Protein 1QP8 (pdb70)

Foldseek 3Di:
DAEEADDADPVLVVLVVVQDDYDHDDQCCVHLHAYYQEDDLVRQVSPNNQEHEHEDQADLRYPLVSHPPRRWYFYDALLLQVLLQVVLVCLCCCVQQPVVVVVVCCVVNPDPPDDGDALAAFQEEQEADDRNSQSNLVVSVVSHHAYAYEDCDDDHDSHNYDPQLLVSLQNGQEYAYADHDFPCQFQQAALVSNVNNLQHEYEYEYEPRSHDVVSVVVSVVVRVNYAYEYAYDPCGQPCVVVVVQVPRPRYHYHPNQSAQVPDPVSVNSNLSSVLVVCVSVPHHRPRTDDSVRHD/DAEEADDQDDCLVVLCVVDDDYDDDDQDPPHLHAHAAEDDLVVVVSDDHQAYEHADAADLRYPLVSDDPHSWYFYDALLLQVLLQVVLVCLACCPQQPVVVVVVCCVVNPDPPDDGDALAAFQEEQEADDSNSQSNLVVSVVSRHAYAYEDCDDDHDSHNYDPQLLVSLQNGQEYAYAHHDAPCQAQQQALVSNVNNLQHEYEYEYEPRSHDVVSVVVSVVVRVNYAYGYAYDPCGQPCVVVVVQVPRPRYHYHPNQSAQVPDPVSVSSNCSSVQSVCVVVVDDRPPTDDSVSRD

CATH classification: 3.40.50.720 (+1 more: 3.40.50.720)

Radius of gyration: 27.58 Å; Cα contacts (8 Å, |Δi|>4): 1250; chains: 2; bounding box: 59×51×94 Å

B-factor: mean 63.75, std 23.01, range [5.15, 100.15]

Organism: Pyrobaculum aerophilum (strain ATCC 51768 / DSM 7523 / JCM 9630 / CIP 104966 / NBRC 100827 / IM2) (NCBI:txid178306)

Solvent-accessible surface area: 25383 Å² total

Nearest PDB structures (foldseek):
  1qp8-assembly1_B  TM=9.979E-01  e=1.654E-53  Pyrobaculum aerophilum
  3gvx-assembly1_A  TM=6.747E-01  e=5.023E-20  Thermoplasma acidophilum
  8i5z-assembly1_A  TM=6.671E-01  e=3.939E-17  Thermodesulfatator indicus DSM 15286
  8i5z-assembly1_D  TM=6.650E-01  e=1.307E-15  Thermodesulfatator indicus DSM 15286
  8i5z-assembly1_C  TM=6.552E-01  e=4.097E-14  Thermodesulfatator indicus DSM 15286

InterPro domains:
  IPR006139 D-isomer specific 2-hydroxyacid dehydrogenase, catalytic domain [PF00389] (38-294)
  IPR006140 D-isomer specific 2-hydroxyacid dehydrogenase, NAD-binding domain [PF02826] (91-262)
  IPR036291 NAD(P)-binding domain superfamily [SSF51735] (84-263)
  IPR050223 D-isomer specific 2-hydroxyacid dehydrogenase [PTHR10996] (31-289)

Sequence (590 aa):
ELYVNFELPPEAEEELRKYFKIVRGGDLGNVEAALVSRITAEELAKPRLKFIQVVTAGLDHLPWESIPPHVTVAGNAGSNADAVAEFALALLLAPYKRIIQYGEKKRGDYGRDVEIPLIQGEKVAVLGLGEIGTRVGKILAALGAQVRGFSRTPKEGPWRFTNSLEEALREARAAVCALPLNKHTRGLVKYQHLALAEDAVFVNVGRAEVLDRDGVLRILKERPQFIFASDVWWGRNDFAKDAEFFSLPNVVATPWVAGGYGNERVWRQVEAVRNLITYATGGRPRNIAKREDYIELYVNFELPPEAEEELRKYFKIVRGGDLGNVEAALVSRITAEELAKPRLKFIQVVTAGLDHLPWESIPPHVTVAGNAGSNADAVAEFALALLLAPYKRIIQYGEKKRGDYGRDVEIPLIQGEKVAVLGLGEIGTRVGKILAALGAQVRGFSRTPKEGPWRFTNSLEEALREARAAVCALPLNKHTRGLVKYQHLALAEDAVFVNVGRAEVLDRDGVLRILKERPQFIFASDVWWGRNDFAKDAEFFSLPNVVATPWVAGGYGNERVWRQVEAVRNLITYATGGRPRNIAKREDYI

Structure (mmCIF, N/CA/C/O backbone):
data_1QP8
#
_entry.id   1QP8
#
_cell.length_a   101.760
_cell.length_b   101.760
_cell.length_c   212.950
_cell.angle_alpha   90.00
_cell.angle_beta   90.00
_cell.angle_gamma   90.00
#
_symmetry.space_group_name_H-M   'P 41 21 2'
#
loop_
_entity.id
_entity.type
_entity.pdbx_description
1 polymer 'FORMATE DEHYDROGENASE'
2 non-polymer 'NADPH DIHYDRO-NICOTINAMIDE-ADENINE-DINUCLEOTIDE PHOSPHATE'
3 water water
#
loop_
_atom_site.group_PDB
_atom_site.id
_atom_site.type_symbol
_atom_site.label_atom_id
_atom_site.label_alt_id
_atom_site.label_comp_id
_atom_site.label_asym_id
_atom_site.label_entity_id
_atom_site.label_seq_id
_atom_site.pdbx_PDB_ins_code
_atom_site.Cartn_x
_atom_site.Cartn_y
_atom_site.Cartn_z
_atom_site.occupancy
_atom_site.B_iso_or_equiv
_atom_site.auth_seq_id
_atom_site.auth_comp_id
_atom_site.auth_asym_id
_atom_site.auth_atom_id
_atom_site.pdbx_PDB_model_num
ATOM 9 N N . GLU A 1 2 ? 39.907 13.993 126.795 1.00 38.78 2 GLU A N 1
ATOM 10 C CA . GLU A 1 2 ? 40.846 14.765 125.988 1.00 38.78 2 GLU A CA 1
ATOM 11 C C . GLU A 1 2 ? 40.927 14.167 124.601 1.00 38.78 2 GLU A C 1
ATOM 12 O O . GLU A 1 2 ? 40.976 12.958 124.458 1.00 38.78 2 GLU A O 1
ATOM 18 N N . LEU A 1 3 ? 40.923 15.025 123.588 1.00 41.76 3 LEU A N 1
ATOM 19 C CA . LEU A 1 3 ? 41.026 14.606 122.205 1.00 41.76 3 LEU A CA 1
ATOM 20 C C . LEU A 1 3 ? 42.288 15.241 121.623 1.00 41.76 3 LEU A C 1
ATOM 21 O O . LEU A 1 3 ? 42.499 16.447 121.741 1.00 41.76 3 LEU A O 1
ATOM 26 N N . TYR A 1 4 ? 43.139 14.419 121.019 1.00 44.26 4 TYR A N 1
ATOM 27 C CA . TYR A 1 4 ? 44.374 14.884 120.408 1.00 44.26 4 TYR A CA 1
ATOM 28 C C . TYR A 1 4 ? 44.010 15.192 118.972 1.00 44.26 4 TYR A C 1
ATOM 29 O O . TYR A 1 4 ? 43.192 14.501 118.378 1.00 44.26 4 TYR A O 1
ATOM 38 N N . VAL A 1 5 ? 44.591 16.246 118.420 1.00 53.47 5 VAL A N 1
ATOM 39 C CA . VAL A 1 5 ? 44.304 16.622 117.041 1.00 53.47 5 VAL A CA 1
ATOM 40 C C . VAL A 1 5 ? 45.615 17.097 116.457 1.00 53.47 5 VAL A C 1
ATOM 41 O O . VAL A 1 5 ? 46.253 17.998 117.001 1.00 53.47 5 VAL A O 1
ATOM 45 N N . ASN A 1 6 ? 46.032 16.498 115.352 1.00 41.64 6 ASN A N 1
ATOM 46 C CA . ASN A 1 6 ? 47.292 16.902 114.777 1.00 41.64 6 ASN A CA 1
ATOM 47 C C . ASN A 1 6 ? 47.218 17.559 113.421 1.00 41.64 6 ASN A C 1
ATOM 48 O O . ASN A 1 6 ? 48.180 17.509 112.661 1.00 41.64 6 ASN A O 1
ATOM 53 N N . PHE A 1 7 ? 46.097 18.196 113.109 1.00 38.36 7 PHE A N 1
ATOM 54 C CA . PHE A 1 7 ? 45.983 18.855 111.816 1.00 38.36 7 PHE A CA 1
ATOM 55 C C . PHE A 1 7 ? 45.025 20.033 111.899 1.00 38.36 7 PHE A C 1
ATOM 56 O O . PHE A 1 7 ? 44.186 20.074 112.811 1.00 38.36 7 PHE A O 1
ATOM 64 N N . GLU A 1 8 ? 45.155 20.984 110.965 1.00 42.04 8 GLU A N 1
ATOM 65 C CA . GLU A 1 8 ? 44.304 22.185 110.926 1.00 42.04 8 GLU A CA 1
ATOM 66 C C . GLU A 1 8 ? 42.821 21.831 110.889 1.00 42.04 8 GLU A C 1
ATOM 67 O O . GLU A 1 8 ? 42.375 21.116 109.999 1.00 42.04 8 GLU A O 1
ATOM 73 N N . LEU A 1 9 ? 42.052 22.336 111.844 1.00 45.42 9 LEU A N 1
ATOM 74 C CA . LEU A 1 9 ? 40.630 22.028 111.880 1.00 45.42 9 LEU A CA 1
ATOM 75 C C . LEU A 1 9 ? 39.701 23.130 111.409 1.00 45.42 9 LEU A C 1
ATOM 76 O O . LEU A 1 9 ? 39.823 24.273 111.830 1.00 45.42 9 LEU A O 1
ATOM 81 N N . PRO A 1 10 ? 38.749 22.800 110.529 1.00 64.20 10 PRO A N 1
ATOM 82 C CA . PRO A 1 10 ? 37.819 23.834 110.071 1.00 64.20 10 PRO A CA 1
ATOM 83 C C . PRO A 1 10 ? 37.059 24.367 111.293 1.00 64.20 10 PRO A C 1
ATOM 84 O O . PRO A 1 10 ? 36.666 23.596 112.170 1.00 64.20 10 PRO A O 1
ATOM 88 N N . PRO A 1 11 ? 36.864 25.692 111.375 1.00 61.99 11 PRO A N 1
ATOM 89 C CA . PRO A 1 11 ? 36.152 26.347 112.483 1.00 61.99 11 PRO A CA 1
ATOM 90 C C . PRO A 1 11 ? 34.837 25.662 112.813 1.00 61.99 11 PRO A C 1
ATOM 91 O O . PRO A 1 11 ? 34.418 25.603 113.969 1.00 61.99 11 PRO A O 1
ATOM 95 N N . GLU A 1 12 ? 34.185 25.158 111.777 1.00 49.41 12 GLU A N 1
ATOM 96 C CA . GLU A 1 12 ? 32.920 24.457 111.935 1.00 49.41 12 GLU A CA 1
ATOM 97 C C . GLU A 1 12 ? 33.121 23.232 112.848 1.00 49.41 12 GLU A C 1
ATOM 98 O O . GLU A 1 12 ? 32.318 22.971 113.751 1.00 49.41 12 GLU A O 1
ATOM 104 N N . ALA A 1 13 ? 34.208 22.500 112.604 1.00 49.03 13 ALA A N 1
ATOM 105 C CA . ALA A 1 13 ? 34.552 21.307 113.368 1.00 49.03 13 ALA A CA 1
ATOM 106 C C . ALA A 1 13 ? 34.899 21.633 114.821 1.00 49.03 13 ALA A C 1
ATOM 107 O O . ALA A 1 13 ? 34.291 21.072 115.749 1.00 49.03 13 ALA A O 1
ATOM 109 N N . GLU A 1 14 ? 35.878 22.529 115.010 1.00 46.28 14 GLU A N 1
ATOM 110 C CA . GLU A 1 14 ? 36.317 22.943 116.344 1.00 46.28 14 GLU A CA 1
ATOM 111 C C . GLU A 1 14 ? 35.132 23.344 117.201 1.00 46.28 14 GLU A C 1
ATOM 112 O O . GLU A 1 14 ? 35.035 22.955 118.360 1.00 46.28 14 GLU A O 1
ATOM 118 N N . GLU A 1 15 ? 34.217 24.116 116.633 1.00 45.10 15 GLU A N 1
ATOM 119 C CA . GLU A 1 15 ? 33.072 24.526 117.404 1.00 45.10 15 GLU A CA 1
ATOM 120 C C . GLU A 1 15 ? 32.417 23.281 117.986 1.00 45.10 15 GLU A C 1
ATOM 121 O O . GLU A 1 15 ? 32.279 23.155 119.207 1.00 45.10 15 GLU A O 1
ATOM 127 N N . GLU A 1 16 ? 32.028 22.354 117.118 1.00 50.20 16 GLU A N 1
ATOM 128 C CA . GLU A 1 16 ? 31.381 21.128 117.571 1.00 50.20 16 GLU A CA 1
ATOM 129 C C . GLU A 1 16 ? 32.213 20.268 118.543 1.00 50.20 16 GLU A C 1
ATOM 130 O O . GLU A 1 16 ? 31.697 19.797 119.562 1.00 50.20 16 GLU A O 1
ATOM 136 N N . LEU A 1 17 ? 33.494 20.070 118.246 1.00 42.71 17 LEU A N 1
ATOM 137 C CA . LEU A 1 17 ? 34.318 19.251 119.117 1.00 42.71 17 LEU A CA 1
ATOM 138 C C . LEU A 1 17 ? 34.410 19.812 120.519 1.00 42.71 17 LEU A C 1
ATOM 139 O O . LEU A 1 17 ? 34.392 19.061 121.493 1.00 42.71 17 LEU A O 1
ATOM 144 N N . ARG A 1 18 ? 34.499 21.135 120.626 1.00 46.92 18 ARG A N 1
ATOM 145 C CA . ARG A 1 18 ? 34.618 21.779 121.931 1.00 46.92 18 ARG A CA 1
ATOM 146 C C . ARG A 1 18 ? 33.429 21.543 122.851 1.00 46.92 18 ARG A C 1
ATOM 147 O O . ARG A 1 18 ? 33.544 21.701 124.065 1.00 46.92 18 ARG A O 1
ATOM 155 N N . LYS A 1 19 ? 32.293 21.156 122.282 1.00 48.80 19 LYS A N 1
ATOM 156 C CA . LYS A 1 19 ? 31.107 20.890 123.084 1.00 48.80 19 LYS A CA 1
ATOM 157 C C . LYS A 1 19 ? 31.200 19.488 123.682 1.00 48.80 19 LYS A C 1
ATOM 158 O O . LYS A 1 19 ? 30.455 19.138 124.606 1.00 48.80 19 LYS A O 1
ATOM 164 N N . TYR A 1 20 ? 32.135 18.690 123.160 1.00 57.80 20 TYR A N 1
ATOM 165 C CA . TYR A 1 20 ? 32.310 17.318 123.629 1.00 57.80 20 TYR A CA 1
ATOM 166 C C . TYR A 1 20 ? 33.656 16.952 124.215 1.00 57.80 20 TYR A C 1
ATOM 167 O O . TYR A 1 20 ? 33.728 16.085 125.073 1.00 57.80 20 TYR A O 1
ATOM 176 N N . PHE A 1 21 ? 34.718 17.603 123.765 1.00 49.81 21 PHE A N 1
ATOM 177 C CA . PHE A 1 21 ? 36.047 17.253 124.245 1.00 49.81 21 PHE A CA 1
ATOM 178 C C . PHE A 1 21 ? 36.906 18.425 124.666 1.00 49.81 21 PHE A C 1
ATOM 179 O O . PHE A 1 21 ? 36.541 19.578 124.508 1.00 49.81 21 PHE A O 1
ATOM 187 N N . LYS A 1 22 ? 38.064 18.089 125.213 1.00 43.79 22 LYS A N 1
ATOM 188 C CA . LYS A 1 22 ? 39.056 19.070 125.568 1.00 43.79 22 LYS A CA 1
ATOM 189 C C . LYS A 1 22 ? 40.107 18.795 124.482 1.00 43.79 22 LYS A C 1
ATOM 190 O O . LYS A 1 22 ? 40.871 17.828 124.554 1.00 43.79 22 LYS A O 1
ATOM 196 N N . ILE A 1 23 ? 40.106 19.617 123.445 1.00 38.60 23 ILE A N 1
ATOM 197 C CA . ILE A 1 23 ? 41.050 19.448 122.358 1.00 38.60 23 ILE A CA 1
ATOM 198 C C . ILE A 1 23 ? 42.428 19.675 122.921 1.00 38.60 23 ILE A C 1
ATOM 199 O O . ILE A 1 23 ? 42.614 20.565 123.737 1.00 38.60 23 ILE A O 1
ATOM 204 N N . VAL A 1 24 ? 43.387 18.865 122.488 1.00 46.63 24 VAL A N 1
ATOM 205 C CA . VAL A 1 24 ? 44.763 18.952 122.957 1.00 46.63 24 VAL A CA 1
ATOM 206 C C . VAL A 1 24 ? 45.701 18.763 121.765 1.00 46.63 24 VAL A C 1
ATOM 207 O O . VAL A 1 24 ? 45.674 17.718 121.111 1.00 46.63 24 VAL A O 1
ATOM 211 N N . ARG A 1 25 ? 46.537 19.757 121.474 1.00 45.22 25 ARG A N 1
ATOM 212 C CA . ARG A 1 25 ? 47.422 19.630 120.332 1.00 45.22 25 ARG A CA 1
ATOM 213 C C . ARG A 1 25 ? 48.887 19.495 120.701 1.00 45.22 25 ARG A C 1
ATOM 214 O O . ARG A 1 25 ? 49.752 19.507 119.831 1.00 45.22 25 ARG A O 1
ATOM 222 N N . GLY A 1 26 ? 49.181 19.351 121.986 1.00 57.92 26 GLY A N 1
ATOM 223 C CA . GLY A 1 26 ? 50.569 19.222 122.385 1.00 57.92 26 GLY A CA 1
ATOM 224 C C . GLY A 1 26 ? 50.701 19.104 123.883 1.00 57.92 26 GLY A C 1
ATOM 225 O O . GLY A 1 26 ? 49.698 19.030 124.602 1.00 57.92 26 GLY A O 1
ATOM 226 N N . GLY A 1 27 ? 51.939 19.101 124.363 1.00 58.68 27 GLY A N 1
ATOM 227 C CA . GLY A 1 27 ? 52.162 18.971 125.787 1.00 58.68 27 GLY A CA 1
ATOM 228 C C . GLY A 1 27 ? 51.962 17.524 126.201 1.00 58.68 27 GLY A C 1
ATOM 229 O O . GLY A 1 27 ? 52.100 16.605 125.388 1.00 58.68 27 GLY A O 1
ATOM 230 N N . ASP A 1 28 ? 51.629 17.317 127.468 1.00 50.91 28 ASP A N 1
ATOM 231 C CA . ASP A 1 28 ? 51.414 15.974 127.984 1.00 50.91 28 ASP A CA 1
ATOM 232 C C . ASP A 1 28 ? 50.175 15.373 127.317 1.00 50.91 28 ASP A C 1
ATOM 233 O O . ASP A 1 28 ? 49.108 15.983 127.298 1.00 50.91 28 ASP A O 1
ATOM 238 N N . LEU A 1 29 ? 50.313 14.175 126.769 1.00 65.51 29 LEU A N 1
ATOM 239 C CA . LEU A 1 29 ? 49.181 13.536 126.120 1.00 65.51 29 LEU A CA 1
ATOM 240 C C . LEU A 1 29 ? 48.713 12.325 126.931 1.00 65.51 29 LEU A C 1
ATOM 241 O O . LEU A 1 29 ? 47.854 11.550 126.497 1.00 65.51 29 LEU A O 1
ATOM 246 N N . GLY A 1 30 ? 49.279 12.185 128.123 1.00 41.69 30 GLY A N 1
ATOM 247 C CA . GLY A 1 30 ? 48.945 11.074 128.993 1.00 41.69 30 GLY A CA 1
ATOM 248 C C . GLY A 1 30 ? 47.478 10.786 129.246 1.00 41.69 30 GLY A C 1
ATOM 249 O O . GLY A 1 30 ? 47.099 9.623 129.349 1.00 41.69 30 GLY A O 1
ATOM 250 N N . ASN A 1 31 ? 46.640 11.813 129.341 1.00 42.19 31 ASN A N 1
ATOM 251 C CA . ASN A 1 31 ? 45.228 11.566 129.618 1.00 42.19 31 ASN A CA 1
ATOM 252 C C . ASN A 1 31 ? 44.347 11.567 128.385 1.00 42.19 31 ASN A C 1
ATOM 253 O O . ASN A 1 31 ? 43.123 11.422 128.469 1.00 42.19 31 ASN A O 1
ATOM 258 N N . VAL A 1 32 ? 44.988 11.725 127.234 1.00 32.70 32 VAL A N 1
ATOM 259 C CA . VAL A 1 32 ? 44.293 11.712 125.968 1.00 32.70 32 VAL A CA 1
ATOM 260 C C . VAL A 1 32 ? 43.660 10.322 125.791 1.00 32.70 32 VAL A C 1
ATOM 261 O O . VAL A 1 32 ? 44.347 9.315 125.897 1.00 32.70 32 VAL A O 1
ATOM 265 N N . GLU A 1 33 ? 42.355 10.264 125.561 1.00 34.64 33 GLU A N 1
ATOM 266 C CA . GLU A 1 33 ? 41.669 8.994 125.306 1.00 34.64 33 GLU A CA 1
ATOM 267 C C . GLU A 1 33 ? 41.225 9.177 123.858 1.00 34.64 33 GLU A C 1
ATOM 268 O O . GLU A 1 33 ? 40.677 8.284 123.221 1.00 34.64 33 GLU A O 1
ATOM 274 N N . ALA A 1 34 ? 41.551 10.386 123.392 1.00 51.33 34 ALA A N 1
ATOM 275 C CA . ALA A 1 34 ? 41.302 11.010 122.088 1.00 51.33 34 ALA A CA 1
ATOM 276 C C . ALA A 1 34 ? 41.160 10.238 120.826 1.00 51.33 34 ALA A C 1
ATOM 277 O O . ALA A 1 34 ? 40.474 9.227 120.796 1.00 51.33 34 ALA A O 1
ATOM 279 N N . ALA A 1 35 ? 41.804 10.784 119.780 1.00 42.57 35 ALA A N 1
ATOM 280 C CA . ALA A 1 35 ? 41.818 10.249 118.411 1.00 42.57 35 ALA A CA 1
ATOM 281 C C . ALA A 1 35 ? 41.994 11.378 117.399 1.00 42.57 35 ALA A C 1
ATOM 282 O O . ALA A 1 35 ? 42.919 12.151 117.511 1.00 42.57 35 ALA A O 1
ATOM 284 N N . LEU A 1 36 ? 41.093 11.465 116.424 1.00 37.82 36 LEU A N 1
ATOM 285 C CA . LEU A 1 36 ? 41.095 12.476 115.337 1.00 37.82 36 LEU A CA 1
ATOM 286 C C . LEU A 1 36 ? 42.394 12.894 114.662 1.00 37.82 36 LEU A C 1
ATOM 287 O O . LEU A 1 36 ? 43.026 13.868 115.049 1.00 37.82 36 LEU A O 1
ATOM 292 N N . VAL A 1 37 ? 42.736 12.176 113.602 1.00 28.63 37 VAL A N 1
ATOM 293 C CA . VAL A 1 37 ? 43.947 12.434 112.842 1.00 28.63 37 VAL A CA 1
ATOM 294 C C . VAL A 1 37 ? 43.771 12.015 111.379 1.00 28.63 37 VAL A C 1
ATOM 295 O O . VAL A 1 37 ? 42.732 11.454 110.983 1.00 28.63 37 VAL A O 1
ATOM 299 N N . SER A 1 38 ? 44.821 12.266 110.600 1.00 57.34 38 SER A N 1
ATOM 300 C CA . SER A 1 38 ? 44.858 11.895 109.198 1.00 57.34 38 SER A CA 1
ATOM 301 C C . SER A 1 38 ? 46.007 10.890 109.076 1.00 57.34 38 SER A C 1
ATOM 302 O O . SER A 1 38 ? 45.954 9.917 108.325 1.00 57.34 38 SER A O 1
ATOM 305 N N . ARG A 1 39 ? 47.055 11.148 109.833 1.00 52.09 39 ARG A N 1
ATOM 306 C CA . ARG A 1 39 ? 48.209 10.279 109.866 1.00 52.09 39 ARG A CA 1
ATOM 307 C C . ARG A 1 39 ? 48.659 10.316 111.323 1.00 52.09 39 ARG A C 1
ATOM 308 O O . ARG A 1 39 ? 48.305 11.238 112.071 1.00 52.09 39 ARG A O 1
ATOM 316 N N . ILE A 1 40 ? 49.407 9.307 111.748 1.00 52.14 40 ILE A N 1
ATOM 317 C CA . ILE A 1 40 ? 49.862 9.288 113.122 1.00 52.14 40 ILE A CA 1
ATOM 318 C C . ILE A 1 40 ? 51.126 8.462 113.174 1.00 52.14 40 ILE A C 1
ATOM 319 O O . ILE A 1 40 ? 51.206 7.403 112.561 1.00 52.14 40 ILE A O 1
ATOM 324 N N . THR A 1 41 ? 52.126 8.961 113.885 1.00 45.29 41 THR A N 1
ATOM 325 C CA . THR A 1 41 ? 53.395 8.256 113.980 1.00 45.29 41 THR A CA 1
ATOM 326 C C . THR A 1 41 ? 53.491 7.448 115.258 1.00 45.29 41 THR A C 1
ATOM 327 O O . THR A 1 41 ? 52.706 7.634 116.190 1.00 45.29 41 THR A O 1
ATOM 331 N N . ALA A 1 42 ? 54.466 6.550 115.305 1.00 46.45 42 ALA A N 1
ATOM 332 C CA . ALA A 1 42 ? 54.652 5.750 116.494 1.00 46.45 42 ALA A CA 1
ATOM 333 C C . ALA A 1 42 ? 55.123 6.657 117.622 1.00 46.45 42 ALA A C 1
ATOM 334 O O . ALA A 1 42 ? 54.913 6.347 118.796 1.00 46.45 42 ALA A O 1
ATOM 336 N N . GLU A 1 43 ? 55.748 7.779 117.268 1.00 57.70 43 GLU A N 1
ATOM 337 C CA . GLU A 1 43 ? 56.229 8.715 118.274 1.00 57.70 43 GLU A CA 1
ATOM 338 C C . GLU A 1 43 ? 55.024 9.278 119.014 1.00 57.70 43 GLU A C 1
ATOM 339 O O . GLU A 1 43 ? 55.057 9.424 120.234 1.00 57.70 43 GLU A O 1
ATOM 345 N N . GLU A 1 44 ? 53.954 9.590 118.288 1.00 52.80 44 GLU A N 1
ATOM 346 C CA . GLU A 1 44 ? 52.755 10.117 118.936 1.00 52.80 44 GLU A CA 1
ATOM 347 C C . GLU A 1 44 ? 52.046 9.008 119.714 1.00 52.80 44 GLU A C 1
ATOM 348 O O . GLU A 1 44 ? 51.572 9.223 120.828 1.00 52.80 44 GLU A O 1
ATOM 354 N N . LEU A 1 45 ? 51.973 7.821 119.124 1.00 56.71 45 LEU A N 1
ATOM 355 C CA . LEU A 1 45 ? 51.308 6.714 119.786 1.00 56.71 45 LEU A CA 1
ATOM 356 C C . LEU A 1 45 ? 51.913 6.357 121.138 1.00 56.71 45 LEU A C 1
ATOM 357 O O . LEU A 1 45 ? 51.202 5.937 122.058 1.00 56.71 45 LEU A O 1
ATOM 362 N N . ALA A 1 46 ? 53.219 6.536 121.278 1.00 63.72 46 ALA A N 1
ATOM 363 C CA . ALA A 1 46 ? 53.859 6.192 122.536 1.00 63.72 46 ALA A CA 1
ATOM 364 C C . ALA A 1 46 ? 53.476 7.138 123.657 1.00 63.72 46 ALA A C 1
ATOM 365 O O . ALA A 1 46 ? 53.482 6.756 124.829 1.00 63.72 46 ALA A O 1
ATOM 367 N N . LYS A 1 47 ? 53.139 8.368 123.300 1.00 48.94 47 LYS A N 1
ATOM 368 C CA . LYS A 1 47 ? 52.766 9.360 124.298 1.00 48.94 47 LYS A CA 1
ATOM 369 C C . LYS A 1 47 ? 51.329 9.234 124.776 1.00 48.94 47 LYS A C 1
ATOM 370 O O . LYS A 1 47 ? 50.947 9.890 125.746 1.00 48.94 47 LYS A O 1
ATOM 384 N N . PRO A 1 49 ? 49.195 6.591 126.289 1.00 45.50 49 PRO A N 1
ATOM 385 C CA . PRO A 1 49 ? 48.963 5.344 127.022 1.00 45.50 49 PRO A CA 1
ATOM 386 C C . PRO A 1 49 ? 47.489 4.999 127.135 1.00 45.50 49 PRO A C 1
ATOM 387 O O . PRO A 1 49 ? 47.097 3.832 126.978 1.00 45.50 49 PRO A O 1
ATOM 391 N N . ARG A 1 50 ? 46.675 6.020 127.408 1.00 38.39 50 ARG A N 1
ATOM 392 C CA . ARG A 1 50 ? 45.235 5.813 127.581 1.00 38.39 50 ARG A CA 1
ATOM 393 C C . ARG A 1 50 ? 44.396 5.991 126.330 1.00 38.39 50 ARG A C 1
ATOM 394 O O . ARG A 1 50 ? 43.171 6.001 126.408 1.00 38.39 50 ARG A O 1
ATOM 402 N N . LEU A 1 51 ? 45.044 6.138 125.181 1.00 47.61 51 LEU A N 1
ATOM 403 C CA . LEU A 1 51 ? 44.293 6.290 123.949 1.00 47.61 51 LEU A CA 1
ATOM 404 C C . LEU A 1 51 ? 43.433 5.043 123.812 1.00 47.61 51 LEU A C 1
ATOM 405 O O . LEU A 1 51 ? 43.927 3.915 123.961 1.00 47.61 51 LEU A O 1
ATOM 410 N N . LYS A 1 52 ? 42.146 5.241 123.545 1.00 48.39 52 LYS A N 1
ATOM 411 C CA . LYS A 1 52 ? 41.239 4.111 123.409 1.00 48.39 52 LYS A CA 1
ATOM 412 C C . LYS A 1 52 ? 40.455 4.129 122.098 1.00 48.39 52 LYS A C 1
ATOM 413 O O . LYS A 1 52 ? 39.816 3.136 121.743 1.00 48.39 52 LYS A O 1
ATOM 419 N N . PHE A 1 53 ? 40.504 5.255 121.386 1.00 42.69 53 PHE A N 1
ATOM 420 C CA . PHE A 1 53 ? 39.800 5.383 120.114 1.00 42.69 53 PHE A CA 1
ATOM 421 C C . PHE A 1 53 ? 40.575 6.285 119.167 1.00 42.69 53 PHE A C 1
ATOM 422 O O . PHE A 1 53 ? 41.179 7.248 119.600 1.00 42.69 53 PHE A O 1
ATOM 430 N N . ILE A 1 54 ? 40.571 5.963 117.880 1.00 35.44 54 ILE A N 1
ATOM 431 C CA . ILE A 1 54 ? 41.267 6.776 116.891 1.00 35.44 54 ILE A CA 1
ATOM 432 C C . ILE A 1 54 ? 40.400 6.951 115.655 1.00 35.44 54 ILE A C 1
ATOM 433 O O . ILE A 1 54 ? 40.199 5.998 114.892 1.00 35.44 54 ILE A O 1
ATOM 438 N N . GLN A 1 55 ? 39.878 8.163 115.468 1.00 39.70 55 GLN A N 1
ATOM 439 C CA . GLN A 1 55 ? 39.046 8.471 114.315 1.00 39.70 55 GLN A CA 1
ATOM 440 C C . GLN A 1 55 ? 39.934 9.047 113.239 1.00 39.70 55 GLN A C 1
ATOM 441 O O . GLN A 1 55 ? 40.579 10.082 113.448 1.00 39.70 55 GLN A O 1
ATOM 447 N N . VAL A 1 56 ? 39.963 8.377 112.092 1.00 37.28 56 VAL A N 1
ATOM 448 C CA . VAL A 1 56 ? 40.763 8.832 110.970 1.00 37.28 56 VAL A CA 1
ATOM 449 C C . VAL A 1 56 ? 39.868 9.586 109.993 1.00 37.28 56 VAL A C 1
ATOM 450 O O . VAL A 1 56 ? 38.734 9.194 109.742 1.00 37.28 56 VAL A O 1
ATOM 454 N N . VAL A 1 57 ? 40.389 10.673 109.442 1.00 36.71 57 VAL A N 1
ATOM 455 C CA . VAL A 1 57 ? 39.647 11.493 108.490 1.00 36.71 57 VAL A CA 1
ATOM 456 C C . VAL A 1 57 ? 39.555 10.871 107.094 1.00 36.71 57 VAL A C 1
ATOM 457 O O . VAL A 1 57 ? 38.536 10.988 106.420 1.00 36.71 57 VAL A O 1
ATOM 461 N N . THR A 1 58 ? 40.622 10.216 106.659 1.00 47.12 58 THR A N 1
ATOM 462 C CA . THR A 1 58 ? 40.646 9.595 105.333 1.00 47.12 58 THR A CA 1
ATOM 463 C C . THR A 1 58 ? 39.766 8.343 105.245 1.00 47.12 58 THR A C 1
ATOM 464 O O . THR A 1 58 ? 39.359 7.772 106.258 1.00 47.12 58 THR A O 1
ATOM 468 N N . ALA A 1 59 ? 39.485 7.901 104.030 1.00 73.66 59 ALA A N 1
ATOM 469 C CA . ALA A 1 59 ? 38.653 6.723 103.861 1.00 73.66 59 ALA A CA 1
ATOM 470 C C . ALA A 1 59 ? 39.425 5.427 104.082 1.00 73.66 59 ALA A C 1
ATOM 471 O O . ALA A 1 59 ? 38.835 4.416 104.475 1.00 73.66 59 ALA A O 1
ATOM 473 N N . GLY A 1 60 ? 40.736 5.462 103.831 1.00 39.76 60 GLY A N 1
ATOM 474 C CA . GLY A 1 60 ? 41.564 4.277 103.998 1.00 39.76 60 GLY A CA 1
ATOM 475 C C . GLY A 1 60 ? 42.319 4.262 105.306 1.00 39.76 60 GLY A C 1
ATOM 476 O O . GLY A 1 60 ? 42.344 5.275 105.992 1.00 39.76 60 GLY A O 1
ATOM 477 N N . LEU A 1 61 ? 42.939 3.132 105.648 1.00 73.85 61 LEU A N 1
ATOM 478 C CA . LEU A 1 61 ? 43.678 3.015 106.904 1.00 73.85 61 LEU A CA 1
ATOM 479 C C . LEU A 1 61 ? 45.022 2.310 106.771 1.00 73.85 61 LEU A C 1
ATOM 480 O O . LEU A 1 61 ? 45.725 2.110 107.764 1.00 73.85 61 LEU A O 1
ATOM 485 N N . ASP A 1 62 ? 45.373 1.917 105.555 1.00 53.29 62 ASP A N 1
ATOM 486 C CA . ASP A 1 62 ? 46.633 1.222 105.320 1.00 53.29 62 ASP A CA 1
ATOM 487 C C . ASP A 1 62 ? 47.845 2.050 105.746 1.00 53.29 62 ASP A C 1
ATOM 488 O O . ASP A 1 62 ? 48.859 1.498 106.185 1.00 53.29 62 ASP A O 1
ATOM 493 N N . HIS A 1 63 ? 47.739 3.370 105.628 1.00 37.44 63 HIS A N 1
ATOM 494 C CA . HIS A 1 63 ? 48.842 4.245 106.001 1.00 37.44 63 HIS A CA 1
ATOM 495 C C . HIS A 1 63 ? 49.146 4.286 107.505 1.00 37.44 63 HIS A C 1
ATOM 496 O O . HIS A 1 63 ? 50.203 4.768 107.915 1.00 37.44 63 HIS A O 1
ATOM 503 N N . LEU A 1 64 ? 48.233 3.789 108.331 1.00 38.90 64 LEU A N 1
ATOM 504 C CA . LEU A 1 64 ? 48.452 3.797 109.776 1.00 38.90 64 LEU A CA 1
ATOM 505 C C . LEU A 1 64 ? 49.498 2.792 110.237 1.00 38.90 64 LEU A C 1
ATOM 506 O O . LEU A 1 64 ? 49.529 1.651 109.769 1.00 38.90 64 LEU A O 1
ATOM 511 N N . PRO A 1 65 ? 50.345 3.191 111.198 1.00 72.65 65 PRO A N 1
ATOM 512 C CA . PRO A 1 65 ? 51.398 2.328 111.744 1.00 72.65 65 PRO A CA 1
ATOM 513 C C . PRO A 1 65 ? 50.906 0.914 111.987 1.00 72.65 65 PRO A C 1
ATOM 514 O O . PRO A 1 65 ? 51.545 -0.048 111.586 1.00 72.65 65 PRO A O 1
ATOM 518 N N . TRP A 1 66 ? 49.768 0.794 112.655 1.00 67.43 66 TRP A N 1
ATOM 519 C CA . TRP A 1 66 ? 49.183 -0.505 112.965 1.00 67.43 66 TRP A CA 1
ATOM 520 C C . TRP A 1 66 ? 50.072 -1.346 113.867 1.00 67.43 66 TRP A C 1
ATOM 521 O O . TRP A 1 66 ? 49.626 -1.816 114.913 1.00 67.43 66 TRP A O 1
ATOM 532 N N . GLU A 1 67 ? 51.327 -1.531 113.483 1.00 57.68 67 GLU A N 1
ATOM 533 C CA . GLU A 1 67 ? 52.215 -2.333 114.303 1.00 57.68 67 GLU A CA 1
ATOM 534 C C . GLU A 1 67 ? 52.607 -1.566 115.556 1.00 57.68 67 GLU A C 1
ATOM 535 O O . GLU A 1 67 ? 53.278 -2.099 116.437 1.00 57.68 67 GLU A O 1
ATOM 541 N N . SER A 1 68 ? 52.174 -0.312 115.642 1.00 47.15 68 SER A N 1
ATOM 542 C CA . SER A 1 68 ? 52.497 0.497 116.811 1.00 47.15 68 SER A CA 1
ATOM 543 C C . SER A 1 68 ? 51.251 0.933 117.568 1.00 47.15 68 SER A C 1
ATOM 544 O O . SER A 1 68 ? 51.347 1.644 118.564 1.00 47.15 68 SER A O 1
ATOM 547 N N . ILE A 1 69 ? 50.089 0.503 117.084 1.00 46.30 69 ILE A N 1
ATOM 548 C CA . ILE A 1 69 ? 48.819 0.826 117.716 1.00 46.30 69 ILE A CA 1
ATOM 549 C C . ILE A 1 69 ? 48.423 -0.324 118.625 1.00 46.30 69 ILE A C 1
ATOM 550 O O . ILE A 1 69 ? 48.135 -1.419 118.148 1.00 46.30 69 ILE A O 1
ATOM 555 N N . PRO A 1 70 ? 48.399 -0.091 119.942 1.00 40.56 70 PRO A N 1
ATOM 556 C CA . PRO A 1 70 ? 48.010 -1.170 120.866 1.00 40.56 70 PRO A CA 1
ATOM 557 C C . PRO A 1 70 ? 46.743 -1.855 120.336 1.00 40.56 70 PRO A C 1
ATOM 558 O O . PRO A 1 70 ? 45.803 -1.194 119.922 1.00 40.56 70 PRO A O 1
ATOM 562 N N . PRO A 1 71 ? 46.717 -3.189 120.337 1.00 64.20 71 PRO A N 1
ATOM 563 C CA . PRO A 1 71 ? 45.615 -4.039 119.860 1.00 64.20 71 PRO A CA 1
ATOM 564 C C . PRO A 1 71 ? 44.196 -3.754 120.342 1.00 64.20 71 PRO A C 1
ATOM 565 O O . PRO A 1 71 ? 43.242 -4.296 119.791 1.00 64.20 71 PRO A O 1
ATOM 569 N N . HIS A 1 72 ? 44.056 -2.904 121.348 1.00 67.79 72 HIS A N 1
ATOM 570 C CA . HIS A 1 72 ? 42.745 -2.592 121.912 1.00 67.79 72 HIS A CA 1
ATOM 571 C C . HIS A 1 72 ? 42.238 -1.199 121.562 1.00 67.79 72 HIS A C 1
ATOM 572 O O . HIS A 1 72 ? 41.136 -0.827 121.967 1.00 67.79 72 HIS A O 1
ATOM 579 N N . VAL A 1 73 ? 43.031 -0.431 120.823 1.00 60.77 73 VAL A N 1
ATOM 580 C CA . VAL A 1 73 ? 42.668 0.936 120.518 1.00 60.77 73 VAL A CA 1
ATOM 581 C C . VAL A 1 73 ? 41.440 1.281 119.705 1.00 60.77 73 VAL A C 1
ATOM 582 O O . VAL A 1 73 ? 40.966 2.410 119.803 1.00 60.77 73 VAL A O 1
ATOM 586 N N . THR A 1 74 ? 40.889 0.363 118.920 1.00 37.75 74 THR A N 1
ATOM 587 C CA . THR A 1 74 ? 39.675 0.707 118.148 1.00 37.75 74 THR A CA 1
ATOM 588 C C . THR A 1 74 ? 39.918 1.862 117.188 1.00 37.75 74 THR A C 1
ATOM 589 O O . THR A 1 74 ? 39.968 3.015 117.597 1.00 37.75 74 THR A O 1
ATOM 593 N N . VAL A 1 75 ? 40.028 1.547 115.909 1.00 37.08 75 VAL A N 1
ATOM 594 C CA . VAL A 1 75 ? 40.284 2.541 114.890 1.00 37.08 75 VAL A CA 1
ATOM 595 C C . VAL A 1 75 ? 39.114 2.611 113.930 1.00 37.08 75 VAL A C 1
ATOM 596 O O . VAL A 1 75 ? 38.759 1.618 113.306 1.00 37.08 75 VAL A O 1
ATOM 600 N N . ALA A 1 76 ? 38.492 3.773 113.812 1.00 38.27 76 ALA A N 1
ATOM 601 C CA . ALA A 1 76 ? 37.380 3.910 112.873 1.00 38.27 76 ALA A CA 1
ATOM 602 C C . ALA A 1 76 ? 37.839 4.872 111.810 1.00 38.27 76 ALA A C 1
ATOM 603 O O . ALA A 1 76 ? 38.496 5.868 112.106 1.00 38.27 76 ALA A O 1
ATOM 605 N N . GLY A 1 77 ? 37.514 4.583 110.565 1.00 39.70 77 GLY A N 1
ATOM 606 C CA . GLY A 1 77 ? 37.915 5.502 109.525 1.00 39.70 77 GLY A CA 1
ATOM 607 C C . GLY A 1 77 ? 36.694 6.168 108.914 1.00 39.70 77 GLY A C 1
ATOM 608 O O . GLY A 1 77 ? 35.561 6.004 109.381 1.00 39.70 77 GLY A O 1
ATOM 609 N N . ASN A 1 78 ? 36.928 6.981 107.901 1.00 82.98 78 ASN A N 1
ATOM 610 C CA . ASN A 1 78 ? 35.826 7.586 107.196 1.00 82.98 78 ASN A CA 1
ATOM 611 C C . ASN A 1 78 ? 35.585 6.572 106.076 1.00 82.98 78 ASN A C 1
ATOM 612 O O . ASN A 1 78 ? 36.133 5.463 106.118 1.00 82.98 78 ASN A O 1
ATOM 617 N N . ALA A 1 79 ? 34.780 6.949 105.089 1.00 51.40 79 ALA A N 1
ATOM 618 C CA . ALA A 1 79 ? 34.446 6.091 103.938 1.00 51.40 79 ALA A CA 1
ATOM 619 C C . ALA A 1 79 ? 33.061 6.518 103.540 1.00 51.40 79 ALA A C 1
ATOM 620 O O . ALA A 1 79 ? 32.161 6.480 104.361 1.00 51.40 79 ALA A O 1
ATOM 622 N N . GLY A 1 80 ? 32.876 6.908 102.289 1.00 54.83 80 GLY A N 1
ATOM 623 C CA . GLY A 1 80 ? 31.567 7.373 101.878 1.00 54.83 80 GLY A CA 1
ATOM 624 C C . GLY A 1 80 ? 31.508 8.851 102.202 1.00 54.83 80 GLY A C 1
ATOM 625 O O . GLY A 1 80 ? 30.571 9.551 101.835 1.00 54.83 80 GLY A O 1
ATOM 626 N N . SER A 1 81 ? 32.524 9.327 102.907 1.00 47.65 81 SER A N 1
ATOM 627 C CA . SER A 1 81 ? 32.582 10.732 103.260 1.00 47.65 81 SER A CA 1
ATOM 628 C C . SER A 1 81 ? 32.945 11.476 101.996 1.00 47.65 81 SER A C 1
ATOM 629 O O . SER A 1 81 ? 32.664 12.668 101.867 1.00 47.65 81 SER A O 1
ATOM 632 N N . ASN A 1 82 ? 33.562 10.758 101.057 1.00 41.49 82 ASN A N 1
ATOM 633 C CA . ASN A 1 82 ? 33.941 11.339 99.766 1.00 41.49 82 ASN A CA 1
ATOM 634 C C . ASN A 1 82 ? 33.514 10.408 98.622 1.00 41.49 82 ASN A C 1
ATOM 635 O O . ASN A 1 82 ? 33.987 10.523 97.494 1.00 41.49 82 ASN A O 1
ATOM 640 N N . ALA A 1 83 ? 32.594 9.503 98.928 1.00 42.85 83 ALA A N 1
ATOM 641 C CA . ALA A 1 83 ? 32.120 8.533 97.954 1.00 42.85 83 ALA A CA 1
ATOM 642 C C . ALA A 1 83 ? 31.645 9.169 96.660 1.00 42.85 83 ALA A C 1
ATOM 643 O O . ALA A 1 83 ? 32.052 8.755 95.579 1.00 42.85 83 ALA A O 1
ATOM 645 N N . ASP A 1 84 ? 30.794 10.180 96.758 1.00 43.35 84 ASP A N 1
ATOM 646 C CA . ASP A 1 84 ? 30.305 10.819 95.553 1.00 43.35 84 ASP A CA 1
ATOM 647 C C . ASP A 1 84 ? 31.416 11.456 94.746 1.00 43.35 84 ASP A C 1
ATOM 648 O O . ASP A 1 84 ? 31.560 11.165 93.561 1.00 43.35 84 ASP A O 1
ATOM 653 N N . ALA A 1 85 ? 32.217 12.304 95.380 1.00 40.45 85 ALA A N 1
ATOM 654 C CA . ALA A 1 85 ? 33.311 12.981 94.683 1.00 40.45 85 ALA A CA 1
ATOM 655 C C . ALA A 1 85 ? 34.185 11.996 93.911 1.00 40.45 85 ALA A C 1
ATOM 656 O O . ALA A 1 85 ? 34.358 12.115 92.697 1.00 40.45 85 ALA A O 1
ATOM 658 N N . VAL A 1 86 ? 34.738 11.029 94.630 1.00 41.32 86 VAL A N 1
ATOM 659 C CA . VAL A 1 86 ? 35.592 10.019 94.031 1.00 41.32 86 VAL A CA 1
ATOM 660 C C . VAL A 1 86 ? 34.835 9.248 92.947 1.00 41.32 86 VAL A C 1
ATOM 661 O O . VAL A 1 86 ? 35.408 8.846 91.928 1.00 41.32 86 VAL A O 1
ATOM 665 N N . ALA A 1 87 ? 33.544 9.036 93.181 1.00 41.55 87 ALA A N 1
ATOM 666 C CA . ALA A 1 87 ? 32.713 8.326 92.223 1.00 41.55 87 ALA A CA 1
ATOM 667 C C . ALA A 1 87 ? 32.732 9.038 90.869 1.00 41.55 87 ALA A C 1
ATOM 668 O O . ALA A 1 87 ? 33.164 8.454 89.873 1.00 41.55 87 ALA A O 1
ATOM 670 N N . GLU A 1 88 ? 32.281 10.294 90.823 1.00 39.24 88 GLU A N 1
ATOM 671 C CA . GLU A 1 88 ? 32.273 11.027 89.557 1.00 39.24 88 GLU A CA 1
ATOM 672 C C . GLU A 1 88 ? 33.661 11.100 88.938 1.00 39.24 88 GLU A C 1
ATOM 673 O O . GLU A 1 88 ? 33.808 11.094 87.712 1.00 39.24 88 GLU A O 1
ATOM 679 N N . PHE A 1 89 ? 34.683 11.175 89.779 1.00 35.81 89 PHE A N 1
ATOM 680 C CA . PHE A 1 89 ? 36.029 11.261 89.256 1.00 35.81 89 PHE A CA 1
ATOM 681 C C . PHE A 1 89 ? 36.403 9.988 88.492 1.00 35.81 89 PHE A C 1
ATOM 682 O O . PHE A 1 89 ? 37.057 10.050 87.449 1.00 35.81 89 PHE A O 1
ATOM 690 N N . ALA A 1 90 ? 35.991 8.834 89.006 1.00 39.66 90 ALA A N 1
ATOM 691 C CA . ALA A 1 90 ? 36.302 7.571 88.352 1.00 39.66 90 ALA A CA 1
ATOM 692 C C . ALA A 1 90 ? 35.606 7.484 86.999 1.00 39.66 90 ALA A C 1
ATOM 693 O O . ALA A 1 90 ? 36.171 6.974 86.033 1.00 39.66 90 ALA A O 1
ATOM 695 N N . LEU A 1 91 ? 34.379 7.981 86.926 1.00 32.90 91 LEU A N 1
ATOM 696 C CA . LEU A 1 91 ? 33.661 7.934 85.675 1.00 32.90 91 LEU A CA 1
ATOM 697 C C . LEU A 1 91 ? 34.383 8.779 84.653 1.00 32.90 91 LEU A C 1
ATOM 698 O O . LEU A 1 91 ? 34.544 8.370 83.494 1.00 32.90 91 LEU A O 1
ATOM 703 N N . ALA A 1 92 ? 34.823 9.960 85.077 1.00 37.11 92 ALA A N 1
ATOM 704 C CA . ALA A 1 92 ? 35.550 10.865 84.196 1.00 37.11 92 ALA A CA 1
ATOM 705 C C . ALA A 1 92 ? 36.817 10.160 83.763 1.00 37.11 92 ALA A C 1
ATOM 706 O O . ALA A 1 92 ? 37.156 10.124 82.584 1.00 37.11 92 ALA A O 1
ATOM 708 N N . LEU A 1 93 ? 37.514 9.590 84.733 1.00 31.98 93 LEU A N 1
ATOM 709 C CA . LEU A 1 93 ? 38.742 8.870 84.439 1.00 31.98 93 LEU A CA 1
ATOM 710 C C . LEU A 1 93 ? 38.508 7.764 83.437 1.00 31.98 93 LEU A C 1
ATOM 711 O O . LEU A 1 93 ? 39.400 7.409 82.677 1.00 31.98 93 LEU A O 1
ATOM 716 N N . LEU A 1 94 ? 37.306 7.215 83.434 1.00 38.91 94 LEU A N 1
ATOM 717 C CA . LEU A 1 94 ? 36.980 6.142 82.520 1.00 38.91 94 LEU A CA 1
ATOM 718 C C . LEU A 1 94 ? 36.574 6.652 81.140 1.00 38.91 94 LEU A C 1
ATOM 719 O O . LEU A 1 94 ? 37.169 6.284 80.124 1.00 38.91 94 LEU A O 1
ATOM 724 N N . LEU A 1 95 ? 35.563 7.506 81.108 1.00 39.70 95 LEU A N 1
ATOM 725 C CA . LEU A 1 95 ? 35.058 8.022 79.851 1.00 39.70 95 LEU A CA 1
ATOM 726 C C . LEU A 1 95 ? 36.043 8.847 79.015 1.00 39.70 95 LEU A C 1
ATOM 727 O O . LEU A 1 95 ? 35.977 8.816 77.792 1.00 39.70 95 LEU A O 1
ATOM 732 N N . ALA A 1 96 ? 36.944 9.589 79.656 1.00 33.29 96 ALA A N 1
ATOM 733 C CA . ALA A 1 96 ? 37.889 10.419 78.910 1.00 33.29 96 ALA A CA 1
ATOM 734 C C . ALA A 1 96 ? 38.675 9.593 77.913 1.00 33.29 96 ALA A C 1
ATOM 735 O O . ALA A 1 96 ? 38.739 9.933 76.732 1.00 33.29 96 ALA A O 1
ATOM 737 N N . PRO A 1 97 ? 39.309 8.506 78.378 1.00 35.49 97 PRO A N 1
ATOM 738 C CA . PRO A 1 97 ? 40.081 7.649 77.475 1.00 35.49 97 PRO A CA 1
ATOM 739 C C . PRO A 1 97 ? 39.161 6.682 76.725 1.00 35.49 97 PRO A C 1
ATOM 740 O O . PRO A 1 97 ? 39.376 6.389 75.543 1.00 35.49 97 PRO A O 1
ATOM 744 N N . TYR A 1 98 ? 38.141 6.179 77.423 1.00 42.57 98 TYR A N 1
ATOM 745 C CA . TYR A 1 98 ? 37.213 5.220 76.832 1.00 42.57 98 TYR A CA 1
ATOM 746 C C . TYR A 1 98 ? 36.524 5.746 75.589 1.00 42.57 98 TYR A C 1
ATOM 747 O O . TYR A 1 98 ? 36.626 5.148 74.533 1.00 42.57 98 TYR A O 1
ATOM 756 N N . LYS A 1 99 ? 35.810 6.854 75.710 1.00 42.79 99 LYS A N 1
ATOM 757 C CA . LYS A 1 99 ? 35.133 7.402 74.544 1.00 42.79 99 LYS A CA 1
ATOM 758 C C . LYS A 1 99 ? 36.129 8.106 73.617 1.00 42.79 99 LYS A C 1
ATOM 759 O O . LYS A 1 99 ? 35.735 8.835 72.691 1.00 42.79 99 LYS A O 1
ATOM 765 N N . ARG A 1 100 ? 37.417 7.886 73.887 1.00 43.64 100 ARG A N 1
ATOM 766 C CA . ARG A 1 100 ? 38.496 8.448 73.078 1.00 43.64 100 ARG A CA 1
ATOM 767 C C . ARG A 1 100 ? 38.491 9.985 72.998 1.00 43.64 100 ARG A C 1
ATOM 768 O O . ARG A 1 100 ? 38.946 10.568 72.005 1.00 43.64 100 ARG A O 1
ATOM 776 N N . ILE A 1 101 ? 37.976 10.648 74.028 1.00 51.10 101 ILE A N 1
ATOM 777 C CA . ILE A 1 101 ? 37.944 12.106 74.020 1.00 51.10 101 ILE A CA 1
ATOM 778 C C . ILE A 1 101 ? 39.366 12.689 74.017 1.00 51.10 101 ILE A C 1
ATOM 779 O O . ILE A 1 101 ? 39.708 13.537 73.179 1.00 51.10 101 ILE A O 1
ATOM 784 N N . ILE A 1 102 ? 40.191 12.233 74.960 1.00 43.38 102 ILE A N 1
ATOM 785 C CA . ILE A 1 102 ? 41.556 12.727 75.053 1.00 43.38 102 ILE A CA 1
ATOM 786 C C . ILE A 1 102 ? 42.319 12.519 73.762 1.00 43.38 102 ILE A C 1
ATOM 787 O O . ILE A 1 102 ? 42.969 13.438 73.263 1.00 43.38 102 ILE A O 1
ATOM 792 N N . GLN A 1 103 ? 42.252 11.304 73.231 1.00 30.33 103 GLN A N 1
ATOM 793 C CA . GLN A 1 103 ? 42.969 10.990 71.998 1.00 30.33 103 GLN A CA 1
ATOM 794 C C . GLN A 1 103 ? 42.514 11.825 70.801 1.00 30.33 103 GLN A C 1
ATOM 795 O O . GLN A 1 103 ? 43.342 12.432 70.123 1.00 30.33 103 GLN A O 1
ATOM 801 N N . TYR A 1 104 ? 41.213 11.894 70.543 1.00 47.60 104 TYR A N 1
ATOM 802 C CA . TYR A 1 104 ? 40.763 12.699 69.411 1.00 47.60 104 TYR A CA 1
ATOM 803 C C . TYR A 1 104 ? 41.055 14.187 69.610 1.00 47.60 104 TYR A C 1
ATOM 804 O O . TYR A 1 104 ? 41.332 14.908 68.655 1.00 47.60 104 TYR A O 1
ATOM 813 N N . GLY A 1 105 ? 41.007 14.647 70.854 1.00 36.69 105 GLY A N 1
ATOM 814 C CA . GLY A 1 105 ? 41.288 16.047 71.108 1.00 36.69 105 GLY A CA 1
ATOM 815 C C . GLY A 1 105 ? 42.708 16.360 70.675 1.00 36.69 105 GLY A C 1
ATOM 816 O O . GLY A 1 105 ? 42.991 17.447 70.165 1.00 36.69 105 GLY A O 1
ATOM 817 N N . GLU A 1 106 ? 43.607 15.396 70.879 1.00 41.77 106 GLU A N 1
ATOM 818 C CA . GLU A 1 106 ? 45.000 15.564 70.495 1.00 41.77 106 GLU A CA 1
ATOM 819 C C . GLU A 1 106 ? 45.096 15.618 68.986 1.00 41.77 106 GLU A C 1
ATOM 820 O O . GLU A 1 106 ? 45.719 16.522 68.427 1.00 41.77 106 GLU A O 1
ATOM 826 N N . LYS A 1 107 ? 44.462 14.660 68.318 1.00 42.40 107 LYS A N 1
ATOM 827 C CA . LYS A 1 107 ? 44.506 14.624 66.863 1.00 42.40 107 LYS A CA 1
ATOM 828 C C . LYS A 1 107 ? 43.971 15.914 66.262 1.00 42.40 107 LYS A C 1
ATOM 829 O O . LYS A 1 107 ? 44.515 16.406 65.280 1.00 42.40 107 LYS A O 1
ATOM 843 N N . LYS A 1 109 ? 44.028 18.915 67.648 1.00 44.68 109 LYS A N 1
ATOM 844 C CA . LYS A 1 109 ? 45.040 19.932 67.897 1.00 44.68 109 LYS A CA 1
ATOM 845 C C . LYS A 1 109 ? 46.185 19.881 66.902 1.00 44.68 109 LYS A C 1
ATOM 846 O O . LYS A 1 109 ? 46.664 20.923 66.469 1.00 44.68 109 LYS A O 1
ATOM 852 N N . ARG A 1 110 ? 46.620 18.676 66.534 1.00 52.79 110 ARG A N 1
ATOM 853 C CA . ARG A 1 110 ? 47.744 18.555 65.613 1.00 52.79 110 ARG A CA 1
ATOM 854 C C . ARG A 1 110 ? 47.361 18.676 64.144 1.00 52.79 110 ARG A C 1
ATOM 855 O O . ARG A 1 110 ? 48.217 18.578 63.266 1.00 52.79 110 ARG A O 1
ATOM 863 N N . GLY A 1 111 ? 46.079 18.904 63.876 1.00 55.41 111 GLY A N 1
ATOM 864 C CA . GLY A 1 111 ? 45.631 19.065 62.504 1.00 55.41 111 GLY A CA 1
ATOM 865 C C . GLY A 1 111 ? 45.048 17.818 61.884 1.00 55.41 111 GLY A C 1
ATOM 866 O O . GLY A 1 111 ? 44.469 17.870 60.801 1.00 55.41 111 GLY A O 1
ATOM 867 N N . ASP A 1 112 ? 45.207 16.690 62.563 1.00 43.28 112 ASP A N 1
ATOM 868 C CA . ASP A 1 112 ? 44.680 15.427 62.066 1.00 43.28 112 ASP A CA 1
ATOM 869 C C . ASP A 1 112 ? 43.153 15.416 62.270 1.00 43.28 112 ASP A C 1
ATOM 870 O O . ASP A 1 112 ? 42.663 15.446 63.401 1.00 43.28 112 ASP A O 1
ATOM 875 N N . TYR A 1 113 ? 42.399 15.384 61.177 1.00 44.97 113 TYR A N 1
ATOM 876 C CA . TYR A 1 113 ? 40.938 15.389 61.272 1.00 44.97 113 TYR A CA 1
ATOM 877 C C . TYR A 1 113 ? 40.322 14.074 60.806 1.00 44.97 113 TYR A C 1
ATOM 878 O O . TYR A 1 113 ? 39.148 14.018 60.459 1.00 44.97 113 TYR A O 1
ATOM 887 N N . GLY A 1 114 ? 41.116 13.015 60.800 1.00 69.38 114 GLY A N 1
ATOM 888 C CA . GLY A 1 114 ? 40.596 11.735 60.374 1.00 69.38 114 GLY A CA 1
ATOM 889 C C . GLY A 1 114 ? 39.749 11.112 61.459 1.00 69.38 114 GLY A C 1
ATOM 890 O O . GLY A 1 114 ? 39.878 11.461 62.635 1.00 69.38 114 GLY A O 1
ATOM 891 N N . ARG A 1 115 ? 38.875 10.197 61.055 1.00 53.98 115 ARG A N 1
ATOM 892 C CA . ARG A 1 115 ? 38.000 9.492 61.977 1.00 53.98 115 ARG A CA 1
ATOM 893 C C . ARG A 1 115 ? 38.403 8.032 61.902 1.00 53.98 115 ARG A C 1
ATOM 894 O O . ARG A 1 115 ? 37.564 7.149 61.742 1.00 53.98 115 ARG A O 1
ATOM 902 N N . ASP A 1 116 ? 39.701 7.787 62.019 1.00 41.05 116 ASP A N 1
ATOM 903 C CA . ASP A 1 116 ? 40.235 6.432 61.946 1.00 41.05 116 ASP A CA 1
ATOM 904 C C . ASP A 1 116 ? 40.095 5.608 63.208 1.00 41.05 116 ASP A C 1
ATOM 905 O O . ASP A 1 116 ? 40.298 4.402 63.170 1.00 41.05 116 ASP A O 1
ATOM 910 N N . VAL A 1 117 ? 39.783 6.247 64.328 1.00 40.52 117 VAL A N 1
ATOM 911 C CA . VAL A 1 117 ? 39.646 5.524 65.597 1.00 40.52 117 VAL A CA 1
ATOM 912 C C . VAL A 1 117 ? 38.176 5.279 65.904 1.00 40.52 117 VAL A C 1
ATOM 913 O O . VAL A 1 117 ? 37.385 6.225 65.936 1.00 40.52 117 VAL A O 1
ATOM 917 N N . GLU A 1 118 ? 37.795 4.028 66.135 1.00 59.96 118 GLU A N 1
ATOM 918 C CA . GLU A 1 118 ? 36.396 3.769 66.448 1.00 59.96 118 GLU A CA 1
ATOM 919 C C . GLU A 1 118 ? 36.117 4.056 67.921 1.00 59.96 118 GLU A C 1
ATOM 920 O O . GLU A 1 118 ? 36.937 3.769 68.802 1.00 59.96 118 GLU A O 1
ATOM 926 N N . ILE A 1 119 ? 34.953 4.642 68.173 1.00 44.31 119 ILE A N 1
ATOM 927 C CA . ILE A 1 119 ? 34.538 4.997 69.517 1.00 44.31 119 ILE A CA 1
ATOM 928 C C . ILE A 1 119 ? 33.766 3.870 70.183 1.00 44.31 119 ILE A C 1
ATOM 929 O O . ILE A 1 119 ? 32.690 3.494 69.738 1.00 44.31 119 ILE A O 1
ATOM 934 N N . PRO A 1 120 ? 34.327 3.290 71.249 1.00 48.93 120 PRO A N 1
ATOM 935 C CA . PRO A 1 120 ? 33.682 2.193 71.968 1.00 48.93 120 PRO A CA 1
ATOM 936 C C . PRO A 1 120 ? 32.377 2.634 72.562 1.00 48.93 120 PRO A C 1
ATOM 937 O O . PRO A 1 120 ? 32.177 3.818 72.831 1.00 48.93 120 PRO A O 1
ATOM 941 N N . LEU A 1 121 ? 31.480 1.683 72.766 1.00 63.18 121 LEU A N 1
ATOM 942 C CA . LEU A 1 121 ? 30.215 2.001 73.389 1.00 63.18 121 LEU A CA 1
ATOM 943 C C . LEU A 1 121 ? 30.263 1.388 74.776 1.00 63.18 121 LEU A C 1
ATOM 944 O O . LEU A 1 121 ? 30.990 0.433 75.019 1.00 63.18 121 LEU A O 1
ATOM 949 N N . ILE A 1 122 ? 29.524 1.971 75.701 1.00 54.17 122 ILE A N 1
ATOM 950 C CA . ILE A 1 122 ? 29.485 1.449 77.049 1.00 54.17 122 ILE A CA 1
ATOM 951 C C . ILE A 1 122 ? 28.330 0.453 77.088 1.00 54.17 122 ILE A C 1
ATOM 952 O O . ILE A 1 122 ? 28.442 -0.649 77.652 1.00 54.17 122 ILE A O 1
ATOM 957 N N . GLN A 1 123 ? 27.236 0.846 76.444 1.00 66.04 123 GLN A N 1
ATOM 958 C CA . GLN A 1 123 ? 26.041 0.022 76.350 1.00 66.04 123 GLN A CA 1
ATOM 959 C C . GLN A 1 123 ? 26.406 -1.408 75.939 1.00 66.04 123 GLN A C 1
ATOM 960 O O . GLN A 1 123 ? 27.174 -1.621 74.997 1.00 66.04 123 GLN A O 1
ATOM 966 N N . GLY A 1 124 ? 25.857 -2.382 76.652 1.00 63.42 124 GLY A N 1
ATOM 967 C CA . GLY A 1 124 ? 26.126 -3.774 76.347 1.00 63.42 124 GLY A CA 1
ATOM 968 C C . GLY A 1 124 ? 27.571 -4.204 76.520 1.00 63.42 124 GLY A C 1
ATOM 969 O O . GLY A 1 124 ? 27.983 -5.239 75.993 1.00 63.42 124 GLY A O 1
ATOM 970 N N . GLU A 1 125 ? 28.357 -3.437 77.262 1.00 60.81 125 GLU A N 1
ATOM 971 C CA . GLU A 1 125 ? 29.750 -3.812 77.435 1.00 60.81 125 GLU A CA 1
ATOM 972 C C . GLU A 1 125 ? 30.062 -4.441 78.785 1.00 60.81 125 GLU A C 1
ATOM 973 O O . GLU A 1 125 ? 29.447 -4.111 79.798 1.00 60.81 125 GLU A O 1
ATOM 979 N N . LYS A 1 126 ? 31.028 -5.352 78.783 1.00 63.76 126 LYS A N 1
ATOM 980 C CA . LYS A 1 126 ? 31.454 -6.059 79.985 1.00 63.76 126 LYS A CA 1
ATOM 981 C C . LYS A 1 126 ? 32.379 -5.157 80.790 1.00 63.76 126 LYS A C 1
ATOM 982 O O . LYS A 1 126 ? 33.526 -4.937 80.405 1.00 63.76 126 LYS A O 1
ATOM 988 N N . VAL A 1 127 ? 31.886 -4.649 81.912 1.00 64.50 127 VAL A N 1
ATOM 989 C CA . VAL A 1 127 ? 32.669 -3.758 82.752 1.00 64.50 127 VAL A CA 1
ATOM 990 C C . VAL A 1 127 ? 32.817 -4.288 84.177 1.00 64.50 127 VAL A C 1
ATOM 991 O O . VAL A 1 127 ? 31.829 -4.569 84.844 1.00 64.50 127 VAL A O 1
ATOM 995 N N . ALA A 1 128 ? 34.054 -4.417 84.641 1.00 56.92 128 ALA A N 1
ATOM 996 C CA . ALA A 1 128 ? 34.307 -4.896 85.991 1.00 56.92 128 ALA A CA 1
ATOM 997 C C . ALA A 1 128 ? 34.302 -3.719 86.959 1.00 56.92 128 ALA A C 1
ATOM 998 O O . ALA A 1 128 ? 34.451 -2.567 86.549 1.00 56.92 128 ALA A O 1
ATOM 1000 N N . VAL A 1 129 ? 34.120 -4.012 88.242 1.00 60.80 129 VAL A N 1
ATOM 1001 C CA . VAL A 1 129 ? 34.115 -2.988 89.280 1.00 60.80 129 VAL A CA 1
ATOM 1002 C C . VAL A 1 129 ? 34.647 -3.639 90.544 1.00 60.80 129 VAL A C 1
ATOM 1003 O O . VAL A 1 129 ? 33.877 -4.072 91.384 1.00 60.80 129 VAL A O 1
ATOM 1007 N N . LEU A 1 130 ? 35.968 -3.716 90.668 1.00 59.32 130 LEU A N 1
ATOM 1008 C CA . LEU A 1 130 ? 36.590 -4.331 91.832 1.00 59.32 130 LEU A CA 1
ATOM 1009 C C . LEU A 1 130 ? 36.375 -3.480 93.076 1.00 59.32 130 LEU A C 1
ATOM 1010 O O . LEU A 1 130 ? 36.800 -2.328 93.133 1.00 59.32 130 LEU A O 1
ATOM 1015 N N . GLY A 1 131 ? 35.736 -4.064 94.082 1.00 51.35 131 GLY A N 1
ATOM 1016 C CA . GLY A 1 131 ? 35.457 -3.341 95.306 1.00 51.35 131 GLY A CA 1
ATOM 1017 C C . GLY A 1 131 ? 34.052 -2.795 95.216 1.00 51.35 131 GLY A C 1
ATOM 1018 O O . GLY A 1 131 ? 33.761 -1.988 94.331 1.00 51.35 131 GLY A O 1
ATOM 1019 N N . LEU A 1 132 ? 33.171 -3.232 96.106 1.00 66.95 132 LEU A N 1
ATOM 1020 C CA . LEU A 1 132 ? 31.798 -2.751 96.063 1.00 66.95 132 LEU A CA 1
ATOM 1021 C C . LEU A 1 132 ? 31.430 -1.864 97.249 1.00 66.95 132 LEU A C 1
ATOM 1022 O O . LEU A 1 132 ? 32.169 -1.761 98.217 1.00 66.95 132 LEU A O 1
ATOM 1027 N N . GLY A 1 133 ? 30.305 -1.176 97.152 1.00 73.50 133 GLY A N 1
ATOM 1028 C CA . GLY A 1 133 ? 29.910 -0.315 98.247 1.00 73.50 133 GLY A CA 1
ATOM 1029 C C . GLY A 1 133 ? 30.658 1.002 98.355 1.00 73.50 133 GLY A C 1
ATOM 1030 O O . GLY A 1 133 ? 31.883 1.053 98.295 1.00 73.50 133 GLY A O 1
ATOM 1031 N N . GLU A 1 134 ? 29.871 2.060 98.541 1.00 63.58 134 GLU A N 1
ATOM 1032 C CA . GLU A 1 134 ? 30.322 3.441 98.684 1.00 63.58 134 GLU A CA 1
ATOM 1033 C C . GLU A 1 134 ? 30.748 4.031 97.361 1.00 63.58 134 GLU A C 1
ATOM 1034 O O . GLU A 1 134 ? 29.972 4.727 96.712 1.00 63.58 134 GLU A O 1
ATOM 1040 N N . ILE A 1 135 ? 31.981 3.760 96.964 1.00 44.03 135 ILE A N 1
ATOM 1041 C CA . ILE A 1 135 ? 32.474 4.242 95.687 1.00 44.03 135 ILE A CA 1
ATOM 1042 C C . ILE A 1 135 ? 32.118 3.186 94.648 1.00 44.03 135 ILE A C 1
ATOM 1043 O O . ILE A 1 135 ? 31.375 3.458 93.694 1.00 44.03 135 ILE A O 1
ATOM 1048 N N . GLY A 1 136 ? 32.632 1.976 94.855 1.00 47.53 136 GLY A N 1
ATOM 1049 C CA . GLY A 1 136 ? 32.375 0.891 93.927 1.00 47.53 136 GLY A CA 1
ATOM 1050 C C . GLY A 1 136 ? 30.937 0.861 93.475 1.00 47.53 136 GLY A C 1
ATOM 1051 O O . GLY A 1 136 ? 30.643 0.853 92.281 1.00 47.53 136 GLY A O 1
ATOM 1052 N N . THR A 1 137 ? 30.038 0.875 94.450 1.00 48.65 137 THR A N 1
ATOM 1053 C CA . THR A 1 137 ? 28.609 0.836 94.195 1.00 48.65 137 THR A CA 1
ATOM 1054 C C . THR A 1 137 ? 28.057 1.986 93.367 1.00 48.65 137 THR A C 1
ATOM 1055 O O . THR A 1 137 ? 27.240 1.770 92.473 1.00 48.65 137 THR A O 1
ATOM 1059 N N . ARG A 1 138 ? 28.476 3.208 93.669 1.00 44.87 138 ARG A N 1
ATOM 1060 C CA . ARG A 1 138 ? 27.976 4.359 92.929 1.00 44.87 138 ARG A CA 1
ATOM 1061 C C . ARG A 1 138 ? 28.408 4.243 91.493 1.00 44.87 138 ARG A C 1
ATOM 1062 O O . ARG A 1 138 ? 27.634 4.520 90.571 1.00 44.87 138 ARG A O 1
ATOM 1070 N N . VAL A 1 139 ? 29.648 3.811 91.307 1.00 43.71 139 VAL A N 1
ATOM 1071 C CA . VAL A 1 139 ? 30.186 3.647 89.966 1.00 43.71 139 VAL A CA 1
ATOM 1072 C C . VAL A 1 139 ? 29.358 2.577 89.271 1.00 43.71 139 VAL A C 1
ATOM 1073 O O . VAL A 1 139 ? 28.780 2.815 88.205 1.00 43.71 139 VAL A O 1
ATOM 1077 N N . GLY A 1 140 ? 29.287 1.410 89.899 1.00 45.80 140 GLY A N 1
ATOM 1078 C CA . GLY A 1 140 ? 28.522 0.299 89.354 1.00 45.80 140 GLY A CA 1
ATOM 1079 C C . GLY A 1 140 ? 27.115 0.686 88.945 1.00 45.80 140 GLY A C 1
ATOM 1080 O O . GLY A 1 140 ? 26.670 0.348 87.847 1.00 45.80 140 GLY A O 1
ATOM 1081 N N . LYS A 1 141 ? 26.412 1.407 89.810 1.00 55.80 141 LYS A N 1
ATOM 1082 C CA . LYS A 1 141 ? 25.063 1.820 89.475 1.00 55.80 141 LYS A CA 1
ATOM 1083 C C . LYS A 1 141 ? 24.997 2.694 88.216 1.00 55.80 141 LYS A C 1
ATOM 1084 O O . LYS A 1 141 ? 24.119 2.507 87.369 1.00 55.80 141 LYS A O 1
ATOM 1090 N N . ILE A 1 142 ? 25.938 3.621 88.068 1.00 49.81 142 ILE A N 1
ATOM 1091 C CA . ILE A 1 142 ? 25.963 4.497 86.898 1.00 49.81 142 ILE A CA 1
ATOM 1092 C C . ILE A 1 142 ? 26.300 3.741 85.616 1.00 49.81 142 ILE A C 1
ATOM 1093 O O . ILE A 1 142 ? 25.664 3.934 84.575 1.00 49.81 142 ILE A O 1
ATOM 1098 N N . LEU A 1 143 ? 27.313 2.889 85.686 1.00 62.21 143 LEU A N 1
ATOM 1099 C CA . LEU A 1 143 ? 27.691 2.118 84.514 1.00 62.21 143 LEU A CA 1
ATOM 1100 C C . LEU A 1 143 ? 26.463 1.356 84.046 1.00 62.21 143 LEU A C 1
ATOM 1101 O O . LEU A 1 143 ? 26.052 1.465 82.890 1.00 62.21 143 LEU A O 1
ATOM 1106 N N . ALA A 1 144 ? 25.879 0.592 84.966 1.00 66.82 144 ALA A N 1
ATOM 1107 C CA . ALA A 1 144 ? 24.687 -0.193 84.683 1.00 66.82 144 ALA A CA 1
ATOM 1108 C C . ALA A 1 144 ? 23.626 0.690 84.051 1.00 66.82 144 ALA A C 1
ATOM 1109 O O . ALA A 1 144 ? 23.061 0.350 83.020 1.00 66.82 144 ALA A O 1
ATOM 1111 N N . ALA A 1 145 ? 23.357 1.827 84.675 1.00 47.96 145 ALA A N 1
ATOM 1112 C CA . ALA A 1 145 ? 22.364 2.745 84.140 1.00 47.96 145 ALA A CA 1
ATOM 1113 C C . ALA A 1 145 ? 22.739 3.241 82.735 1.00 47.96 145 ALA A C 1
ATOM 1114 O O . ALA A 1 145 ? 21.921 3.836 82.043 1.00 47.96 145 ALA A O 1
ATOM 1116 N N . LEU A 1 146 ? 23.977 3.008 82.317 1.00 68.54 146 LEU A N 1
ATOM 1117 C CA . LEU A 1 146 ? 24.406 3.439 80.992 1.00 68.54 146 LEU A CA 1
ATOM 1118 C C . LEU A 1 146 ? 24.307 2.264 80.028 1.00 68.54 146 LEU A C 1
ATOM 1119 O O . LEU A 1 146 ? 24.647 2.371 78.842 1.00 68.54 146 LEU A O 1
ATOM 1124 N N . GLY A 1 147 ? 23.849 1.135 80.556 1.00 60.51 147 GLY A N 1
ATOM 1125 C CA . GLY A 1 147 ? 23.684 -0.052 79.739 1.00 60.51 147 GLY A CA 1
ATOM 1126 C C . GLY A 1 147 ? 24.849 -1.012 79.762 1.00 60.51 147 GLY A C 1
ATOM 1127 O O . GLY A 1 147 ? 24.970 -1.856 78.883 1.00 60.51 147 GLY A O 1
ATOM 1128 N N . ALA A 1 148 ? 25.704 -0.912 80.764 1.00 60.91 148 ALA A N 1
ATOM 1129 C CA . ALA A 1 148 ? 26.851 -1.800 80.818 1.00 60.91 148 ALA A CA 1
ATOM 1130 C C . ALA A 1 148 ? 26.546 -3.103 81.532 1.00 60.91 148 ALA A C 1
ATOM 1131 O O . ALA A 1 148 ? 25.717 -3.152 82.436 1.00 60.91 148 ALA A O 1
ATOM 1133 N N . GLN A 1 149 ? 27.220 -4.165 81.113 1.00 57.80 149 GLN A N 1
ATOM 1134 C CA . GLN A 1 149 ? 27.061 -5.462 81.744 1.00 57.80 149 GLN A CA 1
ATOM 1135 C C . GLN A 1 149 ? 28.048 -5.446 82.892 1.00 57.80 149 GLN A C 1
ATOM 1136 O O . GLN A 1 149 ? 29.086 -6.101 82.832 1.00 57.80 149 GLN A O 1
ATOM 1142 N N . VAL A 1 150 ? 27.723 -4.689 83.932 1.00 60.43 150 VAL A N 1
ATOM 1143 C CA . VAL A 1 150 ? 28.601 -4.563 85.084 1.00 60.43 150 VAL A CA 1
ATOM 1144 C C . VAL A 1 150 ? 28.796 -5.873 85.819 1.00 60.43 150 VAL A C 1
ATOM 1145 O O . VAL A 1 150 ? 27.831 -6.573 86.105 1.00 60.43 150 VAL A O 1
ATOM 1149 N N . ARG A 1 151 ? 30.045 -6.197 86.129 1.00 56.37 151 ARG A N 1
ATOM 1150 C CA . ARG A 1 151 ? 30.360 -7.402 86.882 1.00 56.37 151 ARG A CA 1
ATOM 1151 C C . ARG A 1 151 ? 31.025 -6.942 88.171 1.00 56.37 151 ARG A C 1
ATOM 1152 O O . ARG A 1 151 ? 32.234 -6.762 88.202 1.00 56.37 151 ARG A O 1
ATOM 1160 N N . GLY A 1 152 ? 30.241 -6.758 89.228 1.00 67.70 152 GLY A N 1
ATOM 1161 C CA . GLY A 1 152 ? 30.793 -6.304 90.493 1.00 67.70 152 GLY A CA 1
ATOM 1162 C C . GLY A 1 152 ? 31.511 -7.357 91.315 1.00 67.70 152 GLY A C 1
ATOM 1163 O O . GLY A 1 152 ? 30.986 -8.438 91.562 1.00 67.70 152 GLY A O 1
ATOM 1164 N N . PHE A 1 153 ? 32.725 -7.029 91.741 1.00 59.56 153 PHE A N 1
ATOM 1165 C CA . PHE A 1 153 ? 33.546 -7.918 92.550 1.00 59.56 153 PHE A CA 1
ATOM 1166 C C . PHE A 1 153 ? 33.587 -7.394 93.982 1.00 59.56 153 PHE A C 1
ATOM 1167 O O . PHE A 1 153 ? 33.411 -6.196 94.215 1.00 59.56 153 PHE A O 1
ATOM 1175 N N . SER A 1 154 ? 33.818 -8.285 94.942 1.00 63.82 154 SER A N 1
ATOM 1176 C CA . SER A 1 154 ? 33.875 -7.890 96.346 1.00 63.82 154 SER A CA 1
ATOM 1177 C C . SER A 1 154 ? 34.074 -9.096 97.252 1.00 63.82 154 SER A C 1
ATOM 1178 O O . SER A 1 154 ? 33.861 -10.229 96.833 1.00 63.82 154 SER A O 1
ATOM 1181 N N . ARG A 1 155 ? 34.483 -8.835 98.493 1.00 100.03 155 ARG A N 1
ATOM 1182 C CA . ARG A 1 155 ? 34.723 -9.880 99.490 1.00 100.03 155 ARG A CA 1
ATOM 1183 C C . ARG A 1 155 ? 33.379 -10.465 99.922 1.00 100.03 155 ARG A C 1
ATOM 1184 O O . ARG A 1 155 ? 33.045 -11.606 99.594 1.00 100.03 155 ARG A O 1
ATOM 1192 N N . THR A 1 156 ? 32.612 -9.683 100.669 1.00 99.98 156 THR A N 1
ATOM 1193 C CA . THR A 1 156 ? 31.299 -10.139 101.106 1.00 99.98 156 THR A CA 1
ATOM 1194 C C . THR A 1 156 ? 30.314 -9.838 99.982 1.00 99.98 156 THR A C 1
ATOM 1195 O O . THR A 1 156 ? 30.230 -8.705 99.515 1.00 99.98 156 THR A O 1
ATOM 1199 N N . PRO A 1 157 ? 29.578 -10.859 99.518 1.00 75.31 157 PRO A N 1
ATOM 1200 C CA . PRO A 1 157 ? 28.590 -10.720 98.445 1.00 75.31 157 PRO A CA 1
ATOM 1201 C C . PRO A 1 157 ? 27.600 -9.605 98.692 1.00 75.31 157 PRO A C 1
ATOM 1202 O O . PRO A 1 157 ? 27.960 -8.539 99.171 1.00 75.31 157 PRO A O 1
ATOM 1206 N N . LYS A 1 158 ? 26.343 -9.864 98.358 1.00 100.15 158 LYS A N 1
ATOM 1207 C CA . LYS A 1 158 ? 25.270 -8.890 98.551 1.00 100.15 158 LYS A CA 1
ATOM 1208 C C . LYS A 1 158 ? 25.520 -7.633 97.712 1.00 100.15 158 LYS A C 1
ATOM 1209 O O . LYS A 1 158 ? 26.474 -6.892 97.955 1.00 100.15 158 LYS A O 1
ATOM 1215 N N . GLU A 1 159 ? 24.658 -7.401 96.725 1.00 64.67 159 GLU A N 1
ATOM 1216 C CA . GLU A 1 159 ? 24.802 -6.234 95.873 1.00 64.67 159 GLU A CA 1
ATOM 1217 C C . GLU A 1 159 ? 23.523 -5.735 95.184 1.00 64.67 159 GLU A C 1
ATOM 1218 O O . GLU A 1 159 ? 22.440 -5.775 95.764 1.00 64.67 159 GLU A O 1
ATOM 1224 N N . GLY A 1 160 ? 23.675 -5.250 93.949 1.00 78.55 160 GLY A N 1
ATOM 1225 C CA . GLY A 1 160 ? 22.554 -4.737 93.182 1.00 78.55 160 GLY A CA 1
ATOM 1226 C C . GLY A 1 160 ? 22.675 -4.933 91.675 1.00 78.55 160 GLY A C 1
ATOM 1227 O O . GLY A 1 160 ? 22.849 -6.070 91.214 1.00 78.55 160 GLY A O 1
ATOM 1228 N N . PRO A 1 161 ? 22.609 -3.840 90.877 1.00 66.17 161 PRO A N 1
ATOM 1229 C CA . PRO A 1 161 ? 22.696 -3.808 89.403 1.00 66.17 161 PRO A CA 1
ATOM 1230 C C . PRO A 1 161 ? 23.902 -4.482 88.760 1.00 66.17 161 PRO A C 1
ATOM 1231 O O . PRO A 1 161 ? 24.563 -3.858 87.934 1.00 66.17 161 PRO A O 1
ATOM 1235 N N . TRP A 1 162 ? 24.184 -5.733 89.100 1.00 62.36 162 TRP A N 1
ATOM 1236 C CA . TRP A 1 162 ? 25.341 -6.412 88.508 1.00 62.36 162 TRP A CA 1
ATOM 1237 C C . TRP A 1 162 ? 25.503 -7.882 88.902 1.00 62.36 162 TRP A C 1
ATOM 1238 O O . TRP A 1 162 ? 24.937 -8.356 89.884 1.00 62.36 162 TRP A O 1
ATOM 1249 N N . ARG A 1 163 ? 26.325 -8.591 88.146 1.00 58.00 163 ARG A N 1
ATOM 1250 C CA . ARG A 1 163 ? 26.543 -10.003 88.394 1.00 58.00 163 ARG A CA 1
ATOM 1251 C C . ARG A 1 163 ? 27.652 -10.313 89.412 1.00 58.00 163 ARG A C 1
ATOM 1252 O O . ARG A 1 163 ? 28.649 -10.936 89.061 1.00 58.00 163 ARG A O 1
ATOM 1260 N N . PHE A 1 164 ? 27.468 -9.907 90.669 1.00 58.53 164 PHE A N 1
ATOM 1261 C CA . PHE A 1 164 ? 28.474 -10.137 91.730 1.00 58.53 164 PHE A CA 1
ATOM 1262 C C . PHE A 1 164 ? 29.375 -11.388 91.590 1.00 58.53 164 PHE A C 1
ATOM 1263 O O . PHE A 1 164 ? 28.907 -12.443 91.192 1.00 58.53 164 PHE A O 1
ATOM 1271 N N . THR A 1 165 ? 30.655 -11.259 91.956 1.00 62.86 165 THR A N 1
ATOM 1272 C CA . THR A 1 165 ? 31.639 -12.356 91.893 1.00 62.86 165 THR A CA 1
ATOM 1273 C C . THR A 1 165 ? 32.521 -12.328 93.129 1.00 62.86 165 THR A C 1
ATOM 1274 O O . THR A 1 165 ? 32.528 -11.344 93.856 1.00 62.86 165 THR A O 1
ATOM 1278 N N . ASN A 1 166 ? 33.281 -13.397 93.351 1.00 66.35 166 ASN A N 1
ATOM 1279 C CA . ASN A 1 166 ? 34.192 -13.463 94.485 1.00 66.35 166 ASN A CA 1
ATOM 1280 C C . ASN A 1 166 ? 35.572 -13.771 93.926 1.00 66.35 166 ASN A C 1
ATOM 1281 O O . ASN A 1 166 ? 36.474 -14.188 94.653 1.00 66.35 166 ASN A O 1
ATOM 1286 N N . SER A 1 167 ? 35.717 -13.576 92.619 1.00 92.67 167 SER A N 1
ATOM 1287 C CA . SER A 1 167 ? 36.989 -13.788 91.936 1.00 92.67 167 SER A CA 1
ATOM 1288 C C . SER A 1 167 ? 37.284 -12.579 91.054 1.00 92.67 167 SER A C 1
ATOM 1289 O O . SER A 1 167 ? 36.581 -12.327 90.070 1.00 92.67 167 SER A O 1
ATOM 1292 N N . LEU A 1 168 ? 38.311 -11.817 91.422 1.00 59.68 168 LEU A N 1
ATOM 1293 C CA . LEU A 1 168 ? 38.687 -10.637 90.647 1.00 59.68 168 LEU A CA 1
ATOM 1294 C C . LEU A 1 168 ? 38.812 -11.055 89.187 1.00 59.68 168 LEU A C 1
ATOM 1295 O O . LEU A 1 168 ? 38.347 -10.345 88.289 1.00 59.68 168 LEU A O 1
ATOM 1300 N N . GLU A 1 169 ? 39.427 -12.220 88.969 1.00 78.34 169 GLU A N 1
ATOM 1301 C CA . GLU A 1 169 ? 39.626 -12.774 87.632 1.00 78.34 169 GLU A CA 1
ATOM 1302 C C . GLU A 1 169 ? 38.331 -12.785 86.842 1.00 78.34 169 GLU A C 1
ATOM 1303 O O . GLU A 1 169 ? 38.217 -12.140 85.806 1.00 78.34 169 GLU A O 1
ATOM 1309 N N . GLU A 1 170 ? 37.352 -13.526 87.329 1.00 75.27 170 GLU A N 1
ATOM 1310 C CA . GLU A 1 170 ? 36.068 -13.584 86.654 1.00 75.27 170 GLU A CA 1
ATOM 1311 C C . GLU A 1 170 ? 35.351 -12.275 86.929 1.00 75.27 170 GLU A C 1
ATOM 1312 O O . GLU A 1 170 ? 34.546 -12.178 87.853 1.00 75.27 170 GLU A O 1
ATOM 1318 N N . ALA A 1 171 ? 35.667 -11.267 86.128 1.00 66.81 171 ALA A N 1
ATOM 1319 C CA . ALA A 1 171 ? 35.088 -9.929 86.249 1.00 66.81 171 ALA A CA 1
ATOM 1320 C C . ALA A 1 171 ? 35.896 -9.146 85.243 1.00 66.81 171 ALA A C 1
ATOM 1321 O O . ALA A 1 171 ? 35.403 -8.234 84.579 1.00 66.81 171 ALA A O 1
ATOM 1323 N N . LEU A 1 172 ? 37.158 -9.543 85.142 1.00 83.75 172 LEU A N 1
ATOM 1324 C CA . LEU A 1 172 ? 38.100 -8.943 84.218 1.00 83.75 172 LEU A CA 1
ATOM 1325 C C . LEU A 1 172 ? 38.068 -9.712 82.892 1.00 83.75 172 LEU A C 1
ATOM 1326 O O . LEU A 1 172 ? 38.417 -9.166 81.849 1.00 83.75 172 LEU A O 1
ATOM 1331 N N . ARG A 1 173 ? 37.643 -10.976 82.940 1.00 58.51 173 ARG A N 1
ATOM 1332 C CA . ARG A 1 173 ? 37.575 -11.812 81.740 1.00 58.51 173 ARG A CA 1
ATOM 1333 C C . ARG A 1 173 ? 36.903 -11.099 80.589 1.00 58.51 173 ARG A C 1
ATOM 1334 O O . ARG A 1 173 ? 35.728 -10.742 80.668 1.00 58.51 173 ARG A O 1
ATOM 1342 N N . GLU A 1 174 ? 37.667 -10.894 79.520 1.00 64.04 174 GLU A N 1
ATOM 1343 C CA . GLU A 1 174 ? 37.166 -10.219 78.328 1.00 64.04 174 GLU A CA 1
ATOM 1344 C C . GLU A 1 174 ? 36.417 -8.935 78.662 1.00 64.04 174 GLU A C 1
ATOM 1345 O O . GLU A 1 174 ? 35.555 -8.492 77.899 1.00 64.04 174 GLU A O 1
ATOM 1351 N N . ALA A 1 175 ? 36.734 -8.341 79.806 1.00 49.27 175 ALA A N 1
ATOM 1352 C CA . ALA A 1 175 ? 36.075 -7.102 80.177 1.00 49.27 175 ALA A CA 1
ATOM 1353 C C . ALA A 1 175 ? 36.716 -5.982 79.351 1.00 49.27 175 ALA A C 1
ATOM 1354 O O . ALA A 1 175 ? 37.924 -6.017 79.064 1.00 49.27 175 ALA A O 1
ATOM 1356 N N . ARG A 1 176 ? 35.906 -5.006 78.944 1.00 52.37 176 ARG A N 1
ATOM 1357 C CA . ARG A 1 176 ? 36.425 -3.896 78.157 1.00 52.37 176 ARG A CA 1
ATOM 1358 C C . ARG A 1 176 ? 36.828 -2.734 79.045 1.00 52.37 176 ARG A C 1
ATOM 1359 O O . ARG A 1 176 ? 37.391 -1.747 78.568 1.00 52.37 176 ARG A O 1
ATOM 1367 N N . ALA A 1 177 ? 36.571 -2.872 80.344 1.00 64.28 177 ALA A N 1
ATOM 1368 C CA . ALA A 1 177 ? 36.897 -1.829 81.298 1.00 64.28 177 ALA A CA 1
ATOM 1369 C C . ALA A 1 177 ? 36.761 -2.305 82.723 1.00 64.28 177 ALA A C 1
ATOM 1370 O O . ALA A 1 177 ? 36.055 -3.262 83.007 1.00 64.28 177 ALA A O 1
ATOM 1372 N N . ALA A 1 178 ? 37.423 -1.598 83.623 1.00 60.04 178 ALA A N 1
ATOM 1373 C CA . ALA A 1 178 ? 37.381 -1.922 85.027 1.00 60.04 178 ALA A CA 1
ATOM 1374 C C . ALA A 1 178 ? 37.600 -0.643 85.805 1.00 60.04 178 ALA A C 1
ATOM 1375 O O . ALA A 1 178 ? 38.427 0.186 85.430 1.00 60.04 178 ALA A O 1
ATOM 1377 N N . VAL A 1 179 ? 36.834 -0.476 86.874 1.00 48.68 179 VAL A N 1
ATOM 1378 C CA . VAL A 1 179 ? 36.960 0.676 87.749 1.00 48.68 179 VAL A CA 1
ATOM 1379 C C . VAL A 1 179 ? 37.348 0.063 89.086 1.00 48.68 179 VAL A C 1
ATOM 1380 O O . VAL A 1 179 ? 36.511 -0.540 89.756 1.00 48.68 179 VAL A O 1
ATOM 1384 N N . CYS A 1 180 ? 38.615 0.179 89.466 1.00 40.18 180 CYS A N 1
ATOM 1385 C CA . CYS A 1 180 ? 39.051 -0.391 90.732 1.00 40.18 180 CYS A CA 1
ATOM 1386 C C . CYS A 1 180 ? 38.969 0.627 91.863 1.00 40.18 180 CYS A C 1
ATOM 1387 O O . CYS A 1 180 ? 39.385 1.776 91.711 1.00 40.18 180 CYS A O 1
ATOM 1390 N N . ALA A 1 181 ? 38.427 0.180 92.993 1.00 33.58 181 ALA A N 1
ATOM 1391 C CA . ALA A 1 181 ? 38.240 1.011 94.179 1.00 33.58 181 ALA A CA 1
ATOM 1392 C C . ALA A 1 181 ? 38.370 0.169 95.434 1.00 33.58 181 ALA A C 1
ATOM 1393 O O . ALA A 1 181 ? 37.682 0.410 96.419 1.00 33.58 181 ALA A O 1
ATOM 1395 N N . LEU A 1 182 ? 39.244 -0.827 95.400 1.00 39.70 182 LEU A N 1
ATOM 1396 C CA . LEU A 1 182 ? 39.443 -1.689 96.550 1.00 39.70 182 LEU A CA 1
ATOM 1397 C C . LEU A 1 182 ? 40.240 -0.979 97.611 1.00 39.70 182 LEU A C 1
ATOM 1398 O O . LEU A 1 182 ? 41.050 -0.108 97.306 1.00 39.70 182 LEU A O 1
ATOM 1403 N N . PRO A 1 183 ? 40.004 -1.327 98.878 1.00 51.47 183 PRO A N 1
ATOM 1404 C CA . PRO A 1 183 ? 40.726 -0.729 100.004 1.00 51.47 183 PRO A CA 1
ATOM 1405 C C . PRO A 1 183 ? 42.026 -1.520 100.057 1.00 51.47 183 PRO A C 1
ATOM 1406 O O . PRO A 1 183 ? 42.053 -2.665 99.597 1.00 51.47 183 PRO A O 1
ATOM 1410 N N . LEU A 1 184 ? 43.096 -0.958 100.606 1.00 45.62 184 LEU A N 1
ATOM 1411 C CA . LEU A 1 184 ? 44.338 -1.718 100.653 1.00 45.62 184 LEU A CA 1
ATOM 1412 C C . LEU A 1 184 ? 44.632 -2.393 102.000 1.00 45.62 184 LEU A C 1
ATOM 1413 O O . LEU A 1 184 ? 44.997 -1.728 102.974 1.00 45.62 184 LEU A O 1
ATOM 1418 N N . ASN A 1 185 ? 44.473 -3.711 102.060 1.00 56.49 185 ASN A N 1
ATOM 1419 C CA . ASN A 1 185 ? 44.770 -4.454 103.279 1.00 56.49 185 ASN A CA 1
ATOM 1420 C C . ASN A 1 185 ? 45.689 -5.609 102.879 1.00 56.49 185 ASN A C 1
ATOM 1421 O O . ASN A 1 185 ? 46.192 -5.623 101.760 1.00 56.49 185 ASN A O 1
ATOM 1426 N N . LYS A 1 186 ? 45.915 -6.571 103.770 1.00 61.99 186 LYS A N 1
ATOM 1427 C CA . LYS A 1 186 ? 46.817 -7.678 103.451 1.00 61.99 186 LYS A CA 1
ATOM 1428 C C . LYS A 1 186 ? 46.239 -8.630 102.413 1.00 61.99 186 LYS A C 1
ATOM 1429 O O . LYS A 1 186 ? 46.972 -9.404 101.801 1.00 61.99 186 LYS A O 1
ATOM 1435 N N . HIS A 1 187 ? 44.930 -8.553 102.200 1.00 54.80 187 HIS A N 1
ATOM 1436 C CA . HIS A 1 187 ? 44.270 -9.411 101.226 1.00 54.80 187 HIS A CA 1
ATOM 1437 C C . HIS A 1 187 ? 44.192 -8.757 99.852 1.00 54.80 187 HIS A C 1
ATOM 1438 O O . HIS A 1 187 ? 43.983 -9.444 98.850 1.00 54.80 187 HIS A O 1
ATOM 1445 N N . THR A 1 188 ? 44.338 -7.432 99.800 1.00 43.68 188 THR A N 1
ATOM 1446 C CA . THR A 1 188 ? 44.281 -6.736 98.516 1.00 43.68 188 THR A CA 1
ATOM 1447 C C . THR A 1 188 ? 45.652 -6.400 97.931 1.00 43.68 188 THR A C 1
ATOM 1448 O O . THR A 1 188 ? 45.743 -6.115 96.735 1.00 43.68 188 THR A O 1
ATOM 1452 N N . ARG A 1 189 ? 46.709 -6.429 98.743 1.00 58.91 189 ARG A N 1
ATOM 1453 C CA . ARG A 1 189 ? 48.052 -6.137 98.233 1.00 58.91 189 ARG A CA 1
ATOM 1454 C C . ARG A 1 189 ? 48.218 -6.934 96.938 1.00 58.91 189 ARG A C 1
ATOM 1455 O O . ARG A 1 189 ? 47.530 -7.913 96.754 1.00 58.91 189 ARG A O 1
ATOM 1463 N N . GLY A 1 190 ? 49.102 -6.515 96.038 1.00 50.05 190 GLY A N 1
ATOM 1464 C CA . GLY A 1 190 ? 49.294 -7.218 94.762 1.00 50.05 190 GLY A CA 1
ATOM 1465 C C . GLY A 1 190 ? 48.244 -8.211 94.288 1.00 50.05 190 GLY A C 1
ATOM 1466 O O . GLY A 1 190 ? 48.576 -9.225 93.670 1.00 50.05 190 GLY A O 1
ATOM 1467 N N . LEU A 1 191 ? 46.977 -7.918 94.548 1.00 61.09 191 LEU A N 1
ATOM 1468 C CA . LEU A 1 191 ? 45.881 -8.799 94.181 1.00 61.09 191 LEU A CA 1
ATOM 1469 C C . LEU A 1 191 ? 45.758 -8.950 92.674 1.00 61.09 191 LEU A C 1
ATOM 1470 O O . LEU A 1 191 ? 45.816 -10.061 92.148 1.00 61.09 191 LEU A O 1
ATOM 1475 N N . VAL A 1 192 ? 45.555 -7.828 91.991 1.00 70.38 192 VAL A N 1
ATOM 1476 C CA . VAL A 1 192 ? 45.433 -7.829 90.537 1.00 70.38 192 VAL A CA 1
ATOM 1477 C C . VAL A 1 192 ? 46.829 -7.973 89.977 1.00 70.38 192 VAL A C 1
ATOM 1478 O O . VAL A 1 192 ? 47.708 -7.175 90.302 1.00 70.38 192 VAL A O 1
ATOM 1482 N N . LYS A 1 193 ? 47.032 -8.988 89.141 1.00 48.81 193 LYS A N 1
ATOM 1483 C CA . LYS A 1 193 ? 48.344 -9.223 88.548 1.00 48.81 193 LYS A CA 1
ATOM 1484 C C . LYS A 1 193 ? 48.295 -9.290 87.025 1.00 48.81 193 LYS A C 1
ATOM 1485 O O . LYS A 1 193 ? 47.218 -9.441 86.431 1.00 48.81 193 LYS A O 1
ATOM 1491 N N . TYR A 1 194 ? 49.470 -9.162 86.403 1.00 47.56 194 TYR A N 1
ATOM 1492 C CA . TYR A 1 194 ? 49.588 -9.191 84.950 1.00 47.56 194 TYR A CA 1
ATOM 1493 C C . TYR A 1 194 ? 48.629 -10.199 84.325 1.00 47.56 194 TYR A C 1
ATOM 1494 O O . TYR A 1 194 ? 47.824 -9.870 83.450 1.00 47.56 194 TYR A O 1
ATOM 1503 N N . GLN A 1 195 ? 48.738 -11.436 84.789 1.00 57.52 195 GLN A N 1
ATOM 1504 C CA . GLN A 1 195 ? 47.907 -12.533 84.319 1.00 57.52 195 GLN A CA 1
ATOM 1505 C C . GLN A 1 195 ? 46.428 -12.176 84.337 1.00 57.52 195 GLN A C 1
ATOM 1506 O O . GLN A 1 195 ? 45.706 -12.463 83.384 1.00 57.52 195 GLN A O 1
ATOM 1512 N N . HIS A 1 196 ? 45.982 -11.538 85.416 1.00 58.40 196 HIS A N 1
ATOM 1513 C CA . HIS A 1 196 ? 44.580 -11.150 85.546 1.00 58.40 196 HIS A CA 1
ATOM 1514 C C . HIS A 1 196 ? 44.249 -10.034 84.568 1.00 58.40 196 HIS A C 1
ATOM 1515 O O . HIS A 1 196 ? 43.279 -10.130 83.809 1.00 58.40 196 HIS A O 1
ATOM 1522 N N . LEU A 1 197 ? 45.065 -8.985 84.578 1.00 64.77 197 LEU A N 1
ATOM 1523 C CA . LEU A 1 197 ? 44.877 -7.855 83.680 1.00 64.77 197 LEU A CA 1
ATOM 1524 C C . LEU A 1 197 ? 44.778 -8.358 82.243 1.00 64.77 197 LEU A C 1
ATOM 1525 O O . LEU A 1 197 ? 43.904 -7.933 81.479 1.00 64.77 197 LEU A O 1
ATOM 1530 N N . ALA A 1 198 ? 45.682 -9.273 81.896 1.00 49.24 198 ALA A N 1
ATOM 1531 C CA . ALA A 1 198 ? 45.746 -9.859 80.561 1.00 49.24 198 ALA A CA 1
ATOM 1532 C C . ALA A 1 198 ? 44.485 -10.607 80.133 1.00 49.24 198 ALA A C 1
ATOM 1533 O O . ALA A 1 198 ? 44.362 -11.000 78.979 1.00 49.24 198 ALA A O 1
ATOM 1535 N N . LEU A 1 199 ? 43.555 -10.807 81.062 1.00 50.13 199 LEU A N 1
ATOM 1536 C CA . LEU A 1 199 ? 42.312 -11.497 80.752 1.00 50.13 199 LEU A CA 1
ATOM 1537 C C . LEU A 1 199 ? 41.335 -10.503 80.136 1.00 50.13 199 LEU A C 1
ATOM 1538 O O . LEU A 1 199 ? 40.298 -10.882 79.579 1.00 50.13 199 LEU A O 1
ATOM 1551 N N . ALA A 1 201 ? 40.200 -7.290 77.541 1.00 67.91 201 ALA A N 1
ATOM 1552 C CA . ALA A 1 201 ? 40.331 -7.08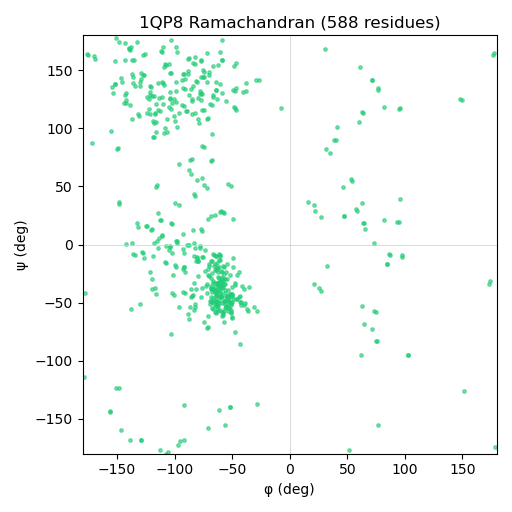6 76.109 1.00 67.91 201 ALA A CA 1
ATOM 1553 C C . ALA A 1 201 ? 41.651 -6.353 75.863 1.00 67.91 201 ALA A C 1
ATOM 1554 O O . ALA A 1 201 ? 42.071 -5.542 76.689 1.00 67.91 201 ALA A O 1
ATOM 1556 N N . GLU A 1 202 ? 42.314 -6.623 74.741 1.00 69.49 202 GLU A N 1
ATOM 1557 C CA . GLU A 1 202 ? 43.581 -5.951 74.475 1.00 69.49 202 GLU A CA 1
ATOM 1558 C C . GLU A 1 202 ? 43.341 -4.473 74.252 1.00 69.49 202 GLU A C 1
ATOM 1559 O O . GLU A 1 202 ? 44.271 -3.676 74.195 1.00 69.49 202 GLU A O 1
ATOM 1565 N N . ASP A 1 203 ? 42.066 -4.126 74.169 1.00 63.79 203 ASP A N 1
ATOM 1566 C CA . ASP A 1 203 ? 41.622 -2.769 73.933 1.00 63.79 203 ASP A CA 1
ATOM 1567 C C . ASP A 1 203 ? 41.088 -2.090 75.208 1.00 63.79 203 ASP A C 1
ATOM 1568 O O . ASP A 1 203 ? 40.725 -0.911 75.197 1.00 63.79 203 ASP A O 1
ATOM 1573 N N . ALA A 1 204 ? 41.076 -2.835 76.311 1.00 58.02 204 ALA A N 1
ATOM 1574 C CA . ALA A 1 204 ? 40.545 -2.357 77.588 1.00 58.02 204 ALA A CA 1
ATOM 1575 C C . ALA A 1 204 ? 41.150 -1.118 78.234 1.00 58.02 204 ALA A C 1
ATOM 1576 O O . ALA A 1 204 ? 42.289 -0.732 77.976 1.00 58.02 204 ALA A O 1
ATOM 1578 N N . VAL A 1 205 ? 40.338 -0.534 79.109 1.00 52.96 205 VAL A N 1
ATOM 1579 C CA . VAL A 1 205 ? 40.641 0.660 79.877 1.00 52.96 205 VAL A CA 1
ATOM 1580 C C . VAL A 1 205 ? 40.528 0.286 81.350 1.00 52.96 205 VAL A C 1
ATOM 1581 O O . VAL A 1 205 ? 39.432 0.026 81.827 1.00 52.96 205 VAL A O 1
ATOM 1585 N N . PHE A 1 206 ? 41.635 0.272 82.076 1.00 38.35 206 PHE A N 1
ATOM 1586 C CA . PHE A 1 206 ? 41.593 -0.076 83.492 1.00 38.35 206 PHE A CA 1
ATOM 1587 C C . PHE A 1 206 ? 41.703 1.189 84.326 1.00 38.35 206 PHE A C 1
ATOM 1588 O O . PHE A 1 206 ? 42.718 1.870 84.280 1.00 38.35 206 PHE A O 1
ATOM 1596 N N . VAL A 1 207 ? 40.673 1.499 85.099 1.00 44.88 207 VAL A N 1
ATOM 1597 C CA . VAL A 1 207 ? 40.695 2.683 85.948 1.00 44.88 207 VAL A CA 1
ATOM 1598 C C . VAL A 1 207 ? 40.965 2.357 87.430 1.00 44.88 207 VAL A C 1
ATOM 1599 O O . VAL A 1 207 ? 40.229 1.583 88.039 1.00 44.88 207 VAL A O 1
ATOM 1603 N N . ASN A 1 208 ? 42.019 2.927 88.012 1.00 45.88 208 ASN A N 1
ATOM 1604 C CA . ASN A 1 208 ? 42.277 2.685 89.431 1.00 45.88 208 ASN A CA 1
ATOM 1605 C C . ASN A 1 208 ? 42.040 3.965 90.196 1.00 45.88 208 ASN A C 1
ATOM 1606 O O . ASN A 1 208 ? 42.611 4.997 89.872 1.00 45.88 208 ASN A O 1
ATOM 1611 N N . VAL A 1 209 ? 41.208 3.903 91.225 1.00 47.74 209 VAL A N 1
ATOM 1612 C CA . VAL A 1 209 ? 40.910 5.103 91.981 1.00 47.74 209 VAL A CA 1
ATOM 1613 C C . VAL A 1 209 ? 41.140 4.866 93.481 1.00 47.74 209 VAL A C 1
ATOM 1614 O O . VAL A 1 209 ? 41.085 5.787 94.283 1.00 47.74 209 VAL A O 1
ATOM 1618 N N . GLY A 1 210 ? 41.408 3.620 93.846 1.00 77.63 210 GLY A N 1
ATOM 1619 C CA . GLY A 1 210 ? 41.707 3.310 95.224 1.00 77.63 210 GLY A CA 1
ATOM 1620 C C . GLY A 1 210 ? 43.198 3.070 95.263 1.00 77.63 210 GLY A C 1
ATOM 1621 O O . GLY A 1 210 ? 43.891 3.157 94.243 1.00 77.63 210 GLY A O 1
ATOM 1622 N N . ARG A 1 211 ? 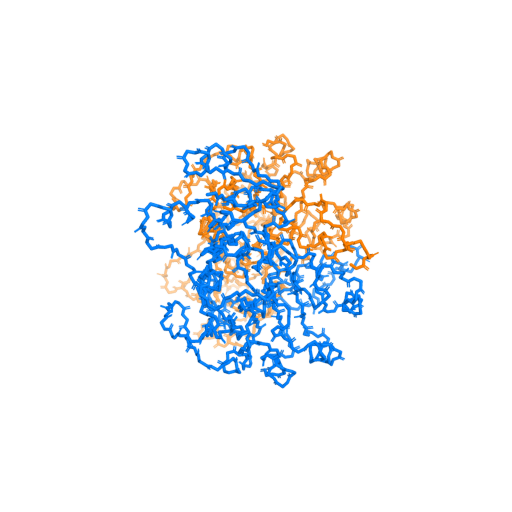43.710 2.739 96.439 1.00 43.42 211 ARG A N 1
ATOM 1623 C CA . ARG A 1 211 ? 45.146 2.483 96.583 1.00 43.42 211 ARG A CA 1
ATOM 1624 C C . ARG A 1 211 ? 45.820 1.677 95.439 1.00 43.42 211 ARG A C 1
ATOM 1625 O O . ARG A 1 211 ? 45.331 0.642 94.997 1.00 43.42 211 ARG A O 1
ATOM 1633 N N . ALA A 1 212 ? 46.949 2.192 94.960 1.00 54.59 212 ALA A N 1
ATOM 1634 C CA . ALA A 1 212 ? 47.711 1.592 93.865 1.00 54.59 212 ALA A CA 1
ATOM 1635 C C . ALA A 1 212 ? 48.318 0.218 94.172 1.00 54.59 212 ALA A C 1
ATOM 1636 O O . ALA A 1 212 ? 48.332 -0.666 93.319 1.00 54.59 212 ALA A O 1
ATOM 1638 N N . GLU A 1 213 ? 48.830 0.056 95.388 1.00 47.72 213 GLU A N 1
ATOM 1639 C CA . GLU A 1 213 ? 49.467 -1.182 95.834 1.00 47.72 213 GLU A CA 1
ATOM 1640 C C . GLU A 1 213 ? 48.639 -2.433 95.560 1.00 47.72 213 GLU A C 1
ATOM 1641 O O . GLU A 1 213 ? 49.167 -3.547 95.547 1.00 47.72 213 GLU A O 1
ATOM 1647 N N . VAL A 1 214 ? 47.342 -2.235 95.335 1.00 47.94 214 VAL A N 1
ATOM 1648 C CA . VAL A 1 214 ? 46.408 -3.320 95.049 1.00 47.94 214 VAL A CA 1
ATOM 1649 C C . VAL A 1 214 ? 46.757 -3.985 93.730 1.00 47.94 214 VAL A C 1
ATOM 1650 O O . VAL A 1 214 ? 46.376 -5.125 93.468 1.00 47.94 214 VAL A O 1
ATOM 1654 N N . LEU A 1 215 ? 47.479 -3.255 92.894 1.00 59.94 215 LEU A N 1
ATOM 1655 C CA . LEU A 1 215 ? 47.904 -3.760 91.600 1.00 59.94 215 LEU A CA 1
ATOM 1656 C C . LEU A 1 215 ? 49.406 -3.988 91.650 1.00 59.94 215 LEU A C 1
ATOM 1657 O O . LEU A 1 215 ? 50.145 -3.168 92.192 1.00 59.94 215 LEU A O 1
ATOM 1662 N N . ASP A 1 216 ? 49.862 -5.101 91.096 1.00 54.28 216 ASP A N 1
ATOM 1663 C CA . ASP A 1 216 ? 51.285 -5.377 91.072 1.00 54.28 216 ASP A CA 1
ATOM 1664 C C . ASP A 1 216 ? 51.867 -4.395 90.068 1.00 54.28 216 ASP A C 1
ATOM 1665 O O . ASP A 1 216 ? 51.634 -4.521 88.858 1.00 54.28 216 ASP A O 1
ATOM 1670 N N . ARG A 1 217 ? 52.607 -3.411 90.578 1.00 50.26 217 ARG A N 1
ATOM 1671 C CA . ARG A 1 217 ? 53.203 -2.389 89.731 1.00 50.26 217 ARG A CA 1
ATOM 1672 C C . ARG A 1 217 ? 53.890 -2.948 88.478 1.00 50.26 217 ARG A C 1
ATOM 1673 O O . ARG A 1 217 ? 53.668 -2.457 87.369 1.00 50.26 217 ARG A O 1
ATOM 1681 N N . ASP A 1 218 ? 54.705 -3.983 88.639 1.00 53.02 218 ASP A N 1
ATOM 1682 C CA . ASP A 1 218 ? 55.386 -4.563 87.492 1.00 53.02 218 ASP A CA 1
ATOM 1683 C C . ASP A 1 218 ? 54.435 -5.110 86.438 1.00 53.02 218 ASP A C 1
ATOM 1684 O O . ASP A 1 218 ? 54.715 -5.032 85.241 1.00 53.02 218 ASP A O 1
ATOM 1689 N N . GLY A 1 219 ? 53.310 -5.660 86.882 1.00 40.13 219 GLY A N 1
ATOM 1690 C CA . GLY A 1 219 ? 52.349 -6.226 85.953 1.00 40.13 219 GLY A CA 1
ATOM 1691 C C . GLY A 1 219 ? 51.751 -5.171 85.063 1.00 40.13 219 GLY A C 1
ATOM 1692 O O . GLY A 1 219 ? 51.692 -5.349 83.848 1.00 40.13 219 GLY A O 1
ATOM 1693 N N . VAL A 1 220 ? 51.315 -4.070 85.671 1.00 47.22 220 VAL A N 1
ATOM 1694 C CA . VAL A 1 220 ? 50.713 -2.952 84.941 1.00 47.22 220 VAL A CA 1
ATOM 1695 C C . VAL A 1 220 ? 51.663 -2.478 83.851 1.00 47.22 220 VAL A C 1
ATOM 1696 O O . VAL A 1 220 ? 51.305 -2.366 82.675 1.00 47.22 220 VAL A O 1
ATOM 1700 N N . LEU A 1 221 ? 52.886 -2.194 84.276 1.00 51.20 221 LEU A N 1
ATOM 1701 C CA . LEU A 1 221 ? 53.932 -1.720 83.401 1.00 51.20 221 LEU A CA 1
ATOM 1702 C C . LEU A 1 221 ? 54.086 -2.674 82.224 1.00 51.20 221 LEU A C 1
ATOM 1703 O O . LEU A 1 221 ? 54.142 -2.264 81.062 1.00 51.20 221 LEU A O 1
ATOM 1708 N N . ARG A 1 222 ? 54.134 -3.960 82.527 1.00 45.57 222 ARG A N 1
ATOM 1709 C CA . ARG A 1 222 ? 54.319 -4.944 81.491 1.00 45.57 222 ARG A CA 1
ATOM 1710 C C . ARG A 1 222 ? 53.202 -5.000 80.480 1.00 45.57 222 ARG A C 1
ATOM 1711 O O . ARG A 1 222 ? 53.458 -5.002 79.277 1.00 45.57 222 ARG A O 1
ATOM 1719 N N . ILE A 1 223 ? 51.959 -5.065 80.941 1.00 45.40 223 ILE A N 1
ATOM 1720 C CA . ILE A 1 223 ? 50.872 -5.142 79.979 1.00 45.40 223 ILE A CA 1
ATOM 1721 C C . ILE A 1 223 ? 50.772 -3.848 79.184 1.00 45.40 223 ILE A C 1
ATOM 1722 O O . ILE A 1 223 ? 50.422 -3.867 78.005 1.00 45.40 223 ILE A O 1
ATOM 1727 N N . LEU A 1 224 ? 51.089 -2.724 79.824 1.00 42.41 224 LEU A N 1
ATOM 1728 C CA . LEU A 1 224 ? 51.031 -1.448 79.132 1.00 42.41 224 LEU A CA 1
ATOM 1729 C C . LEU A 1 224 ? 52.017 -1.455 77.993 1.00 42.41 224 LEU A C 1
ATOM 1730 O O . LEU A 1 224 ? 51.712 -0.946 76.921 1.00 42.41 224 LEU A O 1
ATOM 1735 N N . LYS A 1 225 ? 53.193 -2.041 78.218 1.00 50.83 225 LYS A N 1
ATOM 1736 C CA . LYS A 1 225 ? 54.218 -2.107 77.172 1.00 50.83 225 LYS A CA 1
ATOM 1737 C C . LYS A 1 225 ? 53.912 -3.141 76.098 1.00 50.83 225 LYS A C 1
ATOM 1738 O O . LYS A 1 225 ? 54.583 -3.177 75.070 1.00 50.83 225 LYS A O 1
ATOM 1744 N N . GLU A 1 226 ? 52.914 -3.986 76.334 1.00 56.83 226 GLU A N 1
ATOM 1745 C CA . GLU A 1 226 ? 52.551 -5.005 75.358 1.00 56.83 226 GLU A CA 1
ATOM 1746 C C . GLU A 1 226 ? 51.316 -4.621 74.571 1.00 56.83 226 GLU A C 1
ATOM 1747 O O . GLU A 1 226 ? 51.249 -4.838 73.364 1.00 56.83 226 GLU A O 1
ATOM 1753 N N . ARG A 1 227 ? 50.322 -4.071 75.253 1.00 57.45 227 ARG A N 1
ATOM 1754 C CA . ARG A 1 227 ? 49.094 -3.697 74.577 1.00 57.45 227 ARG A CA 1
ATOM 1755 C C . ARG A 1 227 ? 48.943 -2.188 74.467 1.00 57.45 227 ARG A C 1
ATOM 1756 O O . ARG A 1 227 ? 48.494 -1.514 75.394 1.00 57.45 227 ARG A O 1
ATOM 1764 N N . PRO A 1 228 ? 49.342 -1.633 73.317 1.00 48.14 228 PRO A N 1
ATOM 1765 C CA . PRO A 1 228 ? 49.259 -0.193 73.066 1.00 48.14 228 PRO A CA 1
ATOM 1766 C C . PRO A 1 228 ? 47.841 0.366 73.246 1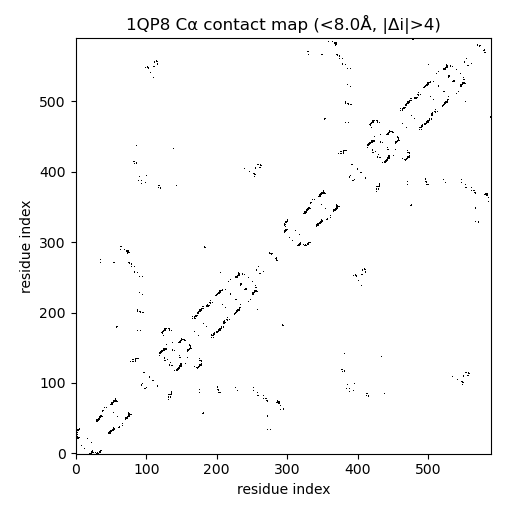.00 48.14 228 PRO A C 1
ATOM 1767 O O . PRO A 1 228 ? 47.668 1.496 73.698 1.00 48.14 228 PRO A O 1
ATOM 1771 N N . GLN A 1 229 ? 46.834 -0.434 72.903 1.00 49.91 229 GLN A N 1
ATOM 1772 C CA . GLN A 1 229 ? 45.445 -0.020 73.031 1.00 49.91 229 GLN A CA 1
ATOM 1773 C C . GLN A 1 229 ? 44.964 -0.145 74.479 1.00 49.91 229 GLN A C 1
ATOM 1774 O O . GLN A 1 229 ? 43.902 0.379 74.839 1.00 49.91 229 GLN A O 1
ATOM 1780 N N . PHE A 1 230 ? 45.728 -0.859 75.302 1.00 40.84 230 PHE A N 1
ATOM 1781 C CA . PHE A 1 230 ? 45.355 -1.020 76.695 1.00 40.84 230 PHE A CA 1
ATOM 1782 C C . PHE A 1 230 ? 45.696 0.278 77.435 1.00 40.84 230 PHE A C 1
ATOM 1783 O O . PHE A 1 230 ? 46.810 0.793 77.339 1.00 40.84 230 PHE A O 1
ATOM 1791 N N . ILE A 1 231 ? 44.740 0.799 78.185 1.00 44.32 231 ILE A N 1
ATOM 1792 C CA . ILE A 1 231 ? 44.975 2.037 78.884 1.00 44.32 231 ILE A CA 1
ATOM 1793 C C . ILE A 1 231 ? 44.820 1.958 80.386 1.00 44.32 231 ILE A C 1
ATOM 1794 O O . ILE A 1 231 ? 43.878 1.381 80.908 1.00 44.32 231 ILE A O 1
ATOM 1799 N N . PHE A 1 232 ? 45.759 2.574 81.078 1.00 51.90 232 PHE A N 1
ATOM 1800 C CA . PHE A 1 232 ? 45.744 2.604 82.521 1.00 51.90 232 PHE A CA 1
ATOM 1801 C C . PHE A 1 232 ? 45.500 4.053 82.916 1.00 51.90 232 PHE A C 1
ATOM 1802 O O . PHE A 1 232 ? 46.322 4.925 82.629 1.00 51.90 232 PHE A O 1
ATOM 1810 N N . ALA A 1 233 ? 44.361 4.313 83.542 1.00 45.45 233 ALA A N 1
ATOM 1811 C CA . ALA A 1 233 ? 44.019 5.660 83.993 1.00 45.45 233 ALA A CA 1
ATOM 1812 C C . ALA A 1 233 ? 43.922 5.596 85.506 1.00 45.45 233 ALA A C 1
ATOM 1813 O O . ALA A 1 233 ? 43.027 4.951 86.042 1.00 45.45 233 ALA A O 1
ATOM 1815 N N . SER A 1 234 ? 44.832 6.264 86.201 1.00 36.92 234 SER A N 1
ATOM 1816 C CA . SER A 1 234 ? 44.804 6.219 87.650 1.00 36.92 234 SER A CA 1
ATOM 1817 C C . SER A 1 234 ? 45.037 7.547 88.346 1.00 36.92 234 SER A C 1
ATOM 1818 O O . SER A 1 234 ? 45.806 8.395 87.885 1.00 36.92 234 SER A O 1
ATOM 1821 N N . ASP A 1 235 ? 44.374 7.704 89.483 1.00 42.84 235 ASP A N 1
ATOM 1822 C CA . ASP A 1 235 ? 44.503 8.898 90.292 1.00 42.84 235 ASP A CA 1
ATOM 1823 C C . ASP A 1 235 ? 45.367 8.554 91.484 1.00 42.84 235 ASP A C 1
ATOM 1824 O O . ASP A 1 235 ? 45.694 9.420 92.286 1.00 42.84 235 ASP A O 1
ATOM 1829 N N . VAL A 1 236 ? 45.739 7.286 91.606 1.00 42.02 236 VAL A N 1
ATOM 1830 C CA . VAL A 1 236 ? 46.556 6.866 92.738 1.00 42.02 236 VAL A CA 1
ATOM 1831 C C . VAL A 1 236 ? 47.807 6.137 92.287 1.00 42.02 236 VAL A C 1
ATOM 1832 O O . VAL A 1 236 ? 47.785 5.413 91.299 1.00 42.02 236 VAL A O 1
ATOM 1836 N N . TRP A 1 237 ? 48.902 6.301 93.016 1.00 33.60 237 TRP A N 1
ATOM 1837 C CA . TRP A 1 237 ? 50.130 5.675 92.574 1.00 33.60 237 TRP A CA 1
ATOM 1838 C C . TRP A 1 237 ? 50.976 5.002 93.625 1.00 33.60 237 TRP A C 1
ATOM 1839 O O . TRP A 1 237 ? 50.868 5.315 94.811 1.00 33.60 237 TRP A O 1
ATOM 1850 N N . TRP A 1 238 ? 51.830 4.081 93.177 1.00 51.40 238 TRP A N 1
ATOM 1851 C CA . TRP A 1 238 ? 52.718 3.364 94.086 1.00 51.40 238 TRP A CA 1
ATOM 1852 C C . TRP A 1 238 ? 53.626 4.356 94.783 1.00 51.40 238 TRP A C 1
ATOM 1853 O O . TRP A 1 238 ? 53.974 4.176 95.943 1.00 51.40 238 TRP A O 1
ATOM 1864 N N . GLY A 1 239 ? 53.996 5.416 94.076 1.00 44.74 239 GLY A N 1
ATOM 1865 C CA . GLY A 1 239 ? 54.850 6.428 94.662 1.00 44.74 239 GLY A CA 1
ATOM 1866 C C . GLY A 1 239 ? 54.171 7.132 95.818 1.00 44.74 239 GLY A C 1
ATOM 1867 O O . GLY A 1 239 ? 54.814 7.901 96.536 1.00 44.74 239 GLY A O 1
ATOM 1868 N N . ARG A 1 240 ? 52.874 6.888 95.986 1.00 73.99 240 ARG A N 1
ATOM 1869 C CA . ARG A 1 240 ? 52.112 7.479 97.078 1.00 73.99 240 ARG A CA 1
ATOM 1870 C C . ARG A 1 240 ? 52.557 8.890 97.426 1.00 73.99 240 ARG A C 1
ATOM 1871 O O . ARG A 1 240 ? 53.289 9.083 98.396 1.00 73.99 240 ARG A O 1
ATOM 1879 N N . ASN A 1 241 ? 52.136 9.874 96.648 1.00 56.83 241 ASN A N 1
ATOM 1880 C CA . ASN A 1 241 ? 52.504 11.258 96.933 1.00 56.83 241 ASN A CA 1
ATOM 1881 C C . ASN A 1 241 ? 53.860 11.730 96.398 1.00 56.83 241 ASN A C 1
ATOM 1882 O O . ASN A 1 241 ? 54.114 12.938 96.314 1.00 56.83 241 ASN A O 1
ATOM 1887 N N . ASP A 1 242 ? 54.735 10.800 96.036 1.00 63.26 242 ASP A N 1
ATOM 1888 C CA . ASP A 1 242 ? 56.014 11.205 95.482 1.00 63.26 242 ASP A CA 1
ATOM 1889 C C . ASP A 1 242 ? 55.790 11.490 93.999 1.00 63.26 242 ASP A C 1
ATOM 1890 O O . ASP A 1 242 ? 56.158 12.552 93.498 1.00 63.26 242 ASP A O 1
ATOM 1895 N N . PHE A 1 243 ? 55.169 10.533 93.314 1.00 61.78 243 PHE A N 1
ATOM 1896 C CA . PHE A 1 243 ? 54.849 10.619 91.880 1.00 61.78 243 PHE A CA 1
ATOM 1897 C C . PHE A 1 243 ? 56.080 10.476 91.013 1.00 61.78 243 PHE A C 1
ATOM 1898 O O . PHE A 1 243 ? 56.142 9.594 90.152 1.00 61.78 243 PHE A O 1
ATOM 1906 N N . ALA A 1 244 ? 57.055 11.349 91.234 1.00 44.47 244 ALA A N 1
ATOM 1907 C CA . ALA A 1 244 ? 58.292 11.293 90.472 1.00 44.47 244 ALA A CA 1
ATOM 1908 C C . ALA A 1 244 ? 58.701 9.835 90.287 1.00 44.47 244 ALA A C 1
ATOM 1909 O O . ALA A 1 244 ? 59.164 9.449 89.222 1.00 44.47 244 ALA A O 1
ATOM 1911 N N . LYS A 1 245 ? 58.492 9.028 91.323 1.00 49.07 245 LYS A N 1
ATOM 1912 C CA . LYS A 1 245 ? 58.852 7.622 91.288 1.00 49.07 245 LYS A CA 1
ATOM 1913 C C . LYS A 1 245 ? 58.125 6.821 90.222 1.00 49.07 245 LYS A C 1
ATOM 1914 O O . LYS A 1 245 ? 58.661 5.825 89.725 1.00 49.07 245 LYS A O 1
ATOM 1920 N N . ASP A 1 246 ? 56.913 7.248 89.871 1.00 60.55 246 ASP A N 1
ATOM 1921 C CA . ASP A 1 246 ? 56.119 6.558 88.856 1.00 60.55 246 ASP A CA 1
ATOM 1922 C C . ASP A 1 246 ? 56.129 7.273 87.503 1.00 60.55 246 ASP A C 1
ATOM 1923 O O . ASP A 1 246 ? 55.291 7.015 86.634 1.00 60.55 246 ASP A O 1
ATOM 1928 N N . ALA A 1 247 ? 57.094 8.164 87.325 1.00 45.78 247 ALA A N 1
ATOM 1929 C CA . ALA A 1 247 ? 57.215 8.920 86.095 1.00 45.78 247 ALA A CA 1
ATOM 1930 C C . ALA A 1 247 ? 57.314 8.037 84.859 1.00 45.78 247 ALA A C 1
ATOM 1931 O O . ALA A 1 247 ? 56.899 8.437 83.770 1.00 45.78 247 ALA A O 1
ATOM 1933 N N . GLU A 1 248 ? 57.871 6.843 85.000 1.00 53.64 248 GLU A N 1
ATOM 1934 C CA . GLU A 1 248 ? 57.974 5.981 83.838 1.00 53.64 248 GLU A CA 1
ATOM 1935 C C . GLU A 1 248 ? 56.606 5.592 83.300 1.00 53.64 248 GLU A C 1
ATOM 1936 O O . GLU A 1 248 ? 56.491 5.117 82.171 1.00 53.64 248 GLU A O 1
ATOM 1942 N N . PHE A 1 249 ? 55.563 5.781 84.104 1.00 43.52 249 PHE A N 1
ATOM 1943 C CA . PHE A 1 249 ? 54.226 5.454 83.645 1.00 43.52 249 PHE A CA 1
ATOM 1944 C C . PHE A 1 249 ? 53.682 6.628 82.857 1.00 43.52 249 PHE A C 1
ATOM 1945 O O . PHE A 1 249 ? 53.104 6.459 81.782 1.00 43.52 249 PHE A O 1
ATOM 1953 N N . PHE A 1 250 ? 53.895 7.824 83.391 1.00 34.99 250 PHE A N 1
ATOM 1954 C CA . PHE A 1 250 ? 53.396 9.040 82.767 1.00 34.99 250 PHE A CA 1
ATOM 1955 C C . PHE A 1 250 ? 53.920 9.288 81.348 1.00 34.99 250 PHE A C 1
ATOM 1956 O O . PHE A 1 250 ? 53.284 9.992 80.554 1.00 34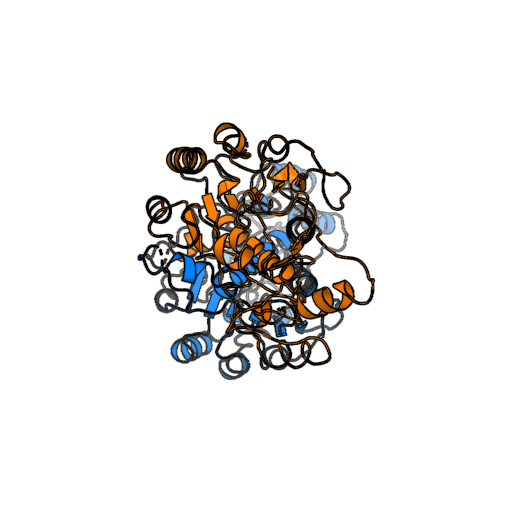.99 250 PHE A O 1
ATOM 1964 N N . SER A 1 251 ? 55.065 8.702 81.017 1.00 28.99 251 SER A N 1
ATOM 1965 C CA . SER A 1 251 ? 55.634 8.895 79.690 1.00 28.99 251 SER A CA 1
ATOM 1966 C C . SER A 1 251 ? 55.119 7.851 78.706 1.00 28.99 251 SER A C 1
ATOM 1967 O O . SER A 1 251 ? 55.514 7.838 77.527 1.00 28.99 251 SER A O 1
ATOM 1970 N N . LEU A 1 252 ? 54.261 6.954 79.186 1.00 37.23 252 LEU A N 1
ATOM 1971 C CA . LEU A 1 252 ? 53.685 5.952 78.299 1.00 37.23 252 LEU A CA 1
ATOM 1972 C C . LEU A 1 252 ? 52.445 6.606 77.716 1.00 37.23 252 LEU A C 1
ATOM 1973 O O . LEU A 1 252 ? 51.626 7.181 78.432 1.00 37.23 252 LEU A O 1
ATOM 1978 N N . PRO A 1 253 ? 52.321 6.581 76.390 1.00 37.54 253 PRO A N 1
ATOM 1979 C CA . PRO A 1 253 ? 51.156 7.199 75.767 1.00 37.54 253 PRO A CA 1
ATOM 1980 C C . PRO A 1 253 ? 49.818 6.583 76.126 1.00 37.54 253 PRO A C 1
ATOM 1981 O O . PRO A 1 253 ? 48.787 7.231 75.986 1.00 37.54 253 PRO A O 1
ATOM 1985 N N . ASN A 1 254 ? 49.818 5.349 76.609 1.00 40.93 254 ASN A N 1
ATOM 1986 C CA . ASN A 1 254 ? 48.556 4.726 76.980 1.00 40.93 254 ASN A CA 1
ATOM 1987 C C . ASN A 1 254 ? 48.285 4.766 78.475 1.00 40.93 254 ASN A C 1
ATOM 1988 O O . ASN A 1 254 ? 47.718 3.828 79.042 1.00 40.93 254 ASN A O 1
ATOM 1993 N N . VAL A 1 255 ? 48.699 5.861 79.112 1.00 41.25 255 VAL A N 1
ATOM 1994 C CA . VAL A 1 255 ? 48.440 6.049 80.530 1.00 41.25 255 VAL A CA 1
ATOM 1995 C C . VAL A 1 255 ? 47.827 7.425 80.753 1.00 41.25 255 VAL A C 1
ATOM 1996 O O . VAL A 1 255 ? 48.219 8.387 80.105 1.00 41.25 255 VAL A O 1
ATOM 2000 N N . VAL A 1 256 ? 46.840 7.504 81.638 1.00 28.29 256 VAL A N 1
ATOM 2001 C CA . VAL A 1 256 ? 46.224 8.775 81.974 1.00 28.29 256 VAL A CA 1
ATOM 2002 C C . VAL A 1 256 ? 46.478 8.843 83.457 1.00 28.29 256 VAL A C 1
ATOM 2003 O O . VAL A 1 256 ? 46.172 7.900 84.186 1.00 28.29 256 VAL A O 1
ATOM 2007 N N . ALA A 1 257 ? 47.032 9.954 83.918 1.00 41.53 257 ALA A N 1
ATOM 2008 C CA . ALA A 1 257 ? 47.345 10.059 85.324 1.00 41.53 257 ALA A CA 1
ATOM 2009 C C . ALA A 1 257 ? 46.968 11.380 85.965 1.00 41.53 257 ALA A C 1
ATOM 2010 O O . ALA A 1 257 ? 47.140 12.446 85.374 1.00 41.53 257 ALA A O 1
ATOM 2012 N N . THR A 1 258 ? 46.440 11.292 87.181 1.00 37.38 258 THR A N 1
ATOM 2013 C CA . THR A 1 258 ? 46.062 12.464 87.953 1.00 37.38 258 THR A CA 1
ATOM 2014 C C . THR A 1 258 ? 46.718 12.294 89.318 1.00 37.38 258 THR A C 1
ATOM 2015 O O . THR A 1 258 ? 46.867 11.174 89.822 1.00 37.38 258 THR A O 1
ATOM 2019 N N . PRO A 1 259 ? 47.102 13.412 89.943 1.00 53.97 259 PRO A N 1
ATOM 2020 C CA . PRO A 1 259 ? 47.769 13.467 91.237 1.00 53.97 259 PRO A CA 1
ATOM 2021 C C . PRO A 1 259 ? 46.975 13.203 92.495 1.00 53.97 259 PRO A C 1
ATOM 2022 O O . PRO A 1 259 ? 47.020 13.993 93.441 1.00 53.97 259 PRO A O 1
ATOM 2026 N N . TRP A 1 260 ? 46.254 12.091 92.523 1.00 42.59 260 TRP A N 1
ATOM 2027 C CA . TRP A 1 260 ? 45.513 11.742 93.720 1.00 42.59 260 TRP A CA 1
ATOM 2028 C C . TRP A 1 260 ? 44.598 12.899 94.133 1.00 42.59 260 TRP A C 1
ATOM 2029 O O . TRP A 1 260 ? 44.655 13.380 95.257 1.00 42.59 260 TRP A O 1
ATOM 2040 N N . VAL A 1 261 ? 43.752 13.340 93.214 1.00 43.67 261 VAL A N 1
ATOM 2041 C CA . VAL A 1 261 ? 42.847 14.445 93.480 1.00 43.67 261 VAL A CA 1
ATOM 2042 C C . VAL A 1 261 ? 41.368 14.117 93.361 1.00 43.67 261 VAL A C 1
ATOM 2043 O O . VAL A 1 261 ? 40.537 15.024 93.310 1.00 43.67 261 VAL A O 1
ATOM 2047 N N . ALA A 1 262 ? 41.034 12.835 93.309 1.00 49.12 262 ALA A N 1
ATOM 2048 C CA . ALA A 1 262 ? 39.645 12.430 93.201 1.00 49.12 262 ALA A CA 1
ATOM 2049 C C . ALA A 1 262 ? 38.939 12.766 94.500 1.00 49.12 262 ALA A C 1
ATOM 2050 O O . ALA A 1 262 ? 38.612 11.878 95.268 1.00 49.12 262 ALA A O 1
ATOM 2052 N N . GLY A 1 263 ? 38.693 14.043 94.757 1.00 67.67 263 GLY A N 1
ATOM 2053 C CA . GLY A 1 263 ? 38.033 14.401 96.001 1.00 67.67 263 GLY A CA 1
ATOM 2054 C C . GLY A 1 263 ? 38.960 14.198 97.186 1.00 67.67 263 GLY A C 1
ATOM 2055 O O . GLY A 1 263 ? 39.716 13.233 97.232 1.00 67.67 263 GLY A O 1
ATOM 2056 N N . GLY A 1 264 ? 38.891 15.104 98.153 1.00 36.90 264 GLY A N 1
ATOM 2057 C CA . GLY A 1 264 ? 39.758 15.018 99.315 1.00 36.90 264 GLY A CA 1
ATOM 2058 C C . GLY A 1 264 ? 40.851 16.049 99.122 1.00 36.90 264 GLY A C 1
ATOM 2059 O O . GLY A 1 264 ? 40.665 17.218 99.428 1.00 36.90 264 GLY A O 1
ATOM 2060 N N . TYR A 1 265 ? 41.988 15.620 98.589 1.00 39.62 265 TYR A N 1
ATOM 2061 C CA . TYR A 1 265 ? 43.090 16.531 98.338 1.00 39.62 265 TYR A CA 1
ATOM 2062 C C . TYR A 1 265 ? 42.822 17.342 97.063 1.00 39.62 265 TYR A C 1
ATOM 2063 O O . TYR A 1 265 ? 43.623 18.200 96.686 1.00 39.62 265 TYR A O 1
ATOM 2072 N N . GLY A 1 266 ? 41.694 17.079 96.402 1.00 33.26 266 GLY A N 1
ATOM 2073 C CA . GLY A 1 266 ? 41.386 17.789 95.172 1.00 33.26 266 GLY A CA 1
ATOM 2074 C C . GLY A 1 266 ? 40.281 18.821 95.271 1.00 33.26 266 GLY A C 1
ATOM 2075 O O . GLY A 1 266 ? 40.135 19.666 94.388 1.00 33.26 266 GLY A O 1
ATOM 2076 N N . ASN A 1 267 ? 39.496 18.757 96.341 1.00 37.92 267 ASN A N 1
ATOM 2077 C CA . ASN A 1 267 ? 38.402 19.697 96.531 1.00 37.92 267 ASN A CA 1
ATOM 2078 C C . ASN A 1 267 ? 38.240 20.054 98.001 1.00 37.92 267 ASN A C 1
ATOM 2079 O O . ASN A 1 267 ? 38.035 19.185 98.850 1.00 37.92 267 ASN A O 1
ATOM 2084 N N . GLU A 1 268 ? 38.337 21.350 98.283 1.00 37.39 268 GLU A N 1
ATOM 2085 C CA . GLU A 1 268 ? 38.212 21.893 99.632 1.00 37.39 268 GLU A CA 1
ATOM 2086 C C . GLU A 1 268 ? 36.886 21.482 100.268 1.00 37.39 268 GLU A C 1
ATOM 2087 O O . GLU A 1 268 ? 36.861 20.973 101.382 1.00 37.39 268 GLU A O 1
ATOM 2093 N N . ARG A 1 269 ? 35.784 21.710 99.566 1.00 42.08 269 ARG A N 1
ATOM 2094 C CA . ARG A 1 269 ? 34.463 21.353 100.083 1.00 42.08 269 ARG A CA 1
ATOM 2095 C C . ARG A 1 269 ? 34.459 19.901 100.545 1.00 42.08 269 ARG A C 1
ATOM 2096 O O . ARG A 1 269 ? 34.069 19.588 101.679 1.00 42.08 269 ARG A O 1
ATOM 2104 N N . VAL A 1 270 ? 34.896 19.007 99.662 1.00 39.49 270 VAL A N 1
ATOM 2105 C CA . VAL A 1 270 ? 34.937 17.589 100.002 1.00 39.49 270 VAL A CA 1
ATOM 2106 C C . VAL A 1 270 ? 35.780 17.338 101.272 1.00 39.49 270 VAL A C 1
ATOM 2107 O O . VAL A 1 270 ? 35.420 16.514 102.100 1.00 39.49 270 VAL A O 1
ATOM 2111 N N . TRP A 1 271 ? 36.891 18.049 101.426 1.00 36.35 271 TRP A N 1
ATOM 2112 C CA . TRP A 1 271 ? 37.725 17.875 102.604 1.00 36.35 271 TRP A CA 1
ATOM 2113 C C . TRP A 1 271 ? 36.958 18.273 103.854 1.00 36.35 271 TRP A C 1
ATOM 2114 O O . TRP A 1 271 ? 36.911 17.522 104.824 1.00 36.35 271 TRP A O 1
ATOM 2125 N N . ARG A 1 272 ? 36.366 19.463 103.837 1.00 51.21 272 ARG A N 1
ATOM 2126 C CA . ARG A 1 272 ? 35.607 19.936 104.987 1.00 51.21 272 ARG A CA 1
ATOM 2127 C C . ARG A 1 272 ? 34.546 18.921 105.358 1.00 51.21 272 ARG A C 1
ATOM 2128 O O . ARG A 1 272 ? 34.366 18.592 106.537 1.00 51.21 272 ARG A O 1
ATOM 2136 N N . GLN A 1 273 ? 33.846 18.420 104.347 1.00 41.09 273 GLN A N 1
ATOM 2137 C CA . GLN A 1 273 ? 32.797 17.447 104.597 1.00 41.09 273 GLN A CA 1
ATOM 2138 C C . GLN A 1 273 ? 33.359 16.186 105.262 1.00 41.09 273 GLN A C 1
ATOM 2139 O O . GLN A 1 273 ? 32.800 15.691 106.245 1.00 41.09 273 GLN A O 1
ATOM 2153 N N . VAL A 1 275 ? 35.835 15.949 107.095 1.00 36.55 275 VAL A N 1
ATOM 2154 C CA . VAL A 1 275 ? 36.112 16.292 108.480 1.00 36.55 275 VAL A CA 1
ATOM 2155 C C . VAL A 1 275 ? 34.844 16.396 109.307 1.00 36.55 275 VAL A C 1
ATOM 2156 O O . VAL A 1 275 ? 34.813 15.918 110.440 1.00 36.55 275 VAL A O 1
ATOM 2168 N N . GLU A 1 277 ? 32.076 14.807 108.845 1.00 44.90 277 GLU A N 1
ATOM 2169 C CA . GLU A 1 277 ? 31.577 13.455 109.041 1.00 44.90 277 GLU A CA 1
ATOM 2170 C C . GLU A 1 277 ? 32.417 12.693 110.054 1.00 44.90 277 GLU A C 1
ATOM 2171 O O . GLU A 1 277 ? 31.898 11.877 110.813 1.00 44.90 277 GLU A O 1
ATOM 2177 N N . ALA A 1 278 ? 33.715 12.966 110.067 1.00 36.08 278 ALA A N 1
ATOM 2178 C CA . ALA A 1 278 ? 34.609 12.314 111.008 1.00 36.08 278 ALA A CA 1
ATOM 2179 C C . ALA A 1 278 ? 34.258 12.805 112.405 1.00 36.08 278 ALA A C 1
ATOM 2180 O O . ALA A 1 278 ? 34.226 12.030 113.368 1.00 36.08 278 ALA A O 1
ATOM 2182 N N . VAL A 1 279 ? 33.987 14.103 112.503 1.00 42.33 279 VAL A N 1
ATOM 2183 C CA . VAL A 1 279 ? 33.650 14.700 113.777 1.00 42.33 279 VAL A CA 1
ATOM 2184 C C . VAL A 1 279 ? 32.316 14.163 114.250 1.00 42.33 279 VAL A C 1
ATOM 2185 O O . VAL A 1 279 ? 32.088 14.032 115.454 1.00 42.33 279 VAL A O 1
ATOM 2189 N N . ARG A 1 280 ? 31.431 13.833 113.316 1.00 40.96 280 ARG A N 1
ATOM 2190 C CA . ARG A 1 280 ? 30.137 13.298 113.736 1.00 40.96 280 ARG A CA 1
ATOM 2191 C C . ARG A 1 280 ? 30.256 11.882 114.270 1.00 40.96 280 ARG A C 1
ATOM 2192 O O . ARG A 1 280 ? 29.581 11.514 115.226 1.00 40.96 280 ARG A O 1
ATOM 2200 N N . ASN A 1 281 ? 31.146 11.098 113.679 1.00 45.60 281 ASN A N 1
ATOM 2201 C CA . ASN A 1 281 ? 31.309 9.720 114.094 1.00 45.60 281 ASN A CA 1
ATOM 2202 C C . ASN A 1 281 ? 31.988 9.637 115.446 1.00 45.60 281 ASN A C 1
ATOM 2203 O O . ASN A 1 281 ? 31.708 8.757 116.269 1.00 45.60 281 ASN A O 1
ATOM 2208 N N . LEU A 1 282 ? 32.887 10.574 115.666 1.00 32.20 282 LEU A N 1
ATOM 2209 C CA . LEU A 1 282 ? 33.645 10.624 116.889 1.00 32.20 282 LEU A CA 1
ATOM 2210 C C . LEU A 1 282 ? 32.717 10.973 118.043 1.00 32.20 282 LEU A C 1
ATOM 2211 O O . LEU A 1 282 ? 32.834 10.430 119.145 1.00 32.20 282 LEU A O 1
ATOM 2216 N N . ILE A 1 283 ? 31.773 11.867 117.776 1.00 43.54 283 ILE A N 1
ATOM 2217 C CA . ILE A 1 283 ? 30.829 12.301 118.789 1.00 43.54 283 ILE A CA 1
ATOM 2218 C C . ILE A 1 283 ? 29.878 11.186 119.192 1.00 43.54 283 ILE A C 1
ATOM 2219 O O . ILE A 1 283 ? 29.528 11.068 120.375 1.00 43.54 283 ILE A O 1
ATOM 2224 N N . THR A 1 284 ? 29.449 10.369 118.225 1.00 39.10 284 THR A N 1
ATOM 2225 C CA . THR A 1 284 ? 28.555 9.274 118.579 1.00 39.10 284 THR A CA 1
ATOM 2226 C C . THR A 1 284 ? 29.349 8.283 119.411 1.00 39.10 284 THR A C 1
ATOM 2227 O O . THR A 1 284 ? 28.799 7.584 120.257 1.00 39.10 284 THR A O 1
ATOM 2231 N N . TYR A 1 285 ? 30.650 8.219 119.175 1.00 43.12 285 TYR A N 1
ATOM 2232 C CA . TYR A 1 285 ? 31.467 7.344 119.985 1.00 43.12 285 TYR A CA 1
ATOM 2233 C C . TYR A 1 285 ? 31.469 7.962 121.380 1.00 43.12 285 TYR A C 1
ATOM 2234 O O . TYR A 1 285 ? 31.233 7.288 122.379 1.00 43.12 285 TYR A O 1
ATOM 2243 N N . ALA A 1 286 ? 31.740 9.260 121.434 1.00 62.19 286 ALA A N 1
ATOM 2244 C CA . ALA A 1 286 ? 31.790 9.988 122.697 1.00 62.19 286 ALA A CA 1
ATOM 2245 C C . ALA A 1 286 ? 30.505 9.868 123.507 1.00 62.19 286 ALA A C 1
ATOM 2246 O O . ALA A 1 286 ? 30.545 9.708 124.719 1.00 62.19 286 ALA A O 1
ATOM 2248 N N . THR A 1 287 ? 29.365 9.952 122.840 1.00 62.86 287 THR A N 1
ATOM 2249 C CA . THR A 1 287 ? 28.096 9.860 123.533 1.00 62.86 287 THR A CA 1
ATOM 2250 C C . THR A 1 287 ? 27.618 8.431 123.780 1.00 62.86 287 THR A C 1
ATOM 2251 O O . THR A 1 287 ? 26.461 8.210 124.137 1.00 62.86 287 THR A O 1
ATOM 2255 N N . GLY A 1 288 ? 28.510 7.465 123.583 1.00 64.39 288 GLY A N 1
ATOM 2256 C CA . GLY A 1 288 ? 28.168 6.075 123.834 1.00 64.39 288 GLY A CA 1
ATOM 2257 C C . GLY A 1 288 ? 27.418 5.296 122.769 1.00 64.39 288 GLY A C 1
ATOM 2258 O O . GLY A 1 288 ? 26.779 4.290 123.078 1.00 64.39 288 GLY A O 1
ATOM 2259 N N . GLY A 1 289 ? 27.482 5.748 121.522 1.00 64.97 289 GLY A N 1
ATOM 2260 C CA . GLY A 1 289 ? 26.802 5.040 120.450 1.00 64.97 289 GLY A CA 1
ATOM 2261 C C . GLY A 1 289 ? 27.813 4.249 119.641 1.00 64.97 289 GLY A C 1
ATOM 2262 O O . GLY A 1 289 ? 29.009 4.333 119.907 1.00 64.97 289 GLY A O 1
ATOM 2263 N N . ARG A 1 290 ? 27.348 3.479 118.662 1.00 47.55 290 ARG A N 1
ATOM 2264 C CA . ARG A 1 290 ? 28.249 2.696 117.828 1.00 47.55 290 ARG A CA 1
ATOM 2265 C C . ARG A 1 290 ? 28.800 3.509 116.663 1.00 47.55 290 ARG A C 1
ATOM 2266 O O . ARG A 1 290 ? 28.066 3.877 115.756 1.00 47.55 290 ARG A O 1
ATOM 2274 N N . PRO A 1 291 ? 30.103 3.793 116.670 1.00 42.98 291 PRO A N 1
ATOM 2275 C CA . PRO A 1 291 ? 30.748 4.563 115.608 1.00 42.98 291 PRO A CA 1
ATOM 2276 C C . PRO A 1 291 ? 30.799 3.732 114.353 1.00 42.98 291 PRO A C 1
ATOM 2277 O O . PRO A 1 291 ? 30.962 2.515 114.436 1.00 42.98 291 PRO A O 1
ATOM 2281 N N . ARG A 1 292 ? 30.669 4.376 113.195 1.00 41.04 292 ARG A N 1
ATOM 2282 C CA . ARG A 1 292 ? 30.729 3.664 111.927 1.00 41.04 292 ARG A CA 1
ATOM 2283 C C . ARG A 1 292 ? 32.173 3.420 111.485 1.00 41.04 292 ARG A C 1
ATOM 2284 O O . ARG A 1 292 ? 33.110 4.054 111.982 1.00 41.04 292 ARG A O 1
ATOM 2292 N N . ASN A 1 293 ? 32.352 2.474 110.571 1.00 35.01 293 ASN A N 1
ATOM 2293 C CA . ASN A 1 293 ? 33.662 2.188 110.028 1.00 35.01 293 ASN A CA 1
ATOM 2294 C C . ASN A 1 293 ? 34.723 1.699 110.981 1.00 35.01 293 ASN A C 1
ATOM 2295 O O . ASN A 1 293 ? 35.902 2.047 110.824 1.00 35.01 293 ASN A O 1
ATOM 2300 N N . ILE A 1 294 ? 34.329 0.902 111.967 1.00 38.39 294 ILE A N 1
ATOM 2301 C CA . ILE A 1 294 ? 35.311 0.373 112.905 1.00 38.39 294 ILE A CA 1
ATOM 2302 C C . ILE A 1 294 ? 36.208 -0.572 112.104 1.00 38.39 294 ILE A C 1
ATOM 2303 O O . ILE A 1 294 ? 35.728 -1.479 111.420 1.00 38.39 294 ILE A O 1
ATOM 2308 N N . ALA A 1 295 ? 37.512 -0.363 112.177 1.00 53.32 295 ALA A N 1
ATOM 2309 C CA . ALA A 1 295 ? 38.439 -1.212 111.447 1.00 53.32 295 ALA A CA 1
ATOM 2310 C C . ALA A 1 295 ? 38.599 -2.576 112.088 1.00 53.32 295 ALA A C 1
ATOM 2311 O O . ALA A 1 295 ? 38.578 -2.717 113.315 1.00 53.32 295 ALA A O 1
ATOM 2313 N N . LYS A 1 296 ? 38.761 -3.581 111.238 1.00 41.10 296 LYS A N 1
ATOM 2314 C CA . LYS A 1 296 ? 38.984 -4.950 111.685 1.00 41.10 296 LYS A CA 1
ATOM 2315 C C . LYS A 1 296 ? 40.508 -5.088 111.595 1.00 41.10 296 LYS A C 1
ATOM 2316 O O . LYS A 1 296 ? 41.064 -5.261 110.518 1.00 41.10 296 LYS A O 1
ATOM 2322 N N . ARG A 1 297 ? 41.181 -4.980 112.734 1.00 51.39 297 ARG A N 1
ATOM 2323 C CA . ARG A 1 297 ? 42.641 -5.040 112.786 1.00 51.39 297 ARG A CA 1
ATOM 2324 C C . ARG A 1 297 ? 43.330 -6.105 111.938 1.00 51.39 297 ARG A C 1
ATOM 2325 O O . ARG A 1 297 ? 44.258 -5.789 111.204 1.00 51.39 297 ARG A O 1
ATOM 2333 N N . GLU A 1 298 ? 42.895 -7.359 112.010 1.00 63.14 298 GLU A N 1
ATOM 2334 C CA . GLU A 1 298 ? 43.578 -8.386 111.225 1.00 63.14 298 GLU A CA 1
ATOM 2335 C C . GLU A 1 298 ? 43.608 -8.143 109.717 1.00 63.14 298 GLU A C 1
ATOM 2336 O O . GLU A 1 298 ? 44.417 -8.744 109.017 1.00 63.14 298 GLU A O 1
ATOM 2342 N N . ASP A 1 299 ? 42.734 -7.275 109.214 1.00 50.73 299 ASP A N 1
ATOM 2343 C CA . ASP A 1 299 ? 42.739 -6.965 107.788 1.00 50.73 299 ASP A CA 1
ATOM 2344 C C . ASP A 1 299 ? 44.062 -6.297 107.454 1.00 50.73 299 ASP A C 1
ATOM 2345 O O . ASP A 1 299 ? 44.487 -6.311 106.311 1.00 50.73 299 ASP A O 1
ATOM 2350 N N . TYR A 1 300 ? 44.712 -5.718 108.458 1.00 56.48 300 TYR A N 1
ATOM 2351 C CA . TYR A 1 300 ? 45.994 -5.065 108.248 1.00 56.48 300 TYR A CA 1
ATOM 2352 C C . TYR A 1 300 ? 47.057 -5.758 109.081 1.00 56.48 300 TYR A C 1
ATOM 2353 O O . TYR A 1 300 ? 48.247 -5.488 108.921 1.00 56.48 300 TYR A O 1
ATOM 2362 N N . ILE A 1 301 ? 46.621 -6.649 109.969 1.00 75.98 301 ILE A N 1
ATOM 2363 C CA . ILE A 1 301 ? 47.522 -7.386 110.850 1.00 75.98 301 ILE A CA 1
ATOM 2364 C C . ILE A 1 301 ? 48.251 -6.475 111.833 1.00 75.98 301 ILE A C 1
ATOM 2365 O O . ILE A 1 301 ? 47.953 -6.582 113.036 1.00 75.98 301 ILE A O 1
ATOM 2370 N N . GLY A 1 302 ? 49.101 -5.667 111.406 1.00 75.98 302 GLY A N 1
ATOM 2379 N N . GLU B 1 2 ? 8.861 1.643 44.349 0.50 100.15 2 GLU B N 1
ATOM 2380 C CA . GLU B 1 2 ? 10.186 1.136 44.027 0.50 100.15 2 GLU B CA 1
ATOM 2381 C C . GLU B 1 2 ? 11.190 1.902 44.890 0.50 100.15 2 GLU B C 1
ATOM 2382 O O . GLU B 1 2 ? 11.019 3.101 45.118 0.50 100.15 2 GLU B O 1
ATOM 2388 N N . LEU B 1 3 ? 12.225 1.222 45.378 1.00 100.15 3 LEU B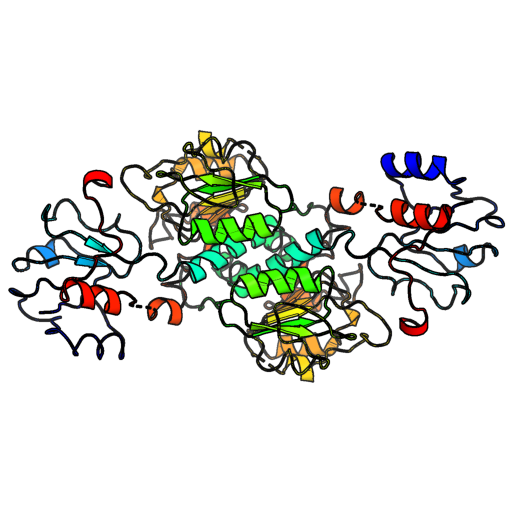 N 1
ATOM 2389 C CA . LEU B 1 3 ? 13.203 1.872 46.263 1.00 100.15 3 LEU B CA 1
ATOM 2390 C C . LEU B 1 3 ? 14.527 2.379 45.679 1.00 100.15 3 LEU B C 1
ATOM 2391 O O . LEU B 1 3 ? 15.231 1.660 44.969 1.00 100.15 3 LEU B O 1
ATOM 2396 N N . TYR B 1 4 ? 14.864 3.623 46.023 1.00 100.15 4 TYR B N 1
ATOM 2397 C CA . TYR B 1 4 ? 16.104 4.269 45.587 1.00 100.15 4 TYR B CA 1
ATOM 2398 C C . TYR B 1 4 ? 17.085 4.443 46.759 1.00 100.15 4 TYR B C 1
ATOM 2399 O O . TYR B 1 4 ? 16.774 5.103 47.755 1.00 100.15 4 TYR B O 1
ATOM 2408 N N . VAL B 1 5 ? 18.272 3.854 46.624 1.00 100.13 5 VAL B N 1
ATOM 2409 C CA . VAL B 1 5 ? 19.303 3.924 47.658 1.00 100.13 5 VAL B CA 1
ATOM 2410 C C . VAL B 1 5 ? 20.454 4.854 47.274 1.00 100.13 5 VAL B C 1
ATOM 2411 O O . VAL B 1 5 ? 21.287 4.537 46.415 1.00 100.13 5 VAL B O 1
ATOM 2415 N N . ASN B 1 6 ? 20.493 5.998 47.946 1.00 100.15 6 ASN B N 1
ATOM 2416 C CA . ASN B 1 6 ? 21.496 7.024 47.716 1.00 100.15 6 ASN B CA 1
ATOM 2417 C C . ASN B 1 6 ? 22.922 6.637 48.127 1.00 100.15 6 ASN B C 1
ATOM 2418 O O . ASN B 1 6 ? 23.884 7.297 47.731 1.00 100.15 6 ASN B O 1
ATOM 2423 N N . PHE B 1 7 ? 23.062 5.565 48.907 1.00 100.15 7 PHE B N 1
ATOM 2424 C CA . PHE B 1 7 ? 24.376 5.120 49.367 1.00 100.15 7 PHE B CA 1
ATOM 2425 C C . PHE B 1 7 ? 24.460 3.605 49.510 1.00 100.15 7 PHE B C 1
ATOM 2426 O O . PHE B 1 7 ? 23.659 2.884 48.921 1.00 100.15 7 PHE B O 1
ATOM 2434 N N . GLU B 1 8 ? 25.422 3.123 50.295 1.00 82.85 8 GLU B N 1
ATOM 2435 C CA . GLU B 1 8 ? 25.588 1.684 50.474 1.00 82.85 8 GLU B CA 1
ATOM 2436 C C . GLU B 1 8 ? 24.823 1.116 51.666 1.00 82.85 8 GLU B C 1
ATOM 2437 O O . GLU B 1 8 ? 25.058 1.499 52.812 1.00 82.85 8 GLU B O 1
ATOM 2443 N N . LEU B 1 9 ? 23.903 0.202 51.389 1.00 93.67 9 LEU B N 1
ATOM 2444 C CA . LEU B 1 9 ? 23.128 -0.432 52.444 1.00 93.67 9 LEU B CA 1
ATOM 2445 C C . LEU B 1 9 ? 23.762 -1.776 52.748 1.00 93.67 9 LEU B C 1
ATOM 2446 O O . LEU B 1 9 ? 23.887 -2.622 51.868 1.00 93.67 9 LEU B O 1
ATOM 2451 N N . PRO B 1 10 ? 24.161 -1.993 54.006 1.00 91.93 10 PRO B N 1
ATOM 2452 C CA . PRO B 1 10 ? 24.786 -3.265 54.380 1.00 91.93 10 PRO B CA 1
ATOM 2453 C C . PRO B 1 10 ? 23.868 -4.445 54.093 1.00 91.93 10 PRO B C 1
ATOM 2454 O O . PRO B 1 10 ? 22.727 -4.269 53.663 1.00 91.93 10 PRO B O 1
ATOM 2458 N N . PRO B 1 11 ? 24.359 -5.676 54.315 1.00 100.15 11 PRO B N 1
ATOM 2459 C CA . PRO B 1 11 ? 23.562 -6.884 54.071 1.00 100.15 11 PRO B CA 1
ATOM 2460 C C . PRO B 1 11 ? 22.116 -6.787 54.566 1.00 100.15 11 PRO B C 1
ATOM 2461 O O . PRO B 1 11 ? 21.219 -6.434 53.800 1.00 100.15 11 PRO B O 1
ATOM 2465 N N . GLU B 1 12 ? 21.898 -7.102 55.839 1.00 96.92 12 GLU B N 1
ATOM 2466 C CA . GLU B 1 12 ? 20.562 -7.047 56.426 1.00 96.92 12 GLU B CA 1
ATOM 2467 C C . GLU B 1 12 ? 19.844 -5.775 55.982 1.00 96.92 12 GLU B C 1
ATOM 2468 O O . GLU B 1 12 ? 18.674 -5.799 55.616 1.00 96.92 12 GLU B O 1
ATOM 2474 N N . ALA B 1 13 ? 20.555 -4.658 56.021 1.00 92.83 13 ALA B N 1
ATOM 2475 C CA . ALA B 1 13 ? 19.978 -3.384 55.624 1.00 92.83 13 ALA B CA 1
ATOM 2476 C C . ALA B 1 13 ? 19.392 -3.492 54.223 1.00 92.83 13 ALA B C 1
ATOM 2477 O O . ALA B 1 13 ? 18.436 -2.799 53.885 1.00 92.83 13 ALA B O 1
ATOM 2479 N N . GLU B 1 14 ? 19.977 -4.369 53.413 1.00 100.15 14 GLU B N 1
ATOM 2480 C CA . GLU B 1 14 ? 19.530 -4.586 52.039 1.00 100.15 14 GLU B CA 1
ATOM 2481 C C . GLU B 1 14 ? 18.585 -5.785 51.954 1.00 100.15 14 GLU B C 1
ATOM 2482 O O . GLU B 1 14 ? 17.468 -5.679 51.444 1.00 100.15 14 GLU B O 1
ATOM 2488 N N . GLU B 1 15 ? 19.053 -6.922 52.461 1.00 100.15 15 GLU B N 1
ATOM 2489 C CA . GLU B 1 15 ? 18.290 -8.166 52.458 1.00 100.15 15 GLU B CA 1
ATOM 2490 C C . GLU B 1 15 ? 17.084 -8.101 53.401 1.00 100.15 15 GLU B C 1
ATOM 2491 O O . GLU B 1 15 ? 16.598 -9.122 53.889 1.00 100.15 15 GLU B O 1
ATOM 2497 N N . GLU B 1 16 ? 16.615 -6.882 53.648 1.00 100.15 16 GLU B N 1
ATOM 2498 C CA . GLU B 1 16 ? 15.462 -6.624 54.507 1.00 100.15 16 GLU B CA 1
ATOM 2499 C C . GLU B 1 16 ? 14.715 -5.482 53.828 1.00 100.15 16 GLU B C 1
ATOM 2500 O O . GLU B 1 16 ? 13.699 -4.989 54.315 1.00 100.15 16 GLU B O 1
ATOM 2506 N N . LEU B 1 17 ? 15.259 -5.056 52.698 0.50 88.02 17 LEU B N 1
ATOM 2507 C CA . LEU B 1 17 ? 14.654 -4.005 51.908 0.50 88.02 17 LEU B CA 1
ATOM 2508 C C . LEU B 1 17 ? 14.252 -4.639 50.590 0.50 88.02 17 LEU B C 1
ATOM 2509 O O . LEU B 1 17 ? 13.771 -3.964 49.680 0.50 88.02 17 LEU B O 1
ATOM 2514 N N . ARG B 1 18 ? 14.471 -5.948 50.494 0.50 99.74 18 ARG B N 1
ATOM 2515 C CA . ARG B 1 18 ? 14.117 -6.692 49.297 0.50 99.74 18 ARG B CA 1
ATOM 2516 C C . ARG B 1 18 ? 12.817 -7.420 49.578 0.50 99.74 18 ARG B C 1
ATOM 2517 O O . ARG B 1 18 ? 12.051 -7.715 48.660 0.50 99.74 18 ARG B O 1
ATOM 2525 N N . LYS B 1 19 ? 12.570 -7.713 50.856 0.50 100.15 19 LYS B N 1
ATOM 2526 C CA . LYS B 1 19 ? 11.327 -8.369 51.247 0.50 100.15 19 LYS B CA 1
ATOM 2527 C C . LYS B 1 19 ? 10.242 -7.386 50.824 0.50 100.15 19 LYS B C 1
ATOM 2528 O O . LYS B 1 19 ? 9.043 -7.674 50.874 0.50 100.15 19 LYS B O 1
ATOM 2534 N N . TYR B 1 20 ? 10.706 -6.216 50.409 1.00 74.46 20 TYR B N 1
ATOM 2535 C CA . TYR B 1 20 ? 9.880 -5.136 49.916 1.00 74.46 20 TYR B CA 1
ATOM 2536 C C . TYR B 1 20 ? 10.713 -4.506 48.785 1.00 74.46 20 TYR B C 1
ATOM 2537 O O . TYR B 1 20 ? 11.865 -4.884 48.561 1.00 74.46 20 TYR B O 1
ATOM 2546 N N . PHE B 1 21 ? 10.103 -3.563 48.073 1.00 92.84 21 PHE B N 1
ATOM 2547 C CA . PHE B 1 21 ? 10.687 -2.756 46.977 1.00 92.84 21 PHE B CA 1
ATOM 2548 C C . PHE B 1 21 ? 11.791 -3.166 45.976 1.00 92.84 21 PHE B C 1
ATOM 2549 O O . PHE B 1 21 ? 12.496 -4.174 46.109 1.00 92.84 21 PHE B O 1
ATOM 2557 N N . LYS B 1 22 ? 11.899 -2.287 44.975 0.50 95.98 22 LYS B N 1
ATOM 2558 C CA . LYS B 1 22 ? 12.768 -2.364 43.799 0.50 95.98 22 LYS B CA 1
ATOM 2559 C C . LYS B 1 22 ? 14.297 -2.262 43.842 0.50 95.98 22 LYS B C 1
ATOM 2560 O O . LYS B 1 22 ? 14.979 -3.093 43.238 0.50 95.98 22 LYS B O 1
ATOM 2566 N N . ILE B 1 23 ? 14.838 -1.246 44.517 1.00 100.15 23 ILE B N 1
ATOM 2567 C CA . ILE B 1 23 ? 16.293 -1.029 44.563 1.00 100.15 23 ILE B CA 1
ATOM 2568 C C . ILE B 1 23 ? 16.647 -0.290 43.265 1.00 100.15 23 ILE B C 1
ATOM 2569 O O . ILE B 1 23 ? 16.414 -0.811 42.172 1.00 100.15 23 ILE B O 1
ATOM 2574 N N . VAL B 1 24 ? 17.184 0.925 43.368 1.00 100.15 24 VAL B N 1
ATOM 2575 C CA . VAL B 1 24 ? 17.542 1.677 42.163 1.00 100.15 24 VAL B CA 1
ATOM 2576 C C . VAL B 1 24 ? 18.641 2.725 42.328 1.00 100.15 24 VAL B C 1
ATOM 2577 O O . VAL B 1 24 ? 18.378 3.848 42.748 1.00 100.15 24 VAL B O 1
ATOM 2581 N N . ARG B 1 25 ? 19.871 2.371 41.971 0.50 79.69 25 ARG B N 1
ATOM 2582 C CA . ARG B 1 25 ? 20.971 3.319 42.081 0.50 79.69 25 ARG B CA 1
ATOM 2583 C C . ARG B 1 25 ? 21.511 3.690 40.709 0.50 79.69 25 ARG B C 1
ATOM 2584 O O . ARG B 1 25 ? 22.515 4.396 40.601 0.50 79.69 25 ARG B O 1
ATOM 2592 N N . GLY B 1 26 ? 20.846 3.210 39.663 0.50 81.23 26 GLY B N 1
ATOM 2593 C CA . GLY B 1 26 ? 21.278 3.512 38.311 0.50 81.23 26 GLY B CA 1
ATOM 2594 C C . GLY B 1 26 ? 20.104 3.835 37.408 0.50 81.23 26 GLY B C 1
ATOM 2595 O O . GLY B 1 26 ? 18.950 3.651 37.796 0.50 81.23 26 GLY B O 1
ATOM 2596 N N . GLY B 1 27 ? 20.399 4.321 36.206 0.50 100.15 27 GLY B N 1
ATOM 2597 C CA . GLY B 1 27 ? 19.352 4.657 35.257 0.50 100.15 27 GLY B CA 1
ATOM 2598 C C . GLY B 1 27 ? 18.269 5.564 35.812 0.50 100.15 27 GLY B C 1
ATOM 2599 O O . GLY B 1 27 ? 18.344 6.003 36.962 0.50 100.15 27 GLY B O 1
ATOM 2600 N N . ASP B 1 28 ? 17.256 5.843 34.994 0.50 86.44 28 ASP B N 1
ATOM 2601 C CA . ASP B 1 28 ? 16.155 6.705 35.407 0.50 86.44 28 ASP B CA 1
ATOM 2602 C C . ASP B 1 28 ? 15.464 6.079 36.608 0.50 86.44 28 ASP B C 1
ATOM 2603 O O . ASP B 1 28 ? 15.665 4.898 36.908 0.50 86.44 28 ASP B O 1
ATOM 2608 N N . LEU B 1 29 ? 14.638 6.865 37.288 0.50 97.90 29 LEU B N 1
ATOM 2609 C CA . LEU B 1 29 ? 13.960 6.377 38.475 0.50 97.90 29 LEU B CA 1
ATOM 2610 C C . LEU B 1 29 ? 12.437 6.391 38.414 0.50 97.90 29 LEU B C 1
ATOM 2611 O O . LEU B 1 29 ? 11.797 5.469 38.919 0.50 97.90 29 LEU B O 1
ATOM 2616 N N . GLY B 1 30 ? 11.870 7.427 37.799 0.50 99.91 30 GLY B N 1
ATOM 2617 C CA . GLY B 1 30 ? 10.423 7.542 37.678 0.50 99.91 30 GLY B CA 1
ATOM 2618 C C . GLY B 1 30 ? 9.656 6.318 38.147 0.50 99.91 30 GLY B C 1
ATOM 2619 O O . GLY B 1 30 ? 9.813 5.234 37.583 0.50 99.91 30 GLY B O 1
ATOM 2620 N N . ASN B 1 31 ? 8.836 6.503 39.182 0.50 99.58 31 ASN B N 1
ATOM 2621 C CA . ASN B 1 31 ? 8.024 5.443 39.790 0.50 99.58 31 ASN B CA 1
ATOM 2622 C C . ASN B 1 31 ? 8.735 4.842 40.997 0.50 99.58 31 ASN B C 1
ATOM 2623 O O . ASN B 1 31 ? 8.694 3.633 41.219 0.50 99.58 31 ASN B O 1
ATOM 2628 N N . VAL B 1 32 ? 9.384 5.696 41.777 0.50 51.77 32 VAL B N 1
ATOM 2629 C CA . VAL B 1 32 ? 10.105 5.258 42.962 0.50 51.77 32 VAL B CA 1
ATOM 2630 C C . VAL B 1 32 ? 9.299 5.594 44.211 0.50 51.77 32 VAL B C 1
ATOM 2631 O O . VAL B 1 32 ? 8.653 4.723 44.794 0.50 51.77 32 VAL B O 1
ATOM 2635 N N . GLU B 1 33 ? 9.332 6.868 44.603 0.50 100.15 33 GLU B N 1
ATOM 2636 C CA . GLU B 1 33 ? 8.623 7.354 45.786 0.50 100.15 33 GLU B CA 1
ATOM 2637 C C . GLU B 1 33 ? 9.320 6.874 47.058 0.50 100.15 33 GLU B C 1
ATOM 2638 O O . GLU B 1 33 ? 8.872 7.161 48.169 0.50 100.15 33 GLU B O 1
ATOM 2644 N N . ALA B 1 34 ? 10.424 6.150 46.877 0.50 100.15 34 ALA B N 1
ATOM 2645 C CA . ALA B 1 34 ? 11.208 5.603 47.983 0.50 100.15 34 ALA B CA 1
ATOM 2646 C C . ALA B 1 34 ? 11.775 6.679 48.898 0.50 100.15 34 ALA B C 1
ATOM 2647 O O . ALA B 1 34 ? 11.127 7.692 49.167 0.50 100.15 34 ALA B O 1
ATOM 2649 N N . ALA B 1 35 ? 12.995 6.447 49.375 0.50 100.15 35 ALA B N 1
ATOM 2650 C CA . ALA B 1 35 ? 13.665 7.387 50.265 0.50 100.15 35 ALA B CA 1
ATOM 2651 C C . ALA B 1 35 ? 15.059 6.882 50.633 0.50 100.15 35 ALA B C 1
ATOM 2652 O O . ALA B 1 35 ? 15.934 6.783 49.773 0.50 100.15 35 ALA B O 1
ATOM 2654 N N . LEU B 1 36 ? 15.250 6.559 51.912 1.00 100.15 36 LEU B N 1
ATOM 2655 C CA . LEU B 1 36 ? 16.529 6.062 52.430 1.00 100.15 36 LEU B CA 1
ATOM 2656 C C . LEU B 1 36 ? 17.715 6.780 51.790 1.00 100.15 36 LEU B C 1
ATOM 2657 O O . LEU B 1 36 ? 18.237 6.359 50.754 1.00 100.15 36 LEU B O 1
ATOM 2662 N N . VAL B 1 37 ? 18.129 7.870 52.427 1.00 100.15 37 VAL B N 1
ATOM 2663 C CA . VAL B 1 37 ? 19.238 8.686 51.951 1.00 100.15 37 VAL B CA 1
ATOM 2664 C C . VAL B 1 37 ? 19.966 9.305 53.153 1.00 100.15 37 VAL B C 1
ATOM 2665 O O . VAL B 1 37 ? 19.532 9.156 54.297 1.00 100.15 37 VAL B O 1
ATOM 2669 N N . SER B 1 38 ? 21.077 9.988 52.890 1.00 99.88 38 SER B N 1
ATOM 2670 C CA . SER B 1 38 ? 21.849 10.643 53.943 1.00 99.88 38 SER B CA 1
ATOM 2671 C C . SER B 1 38 ? 21.784 12.135 53.650 1.00 99.88 38 SER B C 1
ATOM 2672 O O . SER B 1 38 ? 21.605 12.959 54.546 1.00 99.88 38 SER B O 1
ATOM 2675 N N . ARG B 1 39 ? 21.935 12.461 52.373 1.00 100.15 39 ARG B N 1
ATOM 2676 C CA . ARG B 1 39 ? 21.863 13.832 51.888 1.00 100.15 39 ARG B CA 1
ATOM 2677 C C . ARG B 1 39 ? 21.095 13.763 50.573 1.00 100.15 39 ARG B C 1
ATOM 2678 O O . ARG B 1 39 ? 20.855 12.671 50.049 1.00 100.15 39 ARG B O 1
ATOM 2686 N N . ILE B 1 40 ? 20.707 14.918 50.042 1.00 100.15 40 ILE B N 1
ATOM 2687 C CA . ILE B 1 40 ? 19.972 14.949 48.781 1.00 100.15 40 ILE B CA 1
ATOM 2688 C C . ILE B 1 40 ? 20.181 16.262 48.040 1.00 100.15 40 ILE B C 1
ATOM 2689 O O . ILE B 1 40 ? 20.040 17.346 48.614 1.00 100.15 40 ILE B O 1
ATOM 2694 N N . THR B 1 41 ? 20.519 16.147 46.758 1.00 100.15 41 THR B N 1
ATOM 2695 C CA . THR B 1 41 ? 20.749 17.308 45.906 1.00 100.15 41 THR B CA 1
ATOM 2696 C C . THR B 1 41 ? 19.448 17.628 45.192 1.00 100.15 41 THR B C 1
ATOM 2697 O O . THR B 1 41 ? 18.721 16.712 44.803 1.00 100.15 41 THR B O 1
ATOM 2701 N N . ALA B 1 42 ? 19.152 18.918 45.028 1.00 100.15 42 ALA B N 1
ATOM 2702 C CA . ALA B 1 42 ? 17.931 19.344 44.339 1.00 100.15 42 ALA B CA 1
ATOM 2703 C C . ALA B 1 42 ? 17.825 18.540 43.047 1.00 100.15 42 ALA B C 1
ATOM 2704 O O . ALA B 1 42 ? 16.734 18.202 42.578 1.00 100.15 42 ALA B O 1
ATOM 2706 N N . GLU B 1 43 ? 18.993 18.233 42.497 1.00 100.15 43 GLU B N 1
ATOM 2707 C CA . GLU B 1 43 ? 19.118 17.468 41.270 1.00 100.15 43 GLU B CA 1
ATOM 2708 C C . GLU B 1 43 ? 18.424 16.105 41.398 1.00 100.15 43 GLU B C 1
ATOM 2709 O O . GLU B 1 43 ? 17.416 15.846 40.734 1.00 100.15 43 GLU B O 1
ATOM 2715 N N . GLU B 1 44 ? 18.965 15.244 42.257 1.00 100.14 44 GLU B N 1
ATOM 2716 C CA . GLU B 1 44 ? 18.406 13.909 42.474 1.00 100.14 44 GLU B CA 1
ATOM 2717 C C . GLU B 1 44 ? 16.886 13.949 42.644 1.00 100.14 44 GLU B C 1
ATOM 2718 O O . GLU B 1 44 ? 16.184 12.973 42.354 1.00 100.14 44 GLU B O 1
ATOM 2724 N N . LEU B 1 45 ? 16.384 15.087 43.111 0.50 59.75 45 LEU B N 1
ATOM 2725 C CA . LEU B 1 45 ? 14.954 15.253 43.329 0.50 59.75 45 LEU B CA 1
ATOM 2726 C C . LEU B 1 45 ? 14.184 15.345 42.018 0.50 59.75 45 LEU B C 1
ATOM 2727 O O . LEU B 1 45 ? 13.325 14.505 41.731 0.50 59.75 45 LEU B O 1
ATOM 2732 N N . ALA B 1 46 ? 14.498 16.368 41.227 0.50 55.00 46 ALA B N 1
ATOM 2733 C CA . ALA B 1 46 ? 13.835 16.582 39.943 0.50 55.00 46 ALA B CA 1
ATOM 2734 C C . ALA B 1 46 ? 13.978 15.363 39.035 0.50 55.00 46 ALA B C 1
ATOM 2735 O O . ALA B 1 46 ? 13.210 15.191 38.091 0.50 55.00 46 ALA B O 1
ATOM 2737 N N . LYS B 1 47 ? 14.960 14.517 39.333 0.50 100.15 47 LYS B N 1
ATOM 2738 C CA . LYS B 1 47 ? 15.199 13.315 38.544 0.50 100.15 47 LYS B CA 1
ATOM 2739 C C . LYS B 1 47 ? 14.547 12.074 39.148 0.50 100.15 47 LYS B C 1
ATOM 2740 O O . LYS B 1 47 ? 15.014 10.949 38.955 0.50 100.15 47 LYS B O 1
ATOM 2754 N N . PRO B 1 49 ? 10.612 11.490 39.289 0.50 100.15 49 PRO B N 1
ATOM 2755 C CA . PRO B 1 49 ? 9.199 11.807 39.071 0.50 100.15 49 PRO B CA 1
ATOM 2756 C C . PRO B 1 49 ? 8.312 11.336 40.217 0.50 100.15 49 PRO B C 1
ATOM 2757 O O . PRO B 1 49 ? 8.379 10.174 40.622 0.50 100.15 49 PRO B O 1
ATOM 2761 N N . ARG B 1 50 ? 7.493 12.247 40.735 0.50 85.31 50 ARG B N 1
ATOM 2762 C CA . ARG B 1 50 ? 6.571 11.940 41.823 0.50 85.31 50 ARG B CA 1
ATOM 2763 C C . ARG B 1 50 ? 7.188 11.047 42.900 0.50 85.31 50 ARG B C 1
ATOM 2764 O O . ARG B 1 50 ? 7.302 9.829 42.732 0.50 85.31 50 ARG B O 1
ATOM 2772 N N . LEU B 1 51 ? 7.584 11.662 44.008 0.50 100.15 51 LEU B N 1
ATOM 2773 C CA . LEU B 1 51 ? 8.171 10.933 45.124 0.50 100.15 51 LEU B CA 1
ATOM 2774 C C . LEU B 1 51 ? 7.156 10.959 46.264 0.50 100.15 51 LEU B C 1
ATOM 2775 O O . LEU B 1 51 ? 6.516 11.986 46.501 0.50 100.15 51 LEU B O 1
ATOM 2780 N N . LYS B 1 52 ? 6.997 9.835 46.958 0.50 100.15 52 LYS B N 1
ATOM 2781 C CA . LYS B 1 52 ? 6.044 9.769 48.062 0.50 100.15 52 LYS B CA 1
ATOM 2782 C C . LYS B 1 52 ? 6.569 10.581 49.253 0.50 100.15 52 LYS B C 1
ATOM 2783 O O . LYS B 1 52 ? 6.041 11.653 49.564 0.50 100.15 52 LYS B O 1
ATOM 2789 N N . PHE B 1 53 ? 7.602 10.069 49.919 0.50 100.15 53 PHE B N 1
ATOM 2790 C CA . PHE B 1 53 ? 8.208 10.779 51.043 0.50 100.15 53 PHE B CA 1
ATOM 2791 C C . PHE B 1 53 ? 9.722 10.645 50.951 0.50 100.15 53 PHE B C 1
ATOM 2792 O O . PHE B 1 53 ? 10.249 10.196 49.930 0.50 100.15 53 PHE B O 1
ATOM 2800 N N . ILE B 1 54 ? 10.421 11.019 52.017 1.00 100.14 54 ILE B N 1
ATOM 2801 C CA . ILE B 1 54 ? 11.879 10.918 52.044 1.00 100.14 54 ILE B CA 1
ATOM 2802 C C . ILE B 1 54 ? 12.372 10.500 53.429 1.00 100.14 54 ILE B C 1
ATOM 2803 O O . ILE B 1 54 ? 11.977 11.089 54.437 1.00 100.14 54 ILE B O 1
ATOM 2808 N N . GLN B 1 55 ? 13.236 9.491 53.479 1.00 100.15 55 GLN B N 1
ATOM 2809 C CA . GLN B 1 55 ? 13.775 9.023 54.755 1.00 100.15 55 GLN B CA 1
ATOM 2810 C C . GLN B 1 55 ? 15.278 9.213 54.889 1.00 100.15 55 GLN B C 1
ATOM 2811 O O . GLN B 1 55 ? 16.060 8.460 54.298 1.00 100.15 55 GLN B O 1
ATOM 2817 N N . VAL B 1 56 ? 15.676 10.200 55.687 1.00 100.15 56 VAL B N 1
ATOM 2818 C CA . VAL B 1 56 ? 17.086 10.473 55.919 1.00 100.15 56 VAL B CA 1
ATOM 2819 C C . VAL B 1 56 ? 17.578 9.549 57.031 1.00 100.15 56 VAL B C 1
ATOM 2820 O O . VAL B 1 56 ? 16.891 9.369 58.036 1.00 100.15 56 VAL B O 1
ATOM 2824 N N . VAL B 1 57 ? 18.755 8.954 56.851 1.00 66.00 57 VAL B N 1
ATOM 2825 C CA . VAL B 1 57 ? 19.291 8.048 57.863 1.00 66.00 57 VAL B CA 1
ATOM 2826 C C . VAL B 1 57 ? 19.932 8.832 58.990 1.00 66.00 57 VAL B C 1
ATOM 2827 O O . VAL B 1 57 ? 20.252 8.268 60.030 1.00 66.00 57 VAL B O 1
ATOM 2831 N N . THR B 1 58 ? 20.123 10.130 58.771 1.00 73.07 58 THR B N 1
ATOM 2832 C CA . THR B 1 58 ? 20.714 10.996 59.782 1.00 73.07 58 THR B CA 1
ATOM 2833 C C . THR B 1 58 ? 19.673 11.162 60.874 1.00 73.07 58 THR B C 1
ATOM 2834 O O . THR B 1 58 ? 18.769 10.339 61.016 1.00 73.07 58 THR B O 1
ATOM 2838 N N . ALA B 1 59 ? 19.796 12.236 61.637 1.00 80.71 59 ALA B N 1
ATOM 2839 C CA . ALA B 1 59 ? 18.858 12.509 62.706 1.00 80.71 59 ALA B CA 1
ATOM 2840 C C . ALA B 1 59 ? 18.482 13.981 62.624 1.00 80.71 59 ALA B C 1
ATOM 2841 O O . ALA B 1 59 ? 17.569 14.447 63.307 1.00 80.71 59 ALA B O 1
ATOM 2843 N N . GLY B 1 60 ? 19.201 14.705 61.771 1.00 100.15 60 GLY B N 1
ATOM 2844 C CA . GLY B 1 60 ? 18.940 16.121 61.577 1.00 100.15 60 GLY B CA 1
ATOM 2845 C C . GLY B 1 60 ? 18.343 16.339 60.199 1.00 100.15 60 GLY B C 1
ATOM 2846 O O . GLY B 1 60 ? 18.339 15.423 59.370 1.00 100.15 60 GLY B O 1
ATOM 2847 N N . LEU B 1 61 ? 17.847 17.543 59.935 1.00 97.22 61 LEU B N 1
ATOM 2848 C CA . LEU B 1 61 ? 17.237 17.826 58.643 1.00 97.22 61 LEU B CA 1
ATOM 2849 C C . LEU B 1 61 ? 17.652 19.175 58.065 1.00 97.22 61 LEU B C 1
ATOM 2850 O O . LEU B 1 61 ? 17.331 19.482 56.922 1.00 97.22 61 LEU B O 1
ATOM 2855 N N . ASP B 1 62 ? 18.363 19.975 58.854 1.00 96.77 62 ASP B N 1
ATOM 2856 C CA . ASP B 1 62 ? 18.805 21.303 58.425 1.00 96.77 62 ASP B CA 1
ATOM 2857 C C . ASP B 1 62 ? 19.616 21.343 57.133 1.00 96.77 62 ASP B C 1
ATOM 2858 O O . ASP B 1 62 ? 19.665 22.380 56.468 1.00 96.77 62 ASP B O 1
ATOM 2863 N N . HIS B 1 63 ? 20.254 20.232 56.774 1.00 94.49 63 HIS B N 1
ATOM 2864 C CA . HIS B 1 63 ? 21.053 20.217 55.555 1.00 94.49 63 HIS B CA 1
ATOM 2865 C C . HIS B 1 63 ? 20.211 20.109 54.288 1.00 94.49 63 HIS B C 1
ATOM 2866 O O . HIS B 1 63 ? 20.447 20.846 53.328 1.00 94.49 63 HIS B O 1
ATOM 2873 N N . LEU B 1 64 ? 19.230 19.206 54.294 1.00 99.73 64 LEU B N 1
ATOM 2874 C CA . LEU B 1 64 ? 18.348 18.999 53.142 1.00 99.73 64 LEU B CA 1
ATOM 2875 C C . LEU B 1 64 ? 17.999 20.318 52.449 1.00 99.73 64 LEU B C 1
ATOM 2876 O O . LEU B 1 64 ? 17.748 21.333 53.111 1.00 99.73 64 LEU B O 1
ATOM 2881 N N . PRO B 1 65 ? 17.987 20.310 51.098 1.00 99.59 65 PRO B N 1
ATOM 2882 C CA . PRO B 1 65 ? 17.699 21.412 50.165 1.00 99.59 65 PRO B CA 1
ATOM 2883 C C . PRO B 1 65 ? 16.575 22.384 50.538 1.00 99.59 65 PRO B C 1
ATOM 2884 O O . PRO B 1 65 ? 16.758 23.605 50.493 1.00 99.59 65 PRO B O 1
ATOM 2888 N N . TRP B 1 66 ? 15.411 21.828 50.880 1.00 100.15 66 TRP B N 1
ATOM 2889 C CA . TRP B 1 66 ? 14.224 22.598 51.268 1.00 100.15 66 TRP B CA 1
ATOM 2890 C C . TRP B 1 66 ? 13.522 23.352 50.140 1.00 100.15 66 TRP B C 1
ATOM 2891 O O . TRP B 1 66 ? 12.437 22.950 49.718 1.00 100.15 66 TRP B O 1
ATOM 2902 N N . GLU B 1 67 ? 14.110 24.440 49.651 1.00 100.15 67 GLU B N 1
ATOM 2903 C CA . GLU B 1 67 ? 13.458 25.173 48.572 1.00 100.15 67 GLU B CA 1
ATOM 2904 C C . GLU B 1 67 ? 13.082 24.168 47.481 1.00 100.15 67 GLU B C 1
ATOM 2905 O O . GLU B 1 67 ? 11.941 24.147 47.018 1.00 100.15 67 GLU B O 1
ATOM 2911 N N . SER B 1 68 ? 14.038 23.327 47.087 1.00 100.04 68 SER B N 1
ATOM 2912 C CA . SER B 1 68 ? 13.789 22.310 46.067 1.00 100.04 68 SER B CA 1
ATOM 2913 C C . SER B 1 68 ? 12.987 21.171 46.688 1.00 100.04 68 SER B C 1
ATOM 2914 O O . SER B 1 68 ? 13.413 20.013 46.651 1.00 100.04 68 SER B O 1
ATOM 2917 N N . ILE B 1 69 ? 11.823 21.501 47.246 1.00 100.15 69 ILE B N 1
ATOM 2918 C CA . ILE B 1 69 ? 10.988 20.500 47.900 1.00 100.15 69 ILE B CA 1
ATOM 2919 C C . ILE B 1 69 ? 9.473 20.703 47.771 1.00 100.15 69 ILE B C 1
ATOM 2920 O O . ILE B 1 69 ? 8.969 21.832 47.842 1.00 100.15 69 ILE B O 1
ATOM 2925 N N . PRO B 1 70 ? 8.729 19.592 47.573 1.00 99.32 70 PRO B N 1
ATOM 2926 C CA . PRO B 1 70 ? 7.268 19.498 47.417 1.00 99.32 70 PRO B CA 1
ATOM 2927 C C . PRO B 1 70 ? 6.552 19.577 48.763 1.00 99.32 70 PRO B C 1
ATOM 2928 O O . PRO B 1 70 ? 6.568 18.602 49.517 1.00 99.32 70 PRO B O 1
ATOM 2932 N N . PRO B 1 71 ? 5.925 20.732 49.069 1.00 100.08 71 PRO B N 1
ATOM 2933 C CA . PRO B 1 71 ? 5.200 20.955 50.323 1.00 100.08 71 PRO B CA 1
ATOM 2934 C C . PRO B 1 71 ? 4.211 19.860 50.698 1.00 100.08 71 PRO B C 1
ATOM 2935 O O . PRO B 1 71 ? 3.287 20.101 51.473 1.00 100.08 71 PRO B O 1
ATOM 2939 N N . HIS B 1 72 ? 4.398 18.658 50.153 1.00 100.15 72 HIS B N 1
ATOM 2940 C CA . HIS B 1 72 ? 3.518 17.540 50.467 1.00 100.15 72 HIS B CA 1
ATOM 2941 C C . HIS B 1 72 ? 4.266 16.269 50.856 1.00 100.15 72 HIS B C 1
ATOM 2942 O O . HIS B 1 72 ? 3.983 15.675 51.897 1.00 100.15 72 HIS B O 1
ATOM 2949 N N . VAL B 1 73 ? 5.226 15.869 50.020 1.00 100.15 73 VAL B N 1
ATOM 2950 C CA . VAL B 1 73 ? 6.023 14.651 50.213 1.00 100.15 73 VAL B CA 1
ATOM 2951 C C . VAL B 1 73 ? 6.378 14.254 51.652 1.00 100.15 73 VAL B C 1
ATOM 2952 O O . VAL B 1 73 ? 6.414 13.058 51.963 1.00 100.15 73 VAL B O 1
ATOM 2956 N N . THR B 1 74 ? 6.637 15.245 52.508 1.00 100.15 74 THR B N 1
ATOM 2957 C CA . THR B 1 74 ? 6.997 15.037 53.921 1.00 100.15 74 THR B CA 1
ATOM 2958 C C . THR B 1 74 ? 8.289 14.230 54.131 1.00 100.15 74 THR B C 1
ATOM 2959 O O . THR B 1 74 ? 8.663 13.396 53.299 1.00 100.15 74 THR B O 1
ATOM 2963 N N . VAL B 1 75 ? 8.961 14.476 55.255 1.00 95.68 75 VAL B N 1
ATOM 2964 C CA . VAL B 1 75 ? 10.219 13.793 55.560 1.00 95.68 75 VAL B CA 1
ATOM 2965 C C . VAL B 1 75 ? 10.203 12.992 56.867 1.00 95.68 75 VAL B C 1
ATOM 2966 O O . VAL B 1 75 ? 9.804 13.504 57.917 1.00 95.68 75 VAL B O 1
ATOM 2970 N N . ALA B 1 76 ? 10.653 11.736 56.790 1.00 98.85 76 ALA B N 1
ATOM 2971 C CA . ALA B 1 76 ? 10.724 10.833 57.951 1.00 98.85 76 ALA B CA 1
ATOM 2972 C C . ALA B 1 76 ? 12.181 10.452 58.269 1.00 98.85 76 ALA B C 1
ATOM 2973 O O . ALA B 1 76 ? 12.741 9.523 57.674 1.00 98.85 76 ALA B O 1
ATOM 2975 N N . GLY B 1 77 ? 12.778 11.172 59.217 1.00 100.15 77 GLY B N 1
ATOM 2976 C CA . GLY B 1 77 ? 14.160 10.919 59.589 1.00 100.15 77 GLY B CA 1
ATOM 2977 C C . GLY B 1 77 ? 14.352 10.046 60.813 1.00 100.15 77 GLY B C 1
ATOM 2978 O O . GLY B 1 77 ? 13.398 9.485 61.352 1.00 100.15 77 GLY B O 1
ATOM 2979 N N . ASN B 1 78 ? 15.598 9.930 61.258 1.00 83.85 78 ASN B N 1
ATOM 2980 C CA . ASN B 1 78 ? 15.900 9.121 62.419 1.00 83.85 78 ASN B CA 1
ATOM 2981 C C . ASN B 1 78 ? 15.931 10.044 63.628 1.00 83.85 78 ASN B C 1
ATOM 2982 O O . ASN B 1 78 ? 15.542 11.211 63.532 1.00 83.85 78 ASN B O 1
ATOM 2987 N N . ALA B 1 79 ? 16.408 9.515 64.752 1.00 67.46 79 ALA B N 1
ATOM 2988 C CA . ALA B 1 79 ? 16.513 10.249 66.004 1.00 67.46 79 ALA B CA 1
ATOM 2989 C C . ALA B 1 79 ? 16.305 9.212 67.075 1.00 67.46 79 ALA B C 1
ATOM 2990 O O . ALA B 1 79 ? 15.314 8.499 67.063 1.00 67.46 79 ALA B O 1
ATOM 2992 N N . GLY B 1 80 ? 17.241 9.111 68.000 1.00 71.16 80 GLY B N 1
ATOM 2993 C CA . GLY B 1 80 ? 17.099 8.108 69.036 1.00 71.16 80 GLY B CA 1
ATOM 2994 C C . GLY B 1 80 ? 17.710 6.844 68.485 1.00 71.16 80 GLY B C 1
ATOM 2995 O O . GLY B 1 80 ? 17.887 5.846 69.182 1.00 71.16 80 GLY B O 1
ATOM 2996 N N . SER B 1 81 ? 18.031 6.901 67.205 1.00 64.78 81 SER B N 1
ATOM 2997 C CA . SER B 1 81 ? 18.652 5.783 66.516 1.00 64.78 81 SER B CA 1
ATOM 2998 C C . SER B 1 81 ? 20.076 5.678 67.049 1.00 64.78 81 SER B C 1
ATOM 2999 O O . SER B 1 81 ? 20.690 4.610 67.058 1.00 64.78 81 SER B O 1
ATOM 3002 N N . ASN B 1 82 ? 20.582 6.815 67.509 1.00 100.15 82 ASN B N 1
ATOM 3003 C CA . ASN B 1 82 ? 21.935 6.923 68.034 1.00 100.15 82 ASN B CA 1
ATOM 3004 C C . ASN B 1 82 ? 21.927 7.656 69.373 1.00 100.15 82 ASN B C 1
ATOM 3005 O O . ASN B 1 82 ? 22.968 8.107 69.846 1.00 100.15 82 ASN B O 1
ATOM 3010 N N . ALA B 1 83 ? 20.748 7.775 69.972 1.00 77.32 83 ALA B N 1
ATOM 3011 C CA . ALA B 1 83 ? 20.587 8.486 71.235 1.00 77.32 83 ALA B CA 1
ATOM 3012 C C . ALA B 1 83 ? 21.565 8.036 72.311 1.00 77.32 83 ALA B C 1
ATOM 3013 O O . ALA B 1 83 ? 22.229 8.856 72.934 1.00 77.32 83 ALA B O 1
ATOM 3015 N N . ASP B 1 84 ? 21.646 6.733 72.532 1.00 73.13 84 ASP B N 1
ATOM 3016 C CA . ASP B 1 84 ? 22.546 6.195 73.534 1.00 73.13 84 ASP B CA 1
ATOM 3017 C C . ASP B 1 84 ? 23.993 6.578 73.262 1.00 73.13 84 ASP B C 1
ATOM 3018 O O . ASP B 1 84 ? 24.646 7.191 74.103 1.00 73.13 84 ASP B O 1
ATOM 3023 N N . ALA B 1 85 ? 24.493 6.208 72.086 1.00 63.57 85 ALA B N 1
ATOM 3024 C CA . ALA B 1 85 ? 25.877 6.496 71.715 1.00 63.57 85 ALA B CA 1
ATOM 3025 C C . ALA B 1 85 ? 26.251 7.965 71.922 1.00 63.57 85 ALA B C 1
ATOM 3026 O O . ALA B 1 85 ? 27.212 8.281 72.625 1.00 63.57 85 ALA B O 1
ATOM 3028 N N . VAL B 1 86 ? 25.497 8.859 71.304 1.00 48.20 86 VAL B N 1
ATOM 3029 C CA . VAL B 1 86 ? 25.759 10.273 71.442 1.00 48.20 86 VAL B CA 1
ATOM 3030 C C . VAL B 1 86 ? 25.625 10.698 72.887 1.00 48.20 86 VAL B C 1
ATOM 3031 O O . VAL B 1 86 ? 26.320 11.604 73.345 1.00 48.20 86 VAL B O 1
ATOM 3035 N N . ALA B 1 87 ? 24.728 10.042 73.610 1.00 47.27 87 ALA B N 1
ATOM 3036 C CA . ALA B 1 87 ? 24.502 10.365 75.013 1.00 47.27 87 ALA B CA 1
ATOM 3037 C C . ALA B 1 87 ? 25.781 10.192 75.806 1.00 47.27 87 ALA B C 1
ATOM 3038 O O . ALA B 1 87 ? 26.295 11.150 76.379 1.00 47.27 87 ALA B O 1
ATOM 3040 N N . GLU B 1 88 ? 26.297 8.969 75.833 1.00 51.69 88 GLU B N 1
ATOM 3041 C CA . GLU B 1 88 ? 27.512 8.716 76.573 1.00 51.69 88 GLU B CA 1
ATOM 3042 C C . GLU B 1 88 ? 28.685 9.565 76.078 1.00 51.69 88 GLU B C 1
ATOM 3043 O O . GLU B 1 88 ? 29.567 9.928 76.856 1.00 51.69 88 GLU B O 1
ATOM 3049 N N . PHE B 1 89 ? 28.689 9.916 74.798 1.00 43.83 89 PHE B N 1
ATOM 3050 C CA . PHE B 1 89 ? 29.771 10.741 74.278 1.00 43.83 89 PHE B CA 1
ATOM 3051 C C . PHE B 1 89 ? 29.707 12.136 74.893 1.00 43.83 89 PHE B C 1
ATOM 3052 O O . PHE B 1 89 ? 30.732 12.725 75.189 1.00 43.83 89 PHE B O 1
ATOM 3060 N N . ALA B 1 90 ? 28.509 12.674 75.083 1.00 46.73 90 ALA B N 1
ATOM 3061 C CA . ALA B 1 90 ? 28.409 14.008 75.664 1.00 46.73 90 ALA B CA 1
ATOM 3062 C C . ALA B 1 90 ? 28.861 13.988 77.124 1.00 46.73 90 ALA B C 1
ATOM 3063 O O . ALA B 1 90 ? 29.473 14.939 77.604 1.00 46.73 90 ALA B O 1
ATOM 3065 N N . LEU B 1 91 ? 28.569 12.906 77.833 1.00 60.75 91 LEU B N 1
ATOM 3066 C CA . LEU B 1 91 ? 28.983 12.821 79.221 1.00 60.75 91 LEU B CA 1
ATOM 3067 C C . LEU B 1 91 ? 30.494 12.843 79.288 1.00 60.75 91 LEU B C 1
ATOM 3068 O O . LEU B 1 91 ? 31.071 13.540 80.122 1.00 60.75 91 LEU B O 1
ATOM 3073 N N . ALA B 1 92 ? 31.137 12.075 78.410 1.00 44.59 92 ALA B N 1
ATOM 3074 C CA . ALA B 1 92 ? 32.596 12.021 78.382 1.00 44.59 92 ALA B CA 1
ATOM 3075 C C . ALA B 1 92 ? 33.109 13.403 78.007 1.00 44.59 92 ALA B C 1
ATOM 3076 O O . ALA B 1 92 ? 34.021 13.938 78.618 1.00 44.59 92 ALA B O 1
ATOM 3078 N N . LEU B 1 93 ? 32.483 13.994 77.016 1.00 34.19 93 LEU B N 1
ATOM 3079 C CA . LEU B 1 93 ? 32.869 15.309 76.560 1.00 34.19 93 LEU B CA 1
ATOM 3080 C C . LEU B 1 93 ? 32.768 16.316 77.707 1.00 34.19 93 LEU B C 1
ATOM 3081 O O . LEU B 1 93 ? 33.487 17.315 77.738 1.00 34.19 93 LEU B O 1
ATOM 3086 N N . LEU B 1 94 ? 31.878 16.049 78.658 1.00 29.73 94 LEU B N 1
ATOM 3087 C CA . LEU B 1 94 ? 31.704 16.945 79.790 1.00 29.73 94 LEU B CA 1
ATOM 3088 C C . LEU B 1 94 ? 32.654 16.643 80.925 1.00 29.73 94 LEU B C 1
ATOM 3089 O O . LEU B 1 94 ? 33.374 17.522 81.390 1.00 29.73 94 LEU B O 1
ATOM 3094 N N . LEU B 1 95 ? 32.664 15.404 81.383 1.00 39.21 95 LEU B N 1
ATOM 3095 C CA . LEU B 1 95 ? 33.535 15.046 82.490 1.00 39.21 95 LEU B CA 1
ATOM 3096 C C . LEU B 1 95 ? 35.036 15.168 82.235 1.00 39.21 95 LEU B C 1
ATOM 3097 O O . LEU B 1 95 ? 35.781 15.490 83.158 1.00 39.21 95 LEU B O 1
ATOM 3102 N N . ALA B 1 96 ? 35.487 14.913 81.008 1.00 46.09 96 ALA B N 1
ATOM 3103 C CA . ALA B 1 96 ? 36.915 14.992 80.705 1.00 46.09 96 ALA B CA 1
ATOM 3104 C C . ALA B 1 96 ? 37.488 16.331 81.129 1.00 46.09 96 ALA B C 1
ATOM 3105 O O . ALA B 1 96 ? 38.477 16.384 81.863 1.00 46.09 96 ALA B O 1
ATOM 3107 N N . PRO B 1 97 ? 36.895 17.433 80.647 1.00 34.52 97 PRO B N 1
ATOM 3108 C CA . PRO B 1 97 ? 37.406 18.742 81.035 1.00 34.52 97 PRO B CA 1
ATOM 3109 C C . PRO B 1 97 ? 36.849 19.179 82.383 1.00 34.52 97 PRO B C 1
ATOM 3110 O O . PRO B 1 97 ? 37.528 19.852 83.150 1.00 34.52 97 PRO B O 1
ATOM 3114 N N . TYR B 1 98 ? 35.616 18.792 82.680 1.00 34.03 98 TYR B N 1
ATOM 3115 C CA . TYR B 1 98 ? 34.996 19.186 83.951 1.00 34.03 98 TYR B CA 1
ATOM 3116 C C . TYR B 1 98 ? 35.763 18.681 85.169 1.00 34.03 98 TYR B C 1
ATOM 3117 O O . TYR B 1 98 ? 36.150 19.460 86.025 1.00 34.03 98 TYR B O 1
ATOM 3126 N N . LYS B 1 99 ? 35.968 17.373 85.263 1.00 40.60 99 LYS B N 1
ATOM 3127 C CA . LYS B 1 99 ? 36.691 16.844 86.406 1.00 40.60 99 LYS B CA 1
ATOM 3128 C C . LYS B 1 99 ? 38.186 17.076 86.246 1.00 40.60 99 LYS B C 1
ATOM 3129 O O . LYS B 1 99 ? 38.996 16.508 86.979 1.00 40.60 99 LYS B O 1
ATOM 3135 N N . ARG B 1 100 ? 38.533 17.931 85.284 1.00 43.37 100 ARG B N 1
ATOM 3136 C CA . ARG B 1 100 ? 39.919 18.313 85.004 1.00 43.37 100 ARG B CA 1
ATOM 3137 C C . ARG B 1 100 ? 40.834 17.124 84.683 1.00 43.37 100 ARG B C 1
ATOM 3138 O O . ARG B 1 100 ? 42.026 17.160 84.968 1.00 43.37 100 ARG B O 1
ATOM 3146 N N . ILE B 1 101 ? 40.287 16.070 84.096 1.00 41.45 101 ILE B N 1
ATOM 3147 C CA . ILE B 1 101 ? 41.103 14.910 83.764 1.00 41.45 101 ILE B CA 1
ATOM 3148 C C . ILE B 1 101 ? 42.147 15.283 82.701 1.00 41.45 101 ILE B C 1
ATOM 3149 O O . ILE B 1 101 ? 43.347 15.041 82.868 1.00 41.45 101 ILE B O 1
ATOM 3154 N N . ILE B 1 102 ? 41.691 15.876 81.603 1.00 40.85 102 ILE B N 1
ATOM 3155 C CA . ILE B 1 102 ? 42.601 16.242 80.530 1.00 40.85 102 ILE B CA 1
ATOM 3156 C C . ILE B 1 102 ? 43.705 17.155 81.024 1.00 40.85 102 ILE B C 1
ATOM 3157 O O . ILE B 1 102 ? 44.881 16.913 80.750 1.00 40.85 102 ILE B O 1
ATOM 3162 N N . GLN B 1 103 ? 43.316 18.198 81.756 1.00 41.03 103 GLN B N 1
ATOM 3163 C CA . GLN B 1 103 ? 44.258 19.175 82.301 1.00 41.03 103 GLN B CA 1
ATOM 3164 C C . GLN B 1 103 ? 45.320 18.536 83.187 1.00 41.03 103 GLN B C 1
ATOM 3165 O O . GLN B 1 103 ? 46.511 18.683 82.935 1.00 41.03 103 GLN B O 1
ATOM 3171 N N . TYR B 1 104 ? 44.902 17.827 84.227 1.00 37.93 104 TYR B N 1
ATOM 3172 C CA . TYR B 1 104 ? 45.871 17.193 85.112 1.00 37.93 104 TYR B CA 1
ATOM 3173 C C . TYR B 1 104 ? 46.724 16.153 84.402 1.00 37.93 104 TYR B C 1
ATOM 3174 O O . TYR B 1 104 ? 47.895 16.000 84.724 1.00 37.93 104 TYR B O 1
ATOM 3183 N N . GLY B 1 105 ? 46.148 15.440 83.440 1.00 40.27 105 GLY B N 1
ATOM 3184 C CA . GLY B 1 105 ? 46.921 14.449 82.723 1.00 40.27 105 GLY B CA 1
ATOM 3185 C C . GLY B 1 105 ? 48.082 15.128 82.015 1.00 40.27 105 GLY B C 1
ATOM 3186 O O . GLY B 1 105 ? 49.170 14.557 81.871 1.00 40.27 105 GLY B O 1
ATOM 3187 N N . GLU B 1 106 ? 47.850 16.356 81.558 1.00 34.86 106 GLU B N 1
ATOM 3188 C CA . GLU B 1 106 ? 48.893 17.101 80.882 1.00 34.86 106 GLU B CA 1
ATOM 3189 C C . GLU B 1 106 ? 49.972 17.491 81.884 1.00 34.86 106 GLU B C 1
ATOM 3190 O O . GLU B 1 106 ? 51.160 17.278 81.641 1.00 34.86 106 GLU B O 1
ATOM 3196 N N . LYS B 1 107 ? 49.547 18.039 83.018 1.00 35.69 107 LYS B N 1
ATOM 3197 C CA . LYS B 1 107 ? 50.480 18.461 84.038 1.00 35.69 107 LYS B CA 1
ATOM 3198 C C . LYS B 1 107 ? 51.349 17.296 84.483 1.00 35.69 107 LYS B C 1
ATOM 3199 O O . LYS B 1 107 ? 52.546 17.472 84.718 1.00 35.69 107 LYS B O 1
ATOM 3213 N N . LYS B 1 109 ? 52.193 14.638 82.707 1.00 41.93 109 LYS B N 1
ATOM 3214 C CA . LYS B 1 109 ? 53.122 14.348 81.632 1.00 41.93 109 LYS B CA 1
ATOM 3215 C C . LYS B 1 109 ? 54.307 15.307 81.606 1.00 41.93 109 LYS B C 1
ATOM 3216 O O . LYS B 1 109 ? 55.416 14.903 81.297 1.00 41.93 109 LYS B O 1
ATOM 3222 N N . ARG B 1 110 ? 54.067 16.575 81.916 1.00 50.21 110 ARG B N 1
ATOM 3223 C CA . ARG B 1 110 ? 55.116 17.586 81.882 1.00 50.21 110 ARG B CA 1
ATOM 3224 C C . ARG B 1 110 ? 55.973 17.597 83.130 1.00 50.21 110 ARG B C 1
ATOM 3225 O O . ARG B 1 110 ? 56.910 18.387 83.224 1.00 50.21 110 ARG B O 1
ATOM 3233 N N . GLY B 1 111 ? 55.640 16.748 84.095 1.00 37.75 111 GLY B N 1
ATOM 3234 C CA . GLY B 1 111 ? 56.405 16.695 85.324 1.00 37.75 111 GLY B CA 1
ATOM 3235 C C . GLY B 1 111 ? 55.805 17.498 86.457 1.00 37.75 111 GLY B C 1
ATOM 3236 O O . GLY B 1 111 ? 56.261 17.418 87.601 1.00 37.75 111 GLY B O 1
ATOM 3237 N N . ASP B 1 112 ? 54.782 18.282 86.152 1.00 43.31 112 ASP B N 1
ATOM 3238 C CA . ASP B 1 112 ? 54.125 19.102 87.164 1.00 43.31 112 ASP B CA 1
ATOM 3239 C C . ASP B 1 112 ? 53.244 18.191 88.010 1.00 43.31 112 ASP B C 1
ATOM 3240 O O . ASP B 1 112 ? 52.288 17.608 87.499 1.00 43.31 112 ASP B O 1
ATOM 3245 N N . TYR B 1 113 ? 53.558 18.056 89.293 1.00 35.14 113 TYR B N 1
ATOM 3246 C CA . TYR B 1 113 ? 52.758 17.199 90.171 1.00 35.14 113 TYR B CA 1
ATOM 3247 C C . TYR B 1 113 ? 51.997 17.991 91.220 1.00 35.14 113 TYR B C 1
ATOM 3248 O O . TYR B 1 113 ? 51.592 17.458 92.237 1.00 35.14 113 TYR B O 1
ATOM 3257 N N . GLY B 1 114 ? 51.790 19.271 90.978 1.00 55.30 114 GLY B N 1
ATOM 3258 C CA . GLY B 1 114 ? 51.082 20.060 91.957 1.00 55.30 114 GLY B CA 1
ATOM 3259 C C . GLY B 1 114 ? 49.600 19.794 91.883 1.00 55.30 114 GLY B C 1
ATOM 3260 O O . GLY B 1 114 ? 49.110 19.307 90.869 1.00 55.30 114 GLY B O 1
ATOM 3261 N N . ARG B 1 115 ? 48.894 20.096 92.969 1.00 50.06 115 ARG B N 1
ATOM 3262 C CA . ARG B 1 115 ? 47.449 19.935 93.037 1.00 50.06 115 ARG B CA 1
ATOM 3263 C C . ARG B 1 115 ? 46.891 21.333 93.206 1.00 50.06 115 ARG B C 1
ATOM 3264 O O . ARG B 1 115 ? 46.094 21.593 94.101 1.00 50.06 115 ARG B O 1
ATOM 3272 N N . ASP B 1 116 ? 47.312 22.239 92.337 1.00 51.65 116 ASP B N 1
ATOM 3273 C CA . ASP B 1 116 ? 46.860 23.615 92.423 1.00 51.65 116 ASP B CA 1
ATOM 3274 C C . ASP B 1 116 ? 45.511 23.906 91.781 1.00 51.65 116 ASP B C 1
ATOM 3275 O O . ASP B 1 116 ? 44.968 24.996 91.961 1.00 51.65 116 ASP B O 1
ATOM 3280 N N . VAL B 1 117 ? 44.965 22.944 91.039 1.00 45.29 117 VAL B N 1
ATOM 3281 C CA . VAL B 1 117 ? 43.673 23.134 90.384 1.00 45.29 117 VAL B CA 1
ATOM 3282 C C . VAL B 1 117 ? 42.618 22.381 91.159 1.00 45.29 117 VAL B C 1
ATOM 3283 O O . VAL B 1 117 ? 42.765 21.194 91.409 1.00 45.29 117 VAL B O 1
ATOM 3287 N N . GLU B 1 118 ? 41.553 23.065 91.548 1.00 53.00 118 GLU B N 1
ATOM 3288 C CA . GLU B 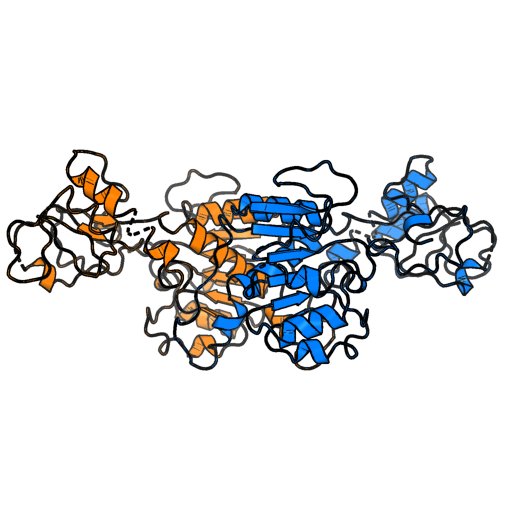1 118 ? 40.492 22.409 92.298 1.00 53.00 118 GLU B CA 1
ATOM 3289 C C . GLU B 1 118 ? 39.577 21.637 91.358 1.00 53.00 118 GLU B C 1
ATOM 3290 O O . GLU B 1 118 ? 39.258 22.107 90.256 1.00 53.00 118 GLU B O 1
ATOM 3296 N N . ILE B 1 119 ? 39.163 20.451 91.799 1.00 31.45 119 ILE B N 1
ATOM 3297 C CA . ILE B 1 119 ? 38.279 19.593 91.008 1.00 31.45 119 ILE B CA 1
ATOM 3298 C C . ILE B 1 119 ? 36.828 19.919 91.317 1.00 31.45 119 ILE B C 1
ATOM 3299 O O . ILE B 1 119 ? 36.372 19.729 92.440 1.00 31.45 119 ILE B O 1
ATOM 3304 N N . PRO B 1 120 ? 36.088 20.434 90.330 1.00 36.72 120 PRO B N 1
ATOM 3305 C CA . PRO B 1 120 ? 34.671 20.775 90.544 1.00 36.72 120 PRO B CA 1
ATOM 3306 C C . PRO B 1 120 ? 33.838 19.523 90.789 1.00 36.72 120 PRO B C 1
ATOM 3307 O O . PRO B 1 120 ? 34.204 18.429 90.348 1.00 36.72 120 PRO B O 1
ATOM 3311 N N . LEU B 1 121 ? 32.728 19.682 91.497 1.00 41.95 121 LEU B N 1
ATOM 3312 C CA . LEU B 1 121 ? 31.845 18.551 91.753 1.00 41.95 121 LEU B CA 1
ATOM 3313 C C . LEU B 1 121 ? 30.642 18.709 90.861 1.00 41.95 121 LEU B C 1
ATOM 3314 O O . LEU B 1 121 ? 30.316 19.813 90.448 1.00 41.95 121 LEU B O 1
ATOM 3319 N N . ILE B 1 122 ? 29.991 17.601 90.549 1.00 37.91 122 ILE B N 1
ATOM 3320 C CA . ILE B 1 122 ? 28.808 17.659 89.730 1.00 37.91 122 ILE B CA 1
ATOM 3321 C C . ILE B 1 122 ? 27.635 17.742 90.697 1.00 37.91 122 ILE B C 1
ATOM 3322 O O . ILE B 1 122 ? 26.693 18.519 90.499 1.00 37.91 122 ILE B O 1
ATOM 3327 N N . GLN B 1 123 ? 27.730 16.966 91.772 1.00 38.65 123 GLN B N 1
ATOM 3328 C CA . GLN B 1 123 ? 26.699 16.954 92.799 1.00 38.65 123 GLN B CA 1
ATOM 3329 C C . GLN B 1 123 ? 26.351 18.375 93.232 1.00 38.65 123 GLN B C 1
ATOM 3330 O O . GLN B 1 123 ? 27.233 19.191 93.485 1.00 38.65 123 GLN B O 1
ATOM 3336 N N . GLY B 1 124 ? 25.053 18.651 93.309 1.00 53.53 124 GLY B N 1
ATOM 3337 C CA . GLY B 1 124 ? 24.571 19.957 93.717 1.00 53.53 124 GLY B CA 1
ATOM 3338 C C . GLY B 1 124 ? 24.938 21.087 92.776 1.00 53.53 124 GLY B C 1
ATOM 3339 O O . GLY B 1 124 ? 24.896 22.259 93.152 1.00 53.53 124 GLY B O 1
ATOM 3340 N N . GLU B 1 125 ? 25.293 20.763 91.543 1.00 44.52 125 GLU B N 1
ATOM 3341 C CA . GLU B 1 125 ? 25.668 21.818 90.629 1.00 44.52 125 GLU B CA 1
ATOM 3342 C C . GLU B 1 125 ? 24.590 22.144 89.607 1.00 44.52 125 GLU B C 1
ATOM 3343 O O . GLU B 1 125 ? 23.821 21.270 89.194 1.00 44.52 125 GLU B O 1
ATOM 3349 N N . LYS B 1 126 ? 24.526 23.414 89.213 1.00 45.66 126 LYS B N 1
ATOM 3350 C CA . LYS B 1 126 ? 23.533 23.818 88.239 1.00 45.66 126 LYS B CA 1
ATOM 3351 C C . LYS B 1 126 ? 24.042 23.494 86.848 1.00 45.66 126 LYS B C 1
ATOM 3352 O O . LYS B 1 126 ? 25.021 24.074 86.367 1.00 45.66 126 LYS B O 1
ATOM 3358 N N . VAL B 1 127 ? 23.363 22.553 86.208 1.00 52.62 127 VAL B N 1
ATOM 3359 C CA . VAL B 1 127 ? 23.732 22.136 84.867 1.00 52.62 127 VAL B CA 1
ATOM 3360 C C . VAL B 1 127 ? 22.573 22.279 83.887 1.00 52.62 127 VAL B C 1
ATOM 3361 O O . VAL B 1 127 ? 21.483 21.772 84.124 1.00 52.62 127 VAL B O 1
ATOM 3365 N N . ALA B 1 128 ? 22.815 22.976 82.785 1.00 45.42 128 ALA B N 1
ATOM 3366 C CA . ALA B 1 128 ? 21.790 23.166 81.766 1.00 45.42 128 ALA B CA 1
ATOM 3367 C C . ALA B 1 128 ? 21.832 22.021 80.772 1.00 45.42 128 ALA B C 1
ATOM 3368 O O . ALA B 1 128 ? 22.831 21.322 80.651 1.00 45.42 128 ALA B O 1
ATOM 3370 N N . VAL B 1 129 ? 20.735 21.832 80.056 1.00 75.34 129 VAL B N 1
ATOM 3371 C CA . VAL B 1 129 ? 20.652 20.778 79.060 1.00 75.34 129 VAL B CA 1
ATOM 3372 C C . VAL B 1 129 ? 19.709 21.242 77.971 1.00 75.34 129 VAL B C 1
ATOM 3373 O O . VAL B 1 129 ? 18.538 20.897 77.971 1.00 75.34 129 VAL B O 1
ATOM 3377 N N . LEU B 1 130 ? 20.236 22.042 77.052 1.00 61.37 130 LEU B N 1
ATOM 3378 C CA . LEU B 1 130 ? 19.463 22.588 75.946 1.00 61.37 130 LEU B CA 1
ATOM 3379 C C . LEU B 1 130 ? 19.031 21.496 74.983 1.00 61.37 130 LEU B C 1
ATOM 3380 O O . LEU B 1 130 ? 19.862 20.806 74.400 1.00 61.37 130 LEU B O 1
ATOM 3385 N N . GLY B 1 131 ? 17.722 21.350 74.815 1.00 62.17 131 GLY B N 1
ATOM 3386 C CA . GLY B 1 131 ? 17.203 20.323 73.935 1.00 62.17 131 GLY B CA 1
ATOM 3387 C C . GLY B 1 131 ? 16.873 19.110 74.770 1.00 62.17 131 GLY B C 1
ATOM 3388 O O . GLY B 1 131 ? 17.758 18.519 75.380 1.00 62.17 131 GLY B O 1
ATOM 3389 N N . LEU B 1 132 ? 15.603 18.736 74.810 1.00 100.15 132 LEU B N 1
ATOM 3390 C CA . LEU B 1 132 ? 15.202 17.591 75.608 1.00 100.15 132 LEU B CA 1
ATOM 3391 C C . LEU B 1 132 ? 14.756 16.402 74.772 1.00 100.15 132 LEU B C 1
ATOM 3392 O O . LEU B 1 132 ? 14.521 16.523 73.570 1.00 100.15 132 LEU B O 1
ATOM 3397 N N . GLY B 1 133 ? 14.670 15.242 75.410 1.00 54.23 133 GLY B N 1
ATOM 3398 C CA . GLY B 1 133 ? 14.253 14.062 74.689 1.00 54.23 133 GLY B CA 1
ATOM 3399 C C . GLY B 1 133 ? 15.304 13.431 73.795 1.00 54.23 133 GLY B C 1
ATOM 3400 O O . GLY B 1 133 ? 15.982 14.119 73.021 1.00 54.23 133 GLY B O 1
ATOM 3401 N N . GLU B 1 134 ? 15.391 12.102 73.905 1.00 86.39 134 GLU B N 1
ATOM 3402 C CA . GLU B 1 134 ? 16.297 11.240 73.147 1.00 86.39 134 GLU B CA 1
ATOM 3403 C C . GLU B 1 134 ? 17.705 11.360 73.686 1.00 86.39 134 GLU B C 1
ATOM 3404 O O . GLU B 1 134 ? 18.141 10.531 74.489 1.00 86.39 134 GLU B O 1
ATOM 3410 N N . ILE B 1 135 ? 18.417 12.390 73.235 1.00 71.56 135 ILE B N 1
ATOM 3411 C CA . ILE B 1 135 ? 19.777 12.636 73.693 1.00 71.56 135 ILE B CA 1
ATOM 3412 C C . ILE B 1 135 ? 19.673 13.480 74.952 1.00 71.56 135 ILE B C 1
ATOM 3413 O O . ILE B 1 135 ? 20.043 13.044 76.048 1.00 71.56 135 ILE B O 1
ATOM 3418 N N . GLY B 1 136 ? 19.149 14.690 74.774 1.00 80.69 136 GLY B N 1
ATOM 3419 C CA . GLY B 1 136 ? 18.997 15.610 75.884 1.00 80.69 136 GLY B CA 1
ATOM 3420 C C . GLY B 1 136 ? 18.544 14.914 77.149 1.00 80.69 136 GLY B C 1
ATOM 3421 O O . GLY B 1 136 ? 19.160 15.050 78.205 1.00 80.69 136 GLY B O 1
ATOM 3422 N N . THR B 1 137 ? 17.468 14.146 77.021 1.00 78.64 137 THR B N 1
ATOM 3423 C CA . THR B 1 137 ? 16.880 13.417 78.127 1.00 78.64 137 THR B CA 1
ATOM 3424 C C . THR B 1 137 ? 17.789 12.387 78.784 1.00 78.64 137 THR B C 1
ATOM 3425 O O . THR B 1 137 ? 17.841 12.309 80.011 1.00 78.64 137 THR B O 1
ATOM 3429 N N . ARG B 1 138 ? 18.493 11.585 77.991 1.00 77.95 138 ARG B N 1
ATOM 3430 C CA . ARG B 1 138 ? 19.376 10.590 78.585 1.00 77.95 138 ARG B CA 1
ATOM 3431 C C . ARG B 1 138 ? 20.468 11.292 79.367 1.00 77.95 138 ARG B C 1
ATOM 3432 O O . ARG B 1 138 ? 20.837 10.863 80.461 1.00 77.95 138 ARG B O 1
ATOM 3440 N N . VAL B 1 139 ? 20.983 12.380 78.802 1.00 76.02 139 VAL B N 1
ATOM 3441 C CA . VAL B 1 139 ? 22.027 13.140 79.470 1.00 76.02 139 VAL B CA 1
ATOM 3442 C C . VAL B 1 139 ? 21.435 13.655 80.769 1.00 76.02 139 VAL B C 1
ATOM 3443 O O . VAL B 1 139 ? 21.950 13.366 81.847 1.00 76.02 139 VAL B O 1
ATOM 3447 N N . GLY B 1 140 ? 20.340 14.405 80.649 1.00 75.25 140 GLY B N 1
ATOM 3448 C CA . GLY B 1 140 ? 19.666 14.962 81.809 1.00 75.25 140 GLY B CA 1
ATOM 3449 C C . GLY B 1 140 ? 19.468 13.940 82.912 1.00 75.25 140 GLY B C 1
ATOM 3450 O O . GLY B 1 140 ? 19.750 14.220 84.078 1.00 75.25 140 GLY B O 1
ATOM 3451 N N . LYS B 1 141 ? 18.987 12.754 82.548 1.00 52.26 141 LYS B N 1
ATOM 3452 C CA . LYS B 1 141 ? 18.761 11.684 83.514 1.00 52.26 141 LYS B CA 1
ATOM 3453 C C . LYS B 1 141 ? 20.023 11.344 84.294 1.00 52.26 141 LYS B C 1
ATOM 3454 O O . LYS B 1 141 ? 20.001 11.234 85.521 1.00 52.26 141 LYS B O 1
ATOM 3460 N N . ILE B 1 142 ? 21.125 11.161 83.571 1.00 63.47 142 ILE B N 1
ATOM 3461 C CA . ILE B 1 142 ? 22.394 10.810 84.199 1.00 63.47 142 ILE B CA 1
ATOM 3462 C C . ILE B 1 142 ? 22.958 11.917 85.077 1.00 63.47 142 ILE B C 1
ATOM 3463 O O . ILE B 1 142 ? 23.407 11.662 86.195 1.00 63.47 142 ILE B O 1
ATOM 3468 N N . LEU B 1 143 ? 22.945 13.142 84.572 1.00 51.15 143 LEU B N 1
ATOM 3469 C CA . LEU B 1 143 ? 23.451 14.250 85.353 1.00 51.15 143 LEU B CA 1
ATOM 3470 C C . LEU B 1 143 ? 22.705 14.267 86.681 1.00 51.15 143 LEU B C 1
ATOM 3471 O O . LEU B 1 143 ? 23.319 14.263 87.759 1.00 51.15 143 LEU B O 1
ATOM 3476 N N . ALA B 1 144 ? 21.377 14.277 86.595 1.00 83.80 144 ALA B N 1
ATOM 3477 C CA . ALA B 1 144 ? 20.528 14.287 87.777 1.00 83.80 144 ALA B CA 1
ATOM 3478 C C . ALA B 1 144 ? 20.904 13.139 88.701 1.00 83.80 144 ALA B C 1
ATOM 3479 O O . ALA B 1 144 ? 21.071 13.325 89.906 1.00 83.80 144 ALA B O 1
ATOM 3481 N N . ALA B 1 145 ? 21.039 11.948 88.131 1.00 55.29 145 ALA B N 1
ATOM 3482 C CA . ALA B 1 145 ? 21.407 10.780 88.921 1.00 55.29 145 ALA B CA 1
ATOM 3483 C C . ALA B 1 145 ? 22.777 10.954 89.569 1.00 55.29 145 ALA B C 1
ATOM 3484 O O . ALA B 1 145 ? 23.166 10.178 90.444 1.00 55.29 145 ALA B O 1
ATOM 3486 N N . LEU B 1 146 ? 23.527 11.957 89.127 1.00 58.77 146 LEU B N 1
ATOM 3487 C CA . LEU B 1 146 ? 24.845 12.199 89.699 1.00 58.77 146 LEU B CA 1
ATOM 3488 C C . LEU B 1 146 ? 24.758 13.305 90.737 1.00 58.77 146 LEU B C 1
ATOM 3489 O O . LEU B 1 146 ? 25.761 13.718 91.319 1.00 58.77 146 LEU B O 1
ATOM 3494 N N . GLY B 1 147 ? 23.539 13.776 90.964 1.00 50.81 147 GLY B N 1
ATOM 3495 C CA . GLY B 1 147 ? 23.320 14.815 91.949 1.00 50.81 147 GLY B CA 1
ATOM 3496 C C . GLY B 1 147 ? 23.345 16.227 91.413 1.00 50.81 147 GLY B C 1
ATOM 3497 O O . GLY B 1 147 ? 23.507 17.165 92.183 1.00 50.81 147 GLY B O 1
ATOM 3498 N N . ALA B 1 148 ? 23.173 16.397 90.108 1.00 49.38 148 ALA B N 1
ATOM 3499 C CA . ALA B 1 148 ? 23.199 17.733 89.541 1.00 49.38 148 ALA B CA 1
ATOM 3500 C C . ALA B 1 148 ? 21.835 18.399 89.545 1.00 49.38 148 ALA B C 1
ATOM 3501 O O . ALA B 1 148 ? 20.811 17.735 89.410 1.00 49.38 148 ALA B O 1
ATOM 3503 N N . GLN B 1 149 ? 21.825 19.716 89.715 1.00 53.23 149 GLN B N 1
ATOM 3504 C CA . GLN B 1 149 ? 20.582 20.467 89.677 1.00 53.23 149 GLN B CA 1
ATOM 3505 C C . GLN B 1 149 ? 20.339 20.750 88.197 1.00 53.23 149 GLN B C 1
ATOM 3506 O O . GLN B 1 149 ? 20.517 21.880 87.730 1.00 53.23 149 GLN B O 1
ATOM 3512 N N . VAL B 1 150 ? 19.944 19.718 87.457 1.00 71.31 150 VAL B N 1
ATOM 3513 C CA . VAL B 1 150 ? 19.711 19.867 86.027 1.00 71.31 150 VAL B CA 1
ATOM 3514 C C . VAL B 1 150 ? 18.576 20.811 85.705 1.00 71.31 150 VAL B C 1
ATOM 3515 O O . VAL B 1 150 ? 17.509 20.721 86.294 1.00 71.31 150 VAL B O 1
ATOM 3519 N N . ARG B 1 151 ? 18.809 21.715 84.764 1.00 77.41 151 ARG B N 1
ATOM 3520 C CA . ARG B 1 151 ? 17.780 22.651 84.339 1.00 77.41 151 ARG B CA 1
ATOM 3521 C C . ARG B 1 151 ? 17.550 22.369 82.855 1.00 77.41 151 ARG B C 1
ATOM 3522 O O . ARG B 1 151 ? 18.241 22.931 82.005 1.00 77.41 151 ARG B O 1
ATOM 3530 N N . GLY B 1 152 ? 16.589 21.494 82.553 1.00 95.90 152 GLY B N 1
ATOM 3531 C CA . GLY B 1 152 ? 16.296 21.141 81.170 1.00 95.90 152 GLY B CA 1
ATOM 3532 C C . GLY B 1 152 ? 15.517 22.175 80.371 1.00 95.90 152 GLY B C 1
ATOM 3533 O O . GLY B 1 152 ? 14.478 22.666 80.805 1.00 95.90 152 GLY B O 1
ATOM 3534 N N . PHE B 1 153 ? 16.032 22.507 79.192 1.00 66.42 153 PHE B N 1
ATOM 3535 C CA . PHE B 1 153 ? 15.401 23.474 78.301 1.00 66.42 153 PHE B CA 1
ATOM 3536 C C . PHE B 1 153 ? 14.810 22.728 77.108 1.00 66.42 153 PHE B C 1
ATOM 3537 O O . PHE B 1 153 ? 15.263 21.631 76.765 1.00 66.42 153 PHE B O 1
ATOM 3545 N N . SER B 1 154 ? 13.792 23.320 76.483 1.00 100.15 154 SER B N 1
ATOM 3546 C CA . SER B 1 154 ? 13.133 22.707 75.330 1.00 100.15 154 SER B CA 1
ATOM 3547 C C . SER B 1 154 ? 11.960 23.553 74.854 1.00 100.15 154 SER B C 1
ATOM 3548 O O . SER B 1 154 ? 11.491 24.444 75.571 1.00 100.15 154 SER B O 1
ATOM 3551 N N . ARG B 1 155 ? 11.488 23.271 73.641 1.00 83.65 155 ARG B N 1
ATOM 3552 C CA . ARG B 1 155 ? 10.366 24.012 73.069 1.00 83.65 155 ARG B CA 1
ATOM 3553 C C . ARG B 1 155 ? 9.065 23.583 73.747 1.00 83.65 155 ARG B C 1
ATOM 3554 O O . ARG B 1 155 ? 8.446 24.369 74.466 1.00 83.65 155 ARG B O 1
ATOM 3562 N N . THR B 1 156 ? 8.664 22.339 73.532 1.00 99.57 156 THR B N 1
ATOM 3563 C CA . THR B 1 156 ? 7.457 21.810 74.145 1.00 99.57 156 THR B CA 1
ATOM 3564 C C . THR B 1 156 ? 7.856 21.309 75.528 1.00 99.57 156 THR B C 1
ATOM 3565 O O . THR B 1 156 ? 8.773 20.492 75.648 1.00 99.57 156 THR B O 1
ATOM 3569 N N . PRO B 1 157 ? 7.192 21.810 76.588 1.00 96.03 157 PRO B N 1
ATOM 3570 C CA . PRO B 1 157 ? 7.481 21.403 77.967 1.00 96.03 157 PRO B CA 1
ATOM 3571 C C . PRO B 1 157 ? 7.470 19.893 78.162 1.00 96.03 157 PRO B C 1
ATOM 3572 O O . PRO B 1 157 ? 7.958 19.145 77.318 1.00 96.03 157 PRO B O 1
ATOM 3576 N N . LYS B 1 158 ? 6.920 19.450 79.287 1.00 100.15 158 LYS B N 1
ATOM 3577 C CA . LYS B 1 158 ? 6.840 18.022 79.583 1.00 100.15 158 LYS B CA 1
ATOM 3578 C C . LYS B 1 158 ? 8.223 17.394 79.721 1.00 100.15 158 LYS B C 1
ATOM 3579 O O . LYS B 1 158 ? 8.959 17.294 78.740 1.00 100.15 158 LYS B O 1
ATOM 3585 N N . GLU B 1 159 ? 8.565 16.949 80.928 1.00 93.45 159 GLU B N 1
ATOM 3586 C CA . GLU B 1 159 ? 9.870 16.342 81.156 1.00 93.45 159 GLU B CA 1
ATOM 3587 C C . GLU B 1 159 ? 9.943 15.379 82.350 1.00 93.45 159 GLU B C 1
ATOM 3588 O O . GLU B 1 159 ? 9.001 14.636 82.628 1.00 93.45 159 GLU B O 1
ATOM 3594 N N . GLY B 1 160 ? 11.082 15.400 83.044 1.00 99.77 160 GLY B N 1
ATOM 3595 C CA . GLY B 1 160 ? 11.288 14.533 84.193 1.00 99.77 160 GLY B CA 1
ATOM 3596 C C . GLY B 1 160 ? 12.233 15.134 85.225 1.00 99.77 160 GLY B C 1
ATOM 3597 O O . GLY B 1 160 ? 11.975 16.238 85.712 1.00 99.77 160 GLY B O 1
ATOM 3598 N N . PRO B 1 161 ? 13.334 14.434 85.577 1.00 80.33 161 PRO B N 1
ATOM 3599 C CA . PRO B 1 161 ? 14.374 14.814 86.547 1.00 80.33 161 PRO B CA 1
ATOM 3600 C C . PRO B 1 161 ? 15.018 16.196 86.400 1.00 80.33 161 PRO B C 1
ATOM 3601 O O . PRO B 1 161 ? 16.244 16.292 86.416 1.00 80.33 161 PRO B O 1
ATOM 3605 N N . TRP B 1 162 ? 14.221 17.260 86.282 1.00 68.99 162 TRP B N 1
ATOM 3606 C CA . TRP B 1 162 ? 14.789 18.601 86.123 1.00 68.99 162 TRP B CA 1
ATOM 3607 C C . TRP B 1 162 ? 13.784 19.749 86.107 1.00 68.99 162 TRP B C 1
ATOM 3608 O O . TRP B 1 162 ? 12.593 19.554 85.893 1.00 68.99 162 TRP B O 1
ATOM 3619 N N . ARG B 1 163 ? 14.281 20.958 86.310 1.00 74.87 163 ARG B N 1
ATOM 3620 C CA . ARG B 1 163 ? 13.425 22.133 86.354 1.00 74.87 163 ARG B CA 1
ATOM 3621 C C . ARG B 1 163 ? 13.126 22.751 84.989 1.00 74.87 163 ARG B C 1
ATOM 3622 O O . ARG B 1 163 ? 13.432 23.914 84.780 1.00 74.87 163 ARG B O 1
ATOM 3630 N N . PHE B 1 164 ? 12.495 22.010 84.078 1.00 66.96 164 PHE B N 1
ATOM 3631 C CA . PHE B 1 164 ? 12.169 22.535 82.740 1.00 66.96 164 PHE B CA 1
ATOM 3632 C C . PHE B 1 164 ? 11.980 24.060 82.575 1.00 66.96 164 PHE B C 1
ATOM 3633 O O . PHE B 1 164 ? 11.369 24.716 83.422 1.00 66.96 164 PHE B O 1
ATOM 3641 N N . THR B 1 165 ? 12.453 24.594 81.448 1.00 85.95 165 THR B N 1
ATOM 3642 C CA . THR B 1 165 ? 12.321 26.022 81.130 1.00 85.95 165 THR B CA 1
ATOM 3643 C C . THR B 1 165 ? 11.984 26.201 79.650 1.00 85.95 165 THR B C 1
ATOM 3644 O O . THR B 1 165 ? 12.064 25.257 78.866 1.00 85.95 165 THR B O 1
ATOM 3648 N N . ASN B 1 166 ? 11.605 27.420 79.278 1.00 88.37 166 ASN B N 1
ATOM 3649 C CA . ASN B 1 166 ? 11.284 27.746 77.893 1.00 88.37 166 ASN B CA 1
ATOM 3650 C C . ASN B 1 166 ? 12.176 28.912 77.481 1.00 88.37 166 ASN B C 1
ATOM 3651 O O . ASN B 1 166 ? 11.919 29.591 76.483 1.00 88.37 166 ASN B O 1
ATOM 3656 N N . SER B 1 167 ? 13.215 29.140 78.282 1.00 99.40 167 SER B N 1
ATOM 3657 C CA . SER B 1 167 ? 14.185 30.206 78.047 1.00 99.40 167 SER B CA 1
ATOM 3658 C C . SER B 1 167 ? 15.594 29.637 78.154 1.00 99.40 167 SER B C 1
ATOM 3659 O O . SER B 1 167 ? 16.032 29.273 79.246 1.00 99.40 167 SER B O 1
ATOM 3662 N N . LEU B 1 168 ? 16.295 29.555 77.026 1.00 100.15 168 LEU B N 1
ATOM 3663 C CA . LEU B 1 168 ? 17.654 29.039 77.027 1.00 100.15 168 LEU B CA 1
ATOM 3664 C C . LEU B 1 168 ? 18.429 29.805 78.094 1.00 100.15 168 LEU B C 1
ATOM 3665 O O . LEU B 1 168 ? 19.193 29.221 78.863 1.00 100.15 168 LEU B O 1
ATOM 3670 N N . GLU B 1 169 ? 18.205 31.117 78.143 1.00 95.57 169 GLU B N 1
ATOM 3671 C CA . GLU B 1 169 ? 18.870 31.987 79.108 1.00 95.57 169 GLU B CA 1
ATOM 3672 C C . GLU B 1 169 ? 18.745 31.422 80.514 1.00 95.57 169 GLU B C 1
ATOM 3673 O O . GLU B 1 169 ? 19.739 31.096 81.156 1.00 95.57 169 GLU B O 1
ATOM 3679 N N . GLU B 1 170 ? 17.515 31.326 81.001 1.00 84.41 170 GLU B N 1
ATOM 3680 C CA . GLU B 1 170 ? 17.301 30.799 82.333 1.00 84.41 170 GLU B CA 1
ATOM 3681 C C . GLU B 1 170 ? 17.472 29.293 82.273 1.00 84.41 170 GLU B C 1
ATOM 3682 O O . GLU B 1 170 ? 16.513 28.544 82.111 1.00 84.41 170 GLU B O 1
ATOM 3688 N N . ALA B 1 171 ? 18.724 28.870 82.376 1.00 67.91 171 ALA B N 1
ATOM 3689 C CA . ALA B 1 171 ? 19.136 27.461 82.364 1.00 67.91 171 ALA B CA 1
ATOM 3690 C C . ALA B 1 171 ? 20.642 27.574 82.342 1.00 67.91 171 ALA B C 1
ATOM 3691 O O . ALA B 1 171 ? 21.351 26.739 82.886 1.00 67.91 171 ALA B O 1
ATOM 3693 N N . LEU B 1 172 ? 21.111 28.639 81.707 1.00 61.15 172 LEU B N 1
ATOM 3694 C CA . LEU B 1 172 ? 22.525 28.922 81.617 1.00 61.15 172 LEU B CA 1
ATOM 3695 C C . LEU B 1 172 ? 22.938 29.849 82.769 1.00 61.15 172 LEU B C 1
ATOM 3696 O O . LEU B 1 172 ? 24.116 29.915 83.133 1.00 61.15 172 LEU B O 1
ATOM 3701 N N . ARG B 1 173 ? 21.960 30.554 83.340 1.00 75.41 173 ARG B N 1
ATOM 3702 C CA . ARG B 1 173 ? 22.195 31.469 84.461 1.00 75.41 173 ARG B CA 1
ATOM 3703 C C . ARG B 1 173 ? 23.060 30.833 85.537 1.00 75.41 173 ARG B C 1
ATOM 3704 O O . ARG B 1 173 ? 22.642 29.866 86.172 1.00 75.41 173 ARG B O 1
ATOM 3712 N N . GLU B 1 174 ? 24.253 31.384 85.751 1.00 58.18 174 GLU B N 1
ATOM 3713 C CA . GLU B 1 174 ? 25.163 30.856 86.756 1.00 58.18 174 GLU B CA 1
ATOM 3714 C C . GLU B 1 174 ? 25.310 29.343 86.669 1.00 58.18 174 GLU B C 1
ATOM 3715 O O . GLU B 1 174 ? 25.628 28.692 87.665 1.00 58.18 174 GLU B O 1
ATOM 3721 N N . ALA B 1 175 ? 25.058 28.777 85.498 1.00 46.88 175 ALA B N 1
ATOM 3722 C CA . ALA B 1 175 ? 25.191 27.339 85.343 1.00 46.88 175 ALA B CA 1
ATOM 3723 C C . ALA B 1 175 ? 26.678 27.037 85.272 1.00 46.88 175 ALA B C 1
ATOM 3724 O O . ALA B 1 175 ? 27.453 27.824 84.723 1.00 46.88 175 ALA B O 1
ATOM 3726 N N . ARG B 1 176 ? 27.078 25.907 85.838 1.00 36.73 176 ARG B N 1
ATOM 3727 C CA . ARG B 1 176 ? 28.478 25.524 85.812 1.00 36.73 176 ARG B CA 1
ATOM 3728 C C . ARG B 1 176 ? 28.801 24.645 84.591 1.00 36.73 176 ARG B C 1
ATOM 3729 O O . ARG B 1 176 ? 29.959 24.346 84.310 1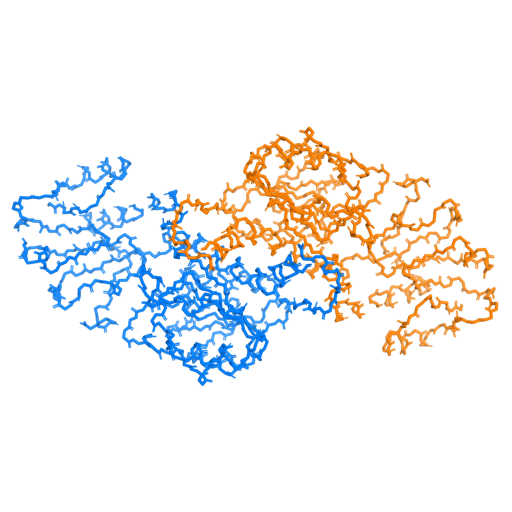.00 36.73 176 ARG B O 1
ATOM 3737 N N . ALA B 1 177 ? 27.759 24.258 83.862 1.00 50.61 177 ALA B N 1
ATOM 3738 C CA . ALA B 1 177 ? 27.912 23.456 82.653 1.00 50.61 177 ALA B CA 1
ATOM 3739 C C . ALA B 1 177 ? 26.609 23.355 81.878 1.00 50.61 177 ALA B C 1
ATOM 3740 O O . ALA B 1 177 ? 25.519 23.609 82.394 1.00 50.61 177 ALA B O 1
ATOM 3742 N N . ALA B 1 178 ? 26.747 22.977 80.619 1.00 45.71 178 ALA B N 1
ATOM 3743 C CA . ALA B 1 178 ? 25.619 22.830 79.736 1.00 45.71 178 ALA B CA 1
ATOM 3744 C C . ALA B 1 178 ? 25.974 21.789 78.691 1.00 45.71 178 ALA B C 1
ATOM 3745 O O . ALA B 1 178 ? 27.099 21.739 78.211 1.00 45.71 178 ALA B O 1
ATOM 3747 N N . VAL B 1 179 ? 25.020 20.926 78.379 1.00 47.69 179 VAL B N 1
ATOM 3748 C CA . VAL B 1 179 ? 25.218 19.909 77.362 1.00 47.69 179 VAL B CA 1
ATOM 3749 C C . VAL B 1 179 ? 24.168 20.246 76.341 1.00 47.69 179 VAL B C 1
ATOM 3750 O O . VAL B 1 179 ? 22.983 20.035 76.584 1.00 47.69 179 VAL B O 1
ATOM 3754 N N . CYS B 1 180 ? 24.594 20.807 75.215 1.00 71.73 180 CYS B N 1
ATOM 3755 C CA . CYS B 1 180 ? 23.666 21.191 74.163 1.00 71.73 180 CYS B CA 1
ATOM 3756 C C . CYS B 1 180 ? 23.457 20.085 73.153 1.00 71.73 180 CYS B C 1
ATOM 3757 O O . CYS B 1 180 ? 24.409 19.464 72.692 1.00 71.73 180 CYS B O 1
ATOM 3760 N N . ALA B 1 181 ? 22.196 19.847 72.816 1.00 75.40 181 ALA B N 1
ATOM 3761 C CA . ALA B 1 181 ? 21.830 18.813 71.860 1.00 75.40 181 ALA B CA 1
ATOM 3762 C C . ALA B 1 181 ? 20.569 19.220 71.091 1.00 75.40 181 ALA B C 1
ATOM 3763 O O . ALA B 1 181 ? 19.719 18.393 70.774 1.00 75.40 181 ALA B O 1
ATOM 3765 N N . LEU B 1 182 ? 20.464 20.508 70.797 1.00 64.76 182 LEU B N 1
ATOM 3766 C CA . LEU B 1 182 ? 19.330 21.041 70.062 1.00 64.76 182 LEU B CA 1
ATOM 3767 C C . LEU B 1 182 ? 19.431 20.675 68.587 1.00 64.76 182 LEU B C 1
ATOM 3768 O O . LEU B 1 182 ? 20.528 20.543 68.050 1.00 64.76 182 LEU B O 1
ATOM 3773 N N . PRO B 1 183 ? 18.286 20.482 67.918 1.00 67.28 183 PRO B N 1
ATOM 3774 C CA . PRO B 1 183 ? 18.326 20.154 66.488 1.00 67.28 183 PRO B CA 1
ATOM 3775 C C . PRO B 1 183 ? 18.435 21.517 65.802 1.00 67.28 183 PRO B C 1
ATOM 3776 O O . PRO B 1 183 ? 18.054 22.528 66.398 1.00 67.28 183 PRO B O 1
ATOM 3780 N N . LEU B 1 184 ? 18.956 21.581 64.581 1.00 100.15 184 LEU B N 1
ATOM 3781 C CA . LEU B 1 184 ? 19.043 22.895 63.953 1.00 100.15 184 LEU B CA 1
ATOM 3782 C C . LEU B 1 184 ? 17.951 23.212 62.939 1.00 100.15 184 LEU B C 1
ATOM 3783 O O . LEU B 1 184 ? 17.892 22.632 61.850 1.00 100.15 184 LEU B O 1
ATOM 3788 N N . ASN B 1 185 ? 17.084 24.145 63.316 1.00 100.15 185 ASN B N 1
ATOM 3789 C CA . ASN B 1 185 ? 16.008 24.604 62.454 1.00 100.15 185 ASN B CA 1
ATOM 3790 C C . ASN B 1 185 ? 16.082 26.125 62.434 1.00 100.15 185 ASN B C 1
ATOM 3791 O O . ASN B 1 185 ? 17.064 26.698 62.910 1.00 100.15 185 ASN B O 1
ATOM 3796 N N . LYS B 1 186 ? 15.057 26.781 61.899 1.00 74.69 186 LYS B N 1
ATOM 3797 C CA . LYS B 1 186 ? 15.067 28.243 61.808 1.00 74.69 186 LYS B CA 1
ATOM 3798 C C . LYS B 1 186 ? 14.936 28.912 63.169 1.00 74.69 186 LYS B C 1
ATOM 3799 O O . LYS B 1 186 ? 15.269 30.084 63.331 1.00 74.69 186 LYS B O 1
ATOM 3805 N N . HIS B 1 187 ? 14.457 28.156 64.148 1.00 100.15 187 HIS B N 1
ATOM 3806 C CA . HIS B 1 187 ? 14.276 28.682 65.495 1.00 100.15 187 HIS B CA 1
ATOM 3807 C C . HIS B 1 187 ? 15.498 28.457 66.372 1.00 100.15 187 HIS B C 1
ATOM 3808 O O . HIS B 1 187 ? 15.668 29.129 67.392 1.00 100.15 187 HIS B O 1
ATOM 3815 N N . THR B 1 188 ? 16.352 27.519 65.970 1.00 87.18 188 THR B N 1
ATOM 3816 C CA . THR B 1 188 ? 17.547 27.209 66.743 1.00 87.18 188 THR B CA 1
ATOM 3817 C C . THR B 1 188 ? 18.822 27.892 66.214 1.00 87.18 188 THR B C 1
ATOM 3818 O O . THR B 1 188 ? 19.799 28.020 66.948 1.00 87.18 188 THR B O 1
ATOM 3822 N N . ARG B 1 189 ? 18.818 28.345 64.962 1.00 87.18 189 ARG B N 1
ATOM 3823 C CA . ARG B 1 189 ? 19.990 29.031 64.411 1.00 87.18 189 ARG B CA 1
ATOM 3824 C C . ARG B 1 189 ? 20.444 30.087 65.415 1.00 87.18 189 ARG B C 1
ATOM 3825 O O . ARG B 1 189 ? 19.637 30.549 66.192 1.00 87.18 189 ARG B O 1
ATOM 3833 N N . GLY B 1 190 ? 21.722 30.454 65.405 1.00 74.72 190 GLY B N 1
ATOM 3834 C CA . GLY B 1 190 ? 22.243 31.466 66.326 1.00 74.72 190 GLY B CA 1
ATOM 3835 C C . GLY B 1 190 ? 21.449 31.747 67.593 1.00 74.72 190 GLY B C 1
ATOM 3836 O O . GLY B 1 190 ? 21.417 32.883 68.082 1.00 74.72 190 GLY B O 1
ATOM 3837 N N . LEU B 1 191 ? 20.822 30.715 68.147 1.00 72.77 191 LEU B N 1
ATOM 3838 C CA . LEU B 1 191 ? 20.017 30.865 69.349 1.00 72.77 191 LEU B CA 1
ATOM 3839 C C . LEU B 1 191 ? 20.846 31.269 70.566 1.00 72.77 191 LEU B C 1
ATOM 3840 O O . LEU B 1 191 ? 20.589 32.301 71.187 1.00 72.77 191 LEU B O 1
ATOM 3845 N N . VAL B 1 192 ? 21.836 30.450 70.905 1.00 52.89 192 VAL B N 1
ATOM 3846 C CA . VAL B 1 192 ? 22.689 30.745 72.041 1.00 52.89 192 VAL B CA 1
ATOM 3847 C C . VAL B 1 192 ? 23.695 31.774 71.564 1.00 52.89 192 VAL B C 1
ATOM 3848 O O . VAL B 1 192 ? 24.367 31.572 70.563 1.00 52.89 192 VAL B O 1
ATOM 3852 N N . LYS B 1 193 ? 23.788 32.883 72.282 1.00 58.66 193 LYS B N 1
ATOM 3853 C CA . LYS B 1 193 ? 24.689 33.960 71.904 1.00 58.66 193 LYS B CA 1
ATOM 3854 C C . LYS B 1 193 ? 25.607 34.384 73.051 1.00 58.66 193 LYS B C 1
ATOM 3855 O O . LYS B 1 193 ? 25.366 34.062 74.216 1.00 58.66 193 LYS B O 1
ATOM 3861 N N . TYR B 1 194 ? 26.669 35.101 72.706 1.00 76.94 194 TYR B N 1
ATOM 3862 C CA . TYR B 1 194 ? 27.635 35.565 73.691 1.00 76.94 194 TYR B CA 1
ATOM 3863 C C . TYR B 1 194 ? 26.973 35.943 75.005 1.00 76.94 194 TYR B C 1
ATOM 3864 O O . TYR B 1 194 ? 27.309 35.416 76.069 1.00 76.94 194 TYR B O 1
ATOM 3873 N N . GLN B 1 195 ? 26.030 36.869 74.914 1.00 96.29 195 GLN B N 1
ATOM 3874 C CA . GLN B 1 195 ? 25.308 37.353 76.080 1.00 96.29 195 GLN B CA 1
ATOM 3875 C C . GLN B 1 195 ? 24.763 36.215 76.934 1.00 96.29 195 GLN B C 1
ATOM 3876 O O . GLN B 1 195 ? 24.845 36.259 78.162 1.00 96.29 195 GLN B O 1
ATOM 3882 N N . HIS B 1 196 ? 24.212 35.201 76.276 1.00 59.72 196 HIS B N 1
ATOM 3883 C CA . HIS B 1 196 ? 23.648 34.044 76.962 1.00 59.72 196 HIS B CA 1
ATOM 3884 C C . HIS B 1 196 ? 24.762 33.253 77.631 1.00 59.72 196 HIS B C 1
ATOM 3885 O O . HIS B 1 196 ? 24.710 32.982 78.833 1.00 59.72 196 HIS B O 1
ATOM 3892 N N . LEU B 1 197 ? 25.765 32.878 76.837 1.00 65.91 197 LEU B N 1
ATOM 3893 C CA . LEU B 1 197 ? 26.899 32.113 77.339 1.00 65.91 197 LEU B CA 1
ATOM 3894 C C . LEU B 1 197 ? 27.498 32.811 78.549 1.00 65.91 197 LEU B C 1
ATOM 3895 O O . LEU B 1 197 ? 27.817 32.172 79.555 1.00 65.91 197 LEU B O 1
ATOM 3900 N N . ALA B 1 198 ? 27.630 34.129 78.443 1.00 51.00 198 ALA B N 1
ATOM 3901 C CA . ALA B 1 198 ? 28.188 34.956 79.507 1.00 51.00 198 ALA B CA 1
ATOM 3902 C C . ALA B 1 198 ? 27.409 34.915 80.819 1.00 51.00 198 ALA B C 1
ATOM 3903 O O . ALA B 1 198 ? 27.873 35.443 81.828 1.00 51.00 198 ALA B O 1
ATOM 3905 N N . LEU B 1 199 ? 26.227 34.310 80.806 1.00 69.81 199 LEU B N 1
ATOM 3906 C CA . LEU B 1 199 ? 25.414 34.199 82.015 1.00 69.81 199 LEU B CA 1
ATOM 3907 C C . LEU B 1 199 ? 25.901 33.019 82.847 1.00 69.81 199 LEU B C 1
ATOM 3908 O O . LEU B 1 199 ? 25.529 32.873 84.015 1.00 69.81 199 LEU B O 1
ATOM 3921 N N . ALA B 1 201 ? 28.852 30.492 84.619 1.00 45.33 201 ALA B N 1
ATOM 3922 C CA . ALA B 1 201 ? 29.964 30.768 85.522 1.00 45.33 201 ALA B CA 1
ATOM 3923 C C . ALA B 1 201 ? 31.215 31.001 84.667 1.00 45.33 201 ALA B C 1
ATOM 3924 O O . ALA B 1 201 ? 31.364 30.403 83.594 1.00 45.33 201 ALA B O 1
ATOM 3926 N N . GLU B 1 202 ? 32.114 31.867 85.119 1.00 56.84 202 GLU B N 1
ATOM 3927 C CA . GLU B 1 202 ? 33.327 32.138 84.337 1.00 56.84 202 GLU B CA 1
ATOM 3928 C C . GLU B 1 202 ? 34.194 30.893 84.264 1.00 56.84 202 GLU B C 1
ATOM 3929 O O . GLU B 1 202 ? 35.154 30.817 83.502 1.00 56.84 202 GLU B O 1
ATOM 3935 N N . ASP B 1 203 ? 33.792 29.913 85.057 1.00 74.10 203 ASP B N 1
ATOM 3936 C CA . ASP B 1 203 ? 34.466 28.641 85.231 1.00 74.10 203 ASP B CA 1
ATOM 3937 C C . ASP B 1 203 ? 33.781 27.509 84.446 1.00 74.10 203 ASP B C 1
ATOM 3938 O O . ASP B 1 203 ? 34.305 26.400 84.348 1.00 74.10 203 ASP B O 1
ATOM 3943 N N . ALA B 1 204 ? 32.624 27.807 83.866 1.00 47.78 204 ALA B N 1
ATOM 3944 C CA . ALA B 1 204 ? 31.822 26.815 83.164 1.00 47.78 204 ALA B CA 1
ATOM 3945 C C . ALA B 1 204 ? 32.392 26.060 81.989 1.00 47.78 204 ALA B C 1
ATOM 3946 O O . ALA B 1 204 ? 33.330 26.501 81.327 1.00 47.78 204 ALA B O 1
ATOM 3948 N N . VAL B 1 205 ? 31.771 24.912 81.733 1.00 40.05 205 VAL B N 1
ATOM 3949 C CA . VAL B 1 205 ? 32.130 24.025 80.641 1.00 40.05 205 VAL B CA 1
ATOM 3950 C C . VAL B 1 205 ? 30.884 23.849 79.785 1.00 40.05 205 VAL B C 1
ATOM 3951 O O . VAL B 1 205 ? 29.881 23.319 80.247 1.00 40.05 205 VAL B O 1
ATOM 3955 N N . PHE B 1 206 ? 30.943 24.293 78.540 1.00 48.73 206 PHE B N 1
ATOM 3956 C CA . PHE B 1 206 ? 29.803 24.172 77.648 1.00 48.73 206 PHE B CA 1
ATOM 3957 C C . PHE B 1 206 ? 30.052 23.060 76.645 1.00 48.73 206 PHE B C 1
ATOM 3958 O O . PHE B 1 206 ? 30.992 23.127 75.863 1.00 48.73 206 PHE B O 1
ATOM 3966 N N . VAL B 1 207 ? 29.210 22.039 76.661 1.00 52.63 207 VAL B N 1
ATOM 3967 C CA . VAL B 1 207 ? 29.359 20.925 75.738 1.00 52.63 207 VAL B CA 1
ATOM 3968 C C . VAL B 1 207 ? 28.339 20.977 74.612 1.00 52.63 207 VAL B C 1
ATOM 3969 O O . VAL B 1 207 ? 27.141 21.026 74.859 1.00 52.63 207 VAL B O 1
ATOM 3973 N N . ASN B 1 208 ? 28.802 20.952 73.371 1.00 46.22 208 ASN B N 1
ATOM 3974 C CA . ASN B 1 208 ? 27.886 20.985 72.238 1.00 46.22 208 ASN B CA 1
ATOM 3975 C C . ASN B 1 208 ? 27.975 19.659 71.512 1.00 46.22 208 ASN B C 1
ATOM 3976 O O . ASN B 1 208 ? 29.056 19.240 71.118 1.00 46.22 208 ASN B O 1
ATOM 3981 N N . VAL B 1 209 ? 26.851 18.990 71.318 1.00 67.12 209 VAL B N 1
ATOM 3982 C CA . VAL B 1 209 ? 26.916 17.707 70.651 1.00 67.12 209 VAL B CA 1
ATOM 3983 C C . VAL B 1 209 ? 25.939 17.632 69.480 1.00 67.12 209 VAL B C 1
ATOM 3984 O O . VAL B 1 209 ? 25.928 16.666 68.717 1.00 67.12 209 VAL B O 1
ATOM 3988 N N . GLY B 1 210 ? 25.112 18.662 69.350 1.00 67.28 210 GLY B N 1
ATOM 3989 C CA . GLY B 1 210 ? 24.183 18.732 68.243 1.00 67.28 210 GLY B CA 1
ATOM 3990 C C . GLY B 1 210 ? 24.730 19.805 67.332 1.00 67.28 210 GLY B C 1
ATOM 3991 O O . GLY B 1 210 ? 25.754 20.419 67.629 1.00 67.28 210 GLY B O 1
ATOM 3992 N N . ARG B 1 211 ? 24.047 20.069 66.224 1.00 62.26 211 ARG B N 1
ATOM 3993 C CA . ARG B 1 211 ? 24.526 21.083 65.275 1.00 62.26 211 ARG B CA 1
ATOM 3994 C C . ARG B 1 211 ? 25.169 22.326 65.891 1.00 62.26 211 ARG B C 1
ATOM 3995 O O . ARG B 1 211 ? 24.628 22.945 66.802 1.00 62.26 211 ARG B O 1
ATOM 4003 N N . ALA B 1 212 ? 26.327 22.694 65.354 1.00 62.49 212 ALA B N 1
ATOM 4004 C CA . ALA B 1 212 ? 27.087 23.850 65.817 1.00 62.49 212 ALA B CA 1
ATOM 4005 C C . ALA B 1 212 ? 26.429 25.199 65.539 1.00 62.49 212 ALA B C 1
ATOM 4006 O O . ALA B 1 212 ? 26.527 26.119 66.355 1.00 62.49 212 ALA B O 1
ATOM 4008 N N . GLU B 1 213 ? 25.773 25.317 64.383 1.00 72.22 213 GLU B N 1
ATOM 4009 C CA . GLU B 1 213 ? 25.130 26.568 63.958 1.00 72.22 213 GLU B CA 1
ATOM 4010 C C . GLU B 1 213 ? 24.143 27.126 64.987 1.00 72.22 213 GLU B C 1
ATOM 4011 O O . GLU B 1 213 ? 23.776 28.299 64.935 1.00 72.22 213 GLU B O 1
ATOM 4017 N N . VAL B 1 214 ? 23.743 26.271 65.927 1.00 61.17 214 VAL B N 1
ATOM 4018 C CA . VAL B 1 214 ? 22.843 26.630 67.022 1.00 61.17 214 VAL B CA 1
ATOM 4019 C C . VAL B 1 214 ? 23.493 27.700 67.895 1.00 61.17 214 VAL B C 1
ATOM 4020 O O . VAL B 1 214 ? 22.817 28.436 68.606 1.00 61.17 214 VAL B O 1
ATOM 4024 N N . LEU B 1 215 ? 24.817 27.761 67.855 1.00 61.38 215 LEU B N 1
ATOM 4025 C CA . LEU B 1 215 ? 25.545 28.748 68.633 1.00 61.38 215 LEU B CA 1
ATOM 4026 C C . LEU B 1 215 ? 26.159 29.753 67.681 1.00 61.38 215 LEU B C 1
ATOM 4027 O O . LEU B 1 215 ? 26.653 29.390 66.617 1.00 61.38 215 LEU B O 1
ATOM 4032 N N . ASP B 1 216 ? 26.122 31.021 68.054 1.00 54.13 216 ASP B N 1
ATOM 4033 C CA . ASP B 1 216 ? 26.724 32.032 67.210 1.00 54.13 216 ASP B CA 1
ATOM 4034 C C . ASP B 1 216 ? 28.235 31.860 67.317 1.00 54.13 216 ASP B C 1
ATOM 4035 O O . ASP B 1 216 ? 28.841 32.180 68.347 1.00 54.13 216 ASP B O 1
ATOM 4040 N N . ARG B 1 217 ? 28.839 31.361 66.247 1.00 73.38 217 ARG B N 1
ATOM 4041 C CA . ARG B 1 217 ? 30.277 31.120 66.210 1.00 73.38 217 ARG B CA 1
ATOM 4042 C C . ARG B 1 217 ? 31.100 32.264 66.795 1.00 73.38 217 ARG B C 1
ATOM 4043 O O . ARG B 1 217 ? 32.009 32.033 67.582 1.00 73.38 217 ARG B O 1
ATOM 4051 N N . ASP B 1 218 ? 30.779 33.495 66.434 1.00 54.57 218 ASP B N 1
ATOM 4052 C CA . ASP B 1 218 ? 31.537 34.635 66.954 1.00 54.57 218 ASP B CA 1
ATOM 4053 C C . ASP B 1 218 ? 31.445 34.772 68.467 1.00 54.57 218 ASP B C 1
ATOM 4054 O O . ASP B 1 218 ? 32.407 35.188 69.126 1.00 54.57 218 ASP B O 1
ATOM 4059 N N . GLY B 1 219 ? 30.279 34.437 69.013 1.00 49.99 219 GLY B N 1
ATOM 4060 C CA . GLY B 1 219 ? 30.087 34.560 70.447 1.00 49.99 219 GLY B CA 1
ATOM 4061 C C . GLY B 1 219 ? 31.001 33.628 71.208 1.00 49.99 219 GLY B C 1
ATOM 4062 O O . GLY B 1 219 ? 31.697 34.027 72.148 1.00 49.99 219 GLY B O 1
ATOM 4063 N N . VAL B 1 220 ? 30.985 32.371 70.781 1.00 50.55 220 VAL B N 1
ATOM 4064 C CA . VAL B 1 220 ? 31.792 31.319 71.371 1.00 50.55 220 VAL B CA 1
ATOM 4065 C C . VAL B 1 220 ? 33.246 31.755 71.413 1.00 50.55 220 VAL B C 1
ATOM 4066 O O . VAL B 1 220 ? 33.900 31.752 72.461 1.00 50.55 220 VAL B O 1
ATOM 4070 N N . LEU B 1 221 ? 33.740 32.137 70.248 1.00 53.36 221 LEU B N 1
ATOM 4071 C CA . LEU B 1 221 ? 35.115 32.571 70.123 1.00 53.36 221 LEU B CA 1
ATOM 4072 C C . LEU B 1 221 ? 35.419 33.706 71.089 1.00 53.36 221 LEU B C 1
ATOM 4073 O O . LEU B 1 221 ? 36.455 33.709 71.761 1.00 53.36 221 LEU B O 1
ATOM 4078 N N . ARG B 1 222 ? 34.502 34.663 71.174 1.00 66.37 222 ARG B N 1
ATOM 4079 C CA . ARG B 1 222 ? 34.722 35.804 72.044 1.00 66.37 222 ARG B CA 1
ATOM 4080 C C . ARG B 1 222 ? 34.804 35.452 73.518 1.00 66.37 222 ARG B C 1
ATOM 4081 O O . ARG B 1 222 ? 35.724 35.892 74.210 1.00 66.37 222 ARG B O 1
ATOM 4089 N N . ILE B 1 223 ? 33.842 34.670 74.003 1.00 53.00 223 ILE B N 1
ATOM 4090 C CA . ILE B 1 223 ? 33.832 34.312 75.412 1.00 53.00 223 ILE B CA 1
ATOM 4091 C C . ILE B 1 223 ? 35.053 33.465 75.738 1.00 53.00 223 ILE B C 1
ATOM 4092 O O . ILE B 1 223 ? 35.649 33.595 76.816 1.00 53.00 223 ILE B O 1
ATOM 4097 N N . LEU B 1 224 ? 35.431 32.608 74.793 1.00 45.90 224 LEU B N 1
ATOM 4098 C CA . LEU B 1 224 ? 36.585 31.745 74.973 1.00 45.90 224 LEU B CA 1
ATOM 4099 C C . LEU B 1 224 ? 37.817 32.605 75.182 1.00 45.90 224 LEU B C 1
ATOM 4100 O O . LEU B 1 224 ? 38.653 32.309 76.031 1.00 45.90 224 LEU B O 1
ATOM 4105 N N . LYS B 1 225 ? 37.929 33.676 74.409 1.00 49.69 225 LYS B N 1
ATOM 4106 C CA . LYS B 1 225 ? 39.078 34.556 74.532 1.00 49.69 225 LYS B CA 1
ATOM 4107 C C . LYS B 1 225 ? 39.019 35.461 75.751 1.00 49.69 225 LYS B C 1
ATOM 4108 O O . LYS B 1 225 ? 40.003 36.098 76.089 1.00 49.69 225 LYS B O 1
ATOM 4114 N N . GLU B 1 226 ? 37.874 35.508 76.423 1.00 59.84 226 GLU B N 1
ATOM 4115 C CA . GLU B 1 226 ? 37.734 36.342 77.614 1.00 59.84 226 GLU B CA 1
ATOM 4116 C C . GLU B 1 226 ? 37.865 35.523 78.889 1.00 59.84 226 GLU B C 1
ATOM 4117 O O . GLU B 1 226 ? 38.514 35.945 79.844 1.00 59.84 226 GLU B O 1
ATOM 4123 N N . ARG B 1 227 ? 37.224 34.359 78.909 1.00 62.61 227 ARG B N 1
ATOM 4124 C CA . ARG B 1 227 ? 37.260 33.503 80.087 1.00 62.61 227 ARG B CA 1
ATOM 4125 C C . ARG B 1 227 ? 38.137 32.269 79.899 1.00 62.61 227 ARG B C 1
ATOM 4126 O O . ARG B 1 227 ? 37.700 31.254 79.358 1.00 62.61 227 ARG B O 1
ATOM 4134 N N . PRO B 1 228 ? 39.392 32.343 80.358 1.00 57.34 228 PRO B N 1
ATOM 4135 C CA . PRO B 1 228 ? 40.378 31.262 80.269 1.00 57.34 228 PRO B CA 1
ATOM 4136 C C . PRO B 1 228 ? 39.846 29.969 80.855 1.00 57.34 228 PRO B C 1
ATOM 4137 O O . PRO B 1 228 ? 40.098 28.888 80.327 1.00 57.34 228 PRO B O 1
ATOM 4141 N N . GLN B 1 229 ? 39.117 30.090 81.960 1.00 50.93 229 GLN B N 1
ATOM 4142 C CA . GLN B 1 229 ? 38.577 28.923 82.632 1.00 50.93 229 GLN B CA 1
ATOM 4143 C C . GLN B 1 229 ? 37.307 28.408 81.964 1.00 50.93 229 GLN B C 1
ATOM 4144 O O . GLN B 1 229 ? 36.834 27.318 82.281 1.00 50.93 229 GLN B O 1
ATOM 4150 N N . PHE B 1 230 ? 36.754 29.187 81.038 1.00 45.65 230 PHE B N 1
ATOM 4151 C CA . PHE B 1 230 ? 35.561 28.748 80.333 1.00 45.65 230 PHE B CA 1
ATOM 4152 C C . PHE B 1 230 ? 36.001 27.753 79.278 1.00 45.65 230 PHE B C 1
ATOM 4153 O O . PHE B 1 230 ? 36.918 28.018 78.512 1.00 45.65 230 PHE B O 1
ATOM 4161 N N . ILE B 1 231 ? 35.320 26.620 79.213 1.00 39.77 231 ILE B N 1
ATOM 4162 C CA . ILE B 1 231 ? 35.701 25.593 78.264 1.00 39.77 231 ILE B CA 1
ATOM 4163 C C . ILE B 1 231 ? 34.615 25.228 77.284 1.00 39.77 231 ILE B C 1
ATOM 4164 O O . ILE B 1 231 ? 33.471 25.040 77.652 1.00 39.77 231 ILE B O 1
ATOM 4169 N N . PHE B 1 232 ? 34.992 25.111 76.025 1.00 39.64 232 PHE B N 1
ATOM 4170 C CA . PHE B 1 232 ? 34.053 24.729 74.998 1.00 39.64 232 PHE B CA 1
ATOM 4171 C C . PHE B 1 232 ? 34.510 23.364 74.482 1.00 39.64 232 PHE B C 1
ATOM 4172 O O . PHE B 1 232 ? 35.612 23.226 73.948 1.00 39.64 232 PHE B O 1
ATOM 4180 N N . ALA B 1 233 ? 33.681 22.349 74.698 1.00 46.14 233 ALA B N 1
ATOM 4181 C CA . ALA B 1 233 ? 33.980 20.990 74.263 1.00 46.14 233 ALA B CA 1
ATOM 4182 C C . ALA B 1 233 ? 32.911 20.603 73.256 1.00 46.14 233 ALA B C 1
ATOM 4183 O O . ALA B 1 233 ? 31.739 20.440 73.617 1.00 46.14 233 ALA B O 1
ATOM 4185 N N . SER B 1 234 ? 33.306 20.435 71.999 1.00 29.55 234 SER B N 1
ATOM 4186 C CA . SER B 1 234 ? 32.336 20.125 70.976 1.00 29.55 234 SER B CA 1
ATOM 4187 C C . SER B 1 234 ? 32.747 19.042 69.995 1.00 29.55 234 SER B C 1
ATOM 4188 O O . SER B 1 234 ? 33.918 18.943 69.612 1.00 29.55 234 SER B O 1
ATOM 4191 N N . ASP B 1 235 ? 31.761 18.242 69.581 1.00 39.36 235 ASP B N 1
ATOM 4192 C CA . ASP B 1 235 ? 31.965 17.170 68.625 1.00 39.36 235 ASP B CA 1
ATOM 4193 C C . ASP B 1 235 ? 31.412 17.625 67.286 1.00 39.36 235 ASP B C 1
ATOM 4194 O O . ASP B 1 235 ? 31.527 16.915 66.291 1.00 39.36 235 ASP B O 1
ATOM 4199 N N . VAL B 1 236 ? 30.834 18.825 67.252 1.00 34.75 236 VAL B N 1
ATOM 4200 C CA . VAL B 1 236 ? 30.227 19.354 66.029 1.00 34.75 236 VAL B CA 1
ATOM 4201 C C . VAL B 1 236 ? 30.732 20.759 65.726 1.00 34.75 236 VAL B C 1
ATOM 4202 O O . VAL B 1 236 ? 30.911 21.575 66.633 1.00 34.75 236 VAL B O 1
ATOM 4206 N N . TRP B 1 237 ? 30.939 21.068 64.451 1.00 48.34 237 TRP B N 1
ATOM 4207 C CA . TRP B 1 237 ? 31.473 22.382 64.131 1.00 48.34 237 TRP B CA 1
ATOM 4208 C C . TRP B 1 237 ? 30.827 23.131 62.988 1.00 48.34 237 TRP B C 1
ATOM 4209 O O . TRP B 1 237 ? 30.177 22.546 62.129 1.00 48.34 237 TRP B O 1
ATOM 4220 N N . TRP B 1 238 ? 31.020 24.443 62.997 1.00 69.67 238 TRP B N 1
ATOM 4221 C CA . TRP B 1 238 ? 30.493 25.313 61.965 1.00 69.67 238 TRP B CA 1
ATOM 4222 C C . TRP B 1 238 ? 31.036 24.868 60.611 1.00 69.67 238 TRP B C 1
ATOM 4223 O O . TRP B 1 238 ? 30.339 24.917 59.597 1.00 69.67 238 TRP B O 1
ATOM 4234 N N . GLY B 1 239 ? 32.287 24.428 60.607 1.00 63.82 239 GLY B N 1
ATOM 4235 C CA . GLY B 1 239 ? 32.906 23.974 59.377 1.00 63.82 239 GLY B CA 1
ATOM 4236 C C . GLY B 1 239 ? 32.217 22.746 58.815 1.00 63.82 239 GLY B C 1
ATOM 4237 O O . GLY B 1 239 ? 32.501 22.335 57.693 1.00 63.82 239 GLY B O 1
ATOM 4238 N N . ARG B 1 240 ? 31.313 22.164 59.597 1.00 86.51 240 ARG B N 1
ATOM 4239 C CA . ARG B 1 240 ? 30.558 20.978 59.197 1.00 86.51 240 ARG B CA 1
ATOM 4240 C C . ARG B 1 240 ? 31.353 20.070 58.265 1.00 86.51 240 ARG B C 1
ATOM 4241 O O . ARG B 1 240 ? 31.194 20.131 57.049 1.00 86.51 240 ARG B O 1
ATOM 4249 N N . ASN B 1 241 ? 32.211 19.233 58.833 1.00 61.87 241 ASN B N 1
ATOM 4250 C CA . ASN B 1 241 ? 33.015 18.296 58.036 1.00 61.87 241 ASN B CA 1
ATOM 4251 C C . ASN B 1 241 ? 34.319 18.846 57.435 1.00 61.87 241 ASN B C 1
ATOM 4252 O O . ASN B 1 241 ? 35.183 18.068 57.015 1.00 61.87 241 ASN B O 1
ATOM 4257 N N . ASP B 1 242 ? 34.457 20.167 57.376 1.00 78.41 242 ASP B N 1
ATOM 4258 C CA . ASP B 1 242 ? 35.679 20.758 56.850 1.00 78.41 242 ASP B CA 1
ATOM 4259 C C . ASP B 1 242 ? 36.690 20.745 57.990 1.00 78.41 242 ASP B C 1
ATOM 4260 O O . ASP B 1 242 ? 37.809 20.238 57.847 1.00 78.41 242 ASP B O 1
ATOM 4265 N N . PHE B 1 243 ? 36.278 21.314 59.120 1.00 67.15 243 PHE B N 1
ATOM 4266 C CA . PHE B 1 243 ? 37.104 21.385 60.325 1.00 67.15 243 PHE B CA 1
ATOM 4267 C C . PHE B 1 243 ? 38.206 22.427 60.197 1.00 67.15 243 PHE B C 1
ATOM 4268 O O . PHE B 1 243 ? 38.289 23.365 60.994 1.00 67.15 243 PHE B O 1
ATOM 4276 N N . ALA B 1 244 ? 39.050 22.261 59.188 1.00 72.16 244 ALA B N 1
ATOM 4277 C CA . ALA B 1 244 ? 40.139 23.195 58.960 1.00 72.16 244 ALA B CA 1
ATOM 4278 C C . ALA B 1 244 ? 39.631 24.614 59.176 1.00 72.16 244 ALA B C 1
ATOM 4279 O O . ALA B 1 244 ? 40.355 25.466 59.692 1.00 72.16 244 ALA B O 1
ATOM 4281 N N . LYS B 1 245 ? 38.377 24.850 58.791 1.00 49.17 245 LYS B N 1
ATOM 4282 C CA . LYS B 1 245 ? 37.754 26.162 58.933 1.00 49.17 245 LYS B CA 1
ATOM 4283 C C . LYS B 1 245 ? 37.667 26.642 60.372 1.00 49.17 245 LYS B C 1
ATOM 4284 O O . LYS B 1 245 ? 37.729 27.845 60.631 1.00 49.17 245 LYS B O 1
ATOM 4290 N N . ASP B 1 246 ? 37.519 25.708 61.306 1.00 81.37 246 ASP B N 1
ATOM 4291 C CA . ASP B 1 246 ? 37.419 26.072 62.713 1.00 81.37 246 ASP B CA 1
ATOM 4292 C C . ASP B 1 246 ? 38.699 25.832 63.489 1.00 81.37 246 ASP B C 1
ATOM 4293 O O . ASP B 1 246 ? 38.691 25.777 64.719 1.00 81.37 246 ASP B O 1
ATOM 4298 N N . ALA B 1 247 ? 39.804 25.702 62.772 1.00 58.93 247 ALA B N 1
ATOM 4299 C CA . ALA B 1 247 ? 41.078 25.458 63.419 1.00 58.93 247 ALA B CA 1
ATOM 4300 C C . ALA B 1 247 ? 41.440 26.534 64.438 1.00 58.93 247 ALA B C 1
ATOM 4301 O O . ALA B 1 247 ? 42.191 26.267 65.378 1.00 58.93 247 ALA B O 1
ATOM 4303 N N . GLU B 1 248 ? 40.915 27.744 64.277 1.00 46.95 248 GLU B N 1
ATOM 4304 C CA . GLU B 1 248 ? 41.251 28.785 65.243 1.00 46.95 248 GLU B CA 1
ATOM 4305 C C . GLU B 1 248 ? 40.708 28.444 66.624 1.00 46.95 248 GLU B C 1
ATOM 4306 O O . GLU B 1 248 ? 41.135 29.021 67.625 1.00 46.95 248 GLU B O 1
ATOM 4312 N N . PHE B 1 249 ? 39.772 27.502 66.682 1.00 50.49 249 PHE B N 1
ATOM 4313 C CA . PHE B 1 249 ? 39.222 27.099 67.963 1.00 50.49 249 PHE B CA 1
ATOM 4314 C C . PHE B 1 249 ? 40.120 26.048 68.578 1.00 50.49 249 PHE B C 1
ATOM 4315 O O . PHE B 1 249 ? 40.439 26.101 69.765 1.00 50.49 249 PHE B O 1
ATOM 4323 N N . PHE B 1 250 ? 40.545 25.099 67.759 1.00 51.33 250 PHE B N 1
ATOM 4324 C CA . PHE B 1 250 ? 41.385 24.009 68.228 1.00 51.33 250 PHE B CA 1
ATOM 4325 C C . PHE B 1 250 ? 42.695 24.468 68.843 1.00 51.33 250 PHE B C 1
ATOM 4326 O O . PHE B 1 250 ? 43.283 23.743 69.638 1.00 51.33 250 PHE B O 1
ATOM 4334 N N . SER B 1 251 ? 43.161 25.658 68.480 1.00 65.43 251 SER B N 1
ATOM 4335 C CA . SER B 1 251 ? 44.420 26.148 69.022 1.00 65.43 251 SER B CA 1
ATOM 4336 C C . SER B 1 251 ? 44.223 26.890 70.335 1.00 65.43 251 SER B C 1
ATOM 4337 O O . SER B 1 251 ? 45.184 27.366 70.940 1.00 65.43 251 SER B O 1
ATOM 4340 N N . LEU B 1 252 ? 42.975 26.995 70.774 1.00 47.41 252 LEU B N 1
ATOM 4341 C CA . LEU B 1 252 ? 42.691 27.661 72.035 1.00 47.41 252 LEU B CA 1
ATOM 4342 C C . LEU B 1 252 ? 42.853 26.598 73.089 1.00 47.41 252 LEU B C 1
ATOM 4343 O O . LEU B 1 252 ? 42.355 25.496 72.943 1.00 47.41 252 LEU B O 1
ATOM 4348 N N . PRO B 1 253 ? 43.551 26.915 74.171 1.00 45.54 253 PRO B N 1
ATOM 4349 C CA . PRO B 1 253 ? 43.797 25.984 75.274 1.00 45.54 253 PRO B CA 1
ATOM 4350 C C . PRO B 1 253 ? 42.530 25.543 75.967 1.00 45.54 253 PRO B C 1
ATOM 4351 O O . PRO B 1 253 ? 42.490 24.470 76.557 1.00 45.54 253 PRO B O 1
ATOM 4355 N N . ASN B 1 254 ? 41.509 26.398 75.939 1.00 33.14 254 ASN B N 1
ATOM 4356 C CA . ASN B 1 254 ? 40.254 26.087 76.609 1.00 33.14 254 ASN B CA 1
ATOM 4357 C C . ASN B 1 254 ? 39.190 25.493 75.688 1.00 33.14 254 ASN B C 1
ATOM 4358 O O . ASN B 1 254 ? 38.000 25.736 75.874 1.00 33.14 254 ASN B O 1
ATOM 4363 N N . VAL B 1 255 ? 39.624 24.705 74.709 1.00 32.75 255 VAL B N 1
ATOM 4364 C CA . VAL B 1 255 ? 38.707 24.059 73.787 1.00 32.75 255 VAL B CA 1
ATOM 4365 C C . VAL B 1 255 ? 39.025 22.569 73.676 1.00 32.75 255 VAL B C 1
ATOM 4366 O O . VAL B 1 255 ? 40.197 22.190 73.620 1.00 32.75 255 VAL B O 1
ATOM 4370 N N . VAL B 1 256 ? 37.988 21.729 73.697 1.00 42.57 256 VAL B N 1
ATOM 4371 C CA . VAL B 1 256 ? 38.152 20.282 73.538 1.00 42.57 256 VAL B CA 1
ATOM 4372 C C . VAL B 1 256 ? 37.373 20.022 72.280 1.00 42.57 256 VAL B C 1
ATOM 4373 O O . VAL B 1 256 ? 36.210 20.400 72.193 1.00 42.57 256 VAL B O 1
ATOM 4377 N N . ALA B 1 257 ? 37.988 19.359 71.315 1.00 37.76 257 ALA B N 1
ATOM 4378 C CA . ALA B 1 257 ? 37.330 19.140 70.049 1.00 37.76 257 ALA B CA 1
ATOM 4379 C C . ALA B 1 257 ? 37.439 17.726 69.508 1.00 37.76 257 ALA B C 1
ATOM 4380 O O . ALA B 1 257 ? 38.503 17.110 69.539 1.00 37.76 257 ALA B O 1
ATOM 4382 N N . THR B 1 258 ? 36.318 17.218 69.012 1.00 39.35 258 THR B N 1
ATOM 4383 C CA . THR B 1 258 ? 36.255 15.883 68.434 1.00 39.35 258 THR B CA 1
ATOM 4384 C C . THR B 1 258 ? 35.639 16.043 67.045 1.00 39.35 258 THR B C 1
ATOM 4385 O O . THR B 1 258 ? 34.775 16.903 66.841 1.00 39.35 258 THR B O 1
ATOM 4389 N N . PRO B 1 259 ? 36.070 15.222 66.080 1.00 55.60 259 PRO B N 1
ATOM 4390 C CA . PRO B 1 259 ? 35.628 15.216 64.678 1.00 55.60 259 PRO B CA 1
ATOM 4391 C C . PRO B 1 259 ? 34.231 14.697 64.349 1.00 55.60 259 PRO B C 1
ATOM 4392 O O . PRO B 1 259 ? 34.089 13.878 63.434 1.00 55.60 259 PRO B O 1
ATOM 4396 N N . TRP B 1 260 ? 33.211 15.154 65.072 1.00 44.66 260 TRP B N 1
ATOM 4397 C CA . TRP B 1 260 ? 31.849 14.720 64.790 1.00 44.66 260 TRP B CA 1
ATOM 4398 C C . TRP B 1 260 ? 31.796 13.193 64.795 1.00 44.66 260 TRP B C 1
ATOM 4399 O O . TRP B 1 260 ? 31.372 12.578 63.822 1.00 44.66 260 TRP B O 1
ATOM 4410 N N . VAL B 1 261 ? 32.220 12.584 65.897 1.00 46.04 261 VAL B N 1
ATOM 4411 C CA . VAL B 1 261 ? 32.236 11.133 65.995 1.00 46.04 261 VAL B CA 1
ATOM 4412 C C . VAL B 1 261 ? 31.386 10.560 67.123 1.00 46.04 261 VAL B C 1
ATOM 4413 O O . VAL B 1 261 ? 31.506 9.377 67.454 1.00 46.04 261 VAL B O 1
ATOM 4417 N N . ALA B 1 262 ? 30.532 11.387 67.717 1.00 61.35 262 ALA B N 1
ATOM 4418 C CA . ALA B 1 262 ? 29.678 10.917 68.801 1.00 61.35 262 ALA B CA 1
ATOM 4419 C C . ALA B 1 262 ? 28.666 9.931 68.245 1.00 61.35 262 ALA B C 1
ATOM 4420 O O . ALA B 1 262 ? 27.488 10.248 68.137 1.00 61.35 262 ALA B O 1
ATOM 4422 N N . GLY B 1 263 ? 29.108 8.732 67.891 1.00 98.30 263 GLY B N 1
ATOM 4423 C CA . GLY B 1 263 ? 28.173 7.774 67.329 1.00 98.30 263 GLY B CA 1
ATOM 4424 C C . GLY B 1 263 ? 27.758 8.178 65.922 1.00 98.30 263 GLY B C 1
ATOM 4425 O O . GLY B 1 263 ? 27.563 9.359 65.626 1.00 98.30 263 GLY B O 1
ATOM 4426 N N . GLY B 1 264 ? 27.610 7.190 65.050 1.00 67.47 264 GLY B N 1
ATOM 4427 C CA . GLY B 1 264 ? 27.245 7.469 63.675 1.00 67.47 264 GLY B CA 1
ATOM 4428 C C . GLY B 1 264 ? 28.506 7.336 62.848 1.00 67.47 264 GLY B C 1
ATOM 4429 O O . GLY B 1 264 ? 28.886 6.230 62.447 1.00 67.47 264 GLY B O 1
ATOM 4430 N N . TYR B 1 265 ? 29.171 8.464 62.618 1.00 63.45 265 TYR B N 1
ATOM 4431 C CA . TYR B 1 265 ? 30.408 8.484 61.852 1.00 63.45 265 TYR B CA 1
ATOM 4432 C C . TYR B 1 265 ? 31.569 8.001 62.719 1.00 63.45 265 TYR B C 1
ATOM 4433 O O . TYR B 1 265 ? 32.698 7.881 62.242 1.00 63.45 265 TYR B O 1
ATOM 4442 N N . GLY B 1 266 ? 31.288 7.711 63.989 1.00 52.70 266 GLY B N 1
ATOM 4443 C CA . GLY B 1 266 ? 32.337 7.266 64.890 1.00 52.70 266 GLY B CA 1
ATOM 4444 C C . GLY B 1 266 ? 32.286 5.808 65.293 1.00 52.70 266 GLY B C 1
ATOM 4445 O O . GLY B 1 266 ? 33.265 5.276 65.819 1.00 52.70 266 GLY B O 1
ATOM 4446 N N . ASN B 1 267 ? 31.153 5.156 65.053 1.00 80.13 267 ASN B N 1
ATOM 4447 C CA . ASN B 1 267 ? 31.000 3.751 65.411 1.00 80.13 267 ASN B CA 1
ATOM 4448 C C . ASN B 1 267 ? 30.200 3.004 64.352 1.00 80.13 267 ASN B C 1
ATOM 4449 O O . ASN B 1 267 ? 29.054 3.362 64.069 1.00 80.13 267 ASN B O 1
ATOM 4454 N N . GLU B 1 268 ? 30.809 1.966 63.776 1.00 98.46 268 GLU B N 1
ATOM 4455 C CA . GLU B 1 268 ? 30.173 1.165 62.734 1.00 98.46 268 GLU B CA 1
ATOM 4456 C C . GLU B 1 268 ? 28.873 0.542 63.221 1.00 98.46 268 GLU B C 1
ATOM 4457 O O . GLU B 1 268 ? 27.844 0.654 62.557 1.00 98.46 268 GLU B O 1
ATOM 4463 N N . ARG B 1 269 ? 28.914 -0.108 64.379 1.00 78.75 269 ARG B N 1
ATOM 4464 C CA . ARG B 1 269 ? 27.715 -0.717 64.938 1.00 78.75 269 ARG B CA 1
ATOM 4465 C C . ARG B 1 269 ? 26.582 0.306 65.003 1.00 78.75 269 ARG B C 1
ATOM 4466 O O . ARG B 1 269 ? 25.470 0.042 64.549 1.00 78.75 269 ARG B O 1
ATOM 4474 N N . VAL B 1 270 ? 26.860 1.484 65.549 1.00 72.31 270 VAL B N 1
ATOM 4475 C CA . VAL B 1 270 ? 25.835 2.518 65.636 1.00 72.31 270 VAL B CA 1
ATOM 4476 C C . VAL B 1 270 ? 25.302 2.886 64.261 1.00 72.31 270 VAL B C 1
ATOM 4477 O O . VAL B 1 270 ? 24.116 3.153 64.112 1.00 72.31 270 VAL B O 1
ATOM 4481 N N . TRP B 1 271 ? 26.172 2.912 63.258 1.00 99.61 271 TRP B N 1
ATOM 4482 C CA . TRP B 1 271 ? 25.737 3.245 61.901 1.00 99.61 271 TRP B CA 1
ATOM 4483 C C . TRP B 1 271 ? 24.743 2.208 61.400 1.00 99.61 271 TRP B C 1
ATOM 4484 O O . TRP B 1 271 ? 23.645 2.543 60.949 1.00 99.61 271 TRP B O 1
ATOM 4495 N N . ARG B 1 272 ? 25.141 0.944 61.472 1.00 99.71 272 ARG B N 1
ATOM 4496 C CA . ARG B 1 272 ? 24.286 -0.138 61.022 1.00 99.71 272 ARG B CA 1
ATOM 4497 C C . ARG B 1 272 ? 22.935 -0.045 61.719 1.00 99.71 272 ARG B C 1
ATOM 4498 O O . ARG B 1 272 ? 21.892 -0.166 61.077 1.00 99.71 272 ARG B O 1
ATOM 4506 N N . GLN B 1 273 ? 22.953 0.187 63.029 1.00 76.18 273 GLN B N 1
ATOM 4507 C CA . GLN B 1 273 ? 21.715 0.298 63.787 1.00 76.18 273 GLN B CA 1
ATOM 4508 C C . GLN B 1 273 ? 20.850 1.437 63.261 1.00 76.18 273 GLN B C 1
ATOM 4509 O O . GLN B 1 273 ? 19.654 1.267 63.059 1.00 76.18 273 GLN B O 1
ATOM 4523 N N . VAL B 1 275 ? 20.739 2.556 60.415 1.00 100.15 275 VAL B N 1
ATOM 4524 C CA . VAL B 1 275 ? 20.246 2.062 59.132 1.00 100.15 275 VAL B CA 1
ATOM 4525 C C . VAL B 1 275 ? 19.103 1.054 59.297 1.00 100.15 275 VAL B C 1
ATOM 4526 O O . VAL B 1 275 ? 18.023 1.231 58.733 1.00 100.15 275 VAL B O 1
ATOM 4538 N N . GLU B 1 277 ? 17.351 0.795 61.472 1.00 84.21 277 GLU B N 1
ATOM 4539 C CA . GLU B 1 277 ? 16.299 1.539 62.150 1.00 84.21 277 GLU B CA 1
ATOM 4540 C C . GLU B 1 277 ? 15.563 2.387 61.125 1.00 84.21 277 GLU B C 1
ATOM 4541 O O . GLU B 1 277 ? 14.453 2.855 61.369 1.00 84.21 277 GLU B O 1
ATOM 4547 N N . ALA B 1 278 ? 16.195 2.598 59.980 1.00 98.46 278 ALA B N 1
ATOM 4548 C CA . ALA B 1 278 ? 15.573 3.361 58.909 1.00 98.46 278 ALA B CA 1
ATOM 4549 C C . ALA B 1 278 ? 14.747 2.310 58.169 1.00 98.46 278 ALA B C 1
ATOM 4550 O O . ALA B 1 278 ? 13.620 2.555 57.723 1.00 98.46 278 ALA B O 1
ATOM 4552 N N . VAL B 1 279 ? 15.339 1.125 58.064 1.00 100.15 279 VAL B N 1
ATOM 4553 C CA . VAL B 1 279 ? 14.707 -0.016 57.426 1.00 100.15 279 VAL B CA 1
ATOM 4554 C C . VAL B 1 279 ? 13.292 -0.122 57.989 1.00 100.15 279 VAL B C 1
ATOM 4555 O O . VAL B 1 279 ? 12.318 0.249 57.329 1.00 100.15 279 VAL B O 1
ATOM 4559 N N . ARG B 1 280 ? 13.208 -0.608 59.226 1.00 100.15 280 ARG B N 1
ATOM 4560 C CA . ARG B 1 280 ? 11.948 -0.793 59.942 1.00 100.15 280 ARG B CA 1
ATOM 4561 C C . ARG B 1 280 ? 10.985 0.385 59.821 1.00 100.15 280 ARG B C 1
ATOM 4562 O O . ARG B 1 280 ? 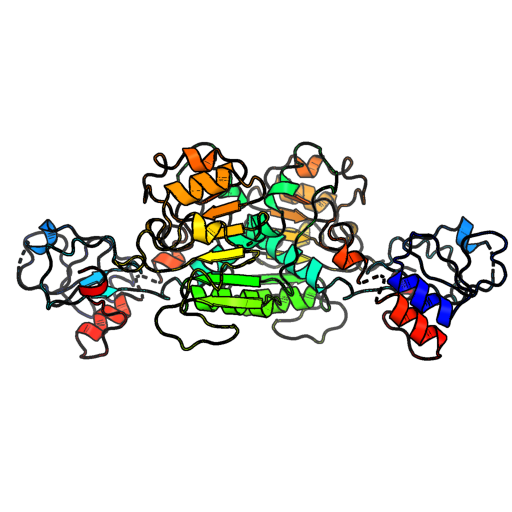9.776 0.215 59.990 1.00 100.15 280 ARG B O 1
ATOM 4570 N N . ASN B 1 281 ? 11.510 1.573 59.536 1.00 95.19 281 ASN B N 1
ATOM 4571 C CA . ASN B 1 281 ? 10.654 2.741 59.390 1.00 95.19 281 ASN B CA 1
ATOM 4572 C C . ASN B 1 281 ? 10.125 2.820 57.966 1.00 95.19 281 ASN B C 1
ATOM 4573 O O . ASN B 1 281 ? 8.939 3.074 57.762 1.00 95.19 281 ASN B O 1
ATOM 4578 N N . LEU B 1 282 ? 11.000 2.619 56.981 1.00 97.90 282 LEU B N 1
ATOM 4579 C CA . LEU B 1 282 ? 10.568 2.656 55.584 1.00 97.90 282 LEU B CA 1
ATOM 4580 C C . LEU B 1 282 ? 9.376 1.721 55.485 1.00 97.90 282 LEU B C 1
ATOM 4581 O O . LEU B 1 282 ? 8.269 2.118 55.106 1.00 97.90 282 LEU B O 1
ATOM 4586 N N . ILE B 1 283 ? 9.642 0.468 55.838 1.00 99.03 283 ILE B N 1
ATOM 4587 C CA . ILE B 1 283 ? 8.659 -0.597 55.841 1.00 99.03 283 ILE B CA 1
ATOM 4588 C C . ILE B 1 283 ? 7.238 -0.119 56.149 1.00 99.03 283 ILE B C 1
ATOM 4589 O O . ILE B 1 283 ? 6.313 -0.370 55.372 1.00 99.03 283 ILE B O 1
ATOM 4594 N N . THR B 1 284 ? 7.057 0.579 57.264 1.00 100.15 284 THR B N 1
ATOM 4595 C CA . THR B 1 284 ? 5.727 1.045 57.620 1.00 100.15 284 THR B CA 1
ATOM 4596 C C . THR B 1 284 ? 5.195 2.170 56.729 1.00 100.15 284 THR B C 1
ATOM 4597 O O . THR B 1 284 ? 3.979 2.370 56.665 1.00 100.15 284 THR B O 1
ATOM 4601 N N . TYR B 1 285 ? 6.072 2.903 56.040 1.00 80.04 285 TYR B N 1
ATOM 4602 C CA . TYR B 1 285 ? 5.587 3.984 55.176 1.00 80.04 285 TYR B CA 1
ATOM 4603 C C . TYR B 1 285 ? 4.893 3.393 53.955 1.00 80.04 285 TYR B C 1
ATOM 4604 O O . TYR B 1 285 ? 4.760 4.033 52.909 1.00 80.04 285 TYR B O 1
ATOM 4613 N N . ALA B 1 286 ? 4.461 2.149 54.110 1.00 100.15 286 ALA B N 1
ATOM 4614 C CA . ALA B 1 286 ? 3.754 1.420 53.072 1.00 100.15 286 ALA B CA 1
ATOM 4615 C C . ALA B 1 286 ? 2.622 0.684 53.778 1.00 100.15 286 ALA B C 1
ATOM 4616 O O . ALA B 1 286 ? 1.454 0.848 53.429 1.00 100.15 286 ALA B O 1
ATOM 4618 N N . THR B 1 287 ? 2.980 -0.107 54.788 1.00 99.51 287 THR B N 1
ATOM 4619 C CA . THR B 1 287 ? 2.004 -0.874 55.558 1.00 99.51 287 THR B CA 1
ATOM 4620 C C . THR B 1 287 ? 1.060 0.042 56.340 1.00 99.51 287 THR B C 1
ATOM 4621 O O . THR B 1 287 ? 0.507 -0.356 57.368 1.00 99.51 287 THR B O 1
ATOM 4625 N N . GLY B 1 288 ? 0.883 1.265 55.848 0.50 100.15 288 GLY B N 1
ATOM 4626 C CA . GLY B 1 288 ? 0.003 2.215 56.502 0.50 100.15 288 GLY B CA 1
ATOM 4627 C C . GLY B 1 288 ? 0.201 2.304 58.002 0.50 100.15 288 GLY B C 1
ATOM 4628 O O . GLY B 1 288 ? -0.762 2.229 58.766 0.50 100.15 288 GLY B O 1
ATOM 4629 N N . GLY B 1 289 ? 1.451 2.457 58.427 0.50 94.63 289 GLY B N 1
ATOM 4630 C CA . GLY B 1 289 ? 1.739 2.561 59.845 0.50 94.63 289 GLY B CA 1
ATOM 4631 C C . GLY B 1 289 ? 1.745 4.013 60.284 0.50 94.63 289 GLY B C 1
ATOM 4632 O O . GLY B 1 289 ? 0.889 4.800 59.868 0.50 94.63 289 GLY B O 1
ATOM 4633 N N . ARG B 1 290 ? 2.710 4.373 61.123 0.50 99.92 290 ARG B N 1
ATOM 4634 C CA . ARG B 1 290 ? 2.833 5.740 61.613 0.50 99.92 290 ARG B CA 1
ATOM 4635 C C . ARG B 1 290 ? 4.222 6.285 61.284 0.50 99.92 290 ARG B C 1
ATOM 4636 O O . ARG B 1 290 ? 5.228 5.799 61.803 0.50 99.92 290 ARG B O 1
ATOM 4644 N N . PRO B 1 291 ? 4.288 7.297 60.401 1.00 100.15 291 PRO B N 1
ATOM 4645 C CA . PRO B 1 291 ? 5.545 7.935 59.977 1.00 100.15 291 PRO B CA 1
ATOM 4646 C C . PRO B 1 291 ? 6.211 8.707 61.113 1.00 100.15 291 PRO B C 1
ATOM 4647 O O . PRO B 1 291 ? 5.884 9.868 61.361 1.00 100.15 291 PRO B O 1
ATOM 4651 N N . ARG B 1 292 ? 7.148 8.056 61.803 1.00 99.95 292 ARG B N 1
ATOM 4652 C CA . ARG B 1 292 ? 7.840 8.685 62.920 1.00 99.95 292 ARG B CA 1
ATOM 4653 C C . ARG B 1 292 ? 8.793 9.788 62.457 1.00 99.95 292 ARG B C 1
ATOM 4654 O O . ARG B 1 292 ? 9.352 9.733 61.358 1.00 99.95 292 ARG B O 1
ATOM 4662 N N . ASN B 1 293 ? 8.937 10.799 63.313 1.00 100.15 293 ASN B N 1
ATOM 4663 C CA . ASN B 1 293 ? 9.808 11.962 63.097 1.00 100.15 293 ASN B CA 1
ATOM 4664 C C . ASN B 1 293 ? 9.423 12.897 61.935 1.00 100.15 293 ASN B C 1
ATOM 4665 O O . ASN B 1 293 ? 10.220 13.753 61.537 1.00 100.15 293 ASN B O 1
ATOM 4670 N N . ILE B 1 294 ? 8.211 12.754 61.401 1.00 90.00 294 ILE B N 1
ATOM 4671 C CA . ILE B 1 294 ? 7.771 13.604 60.286 1.00 90.00 294 ILE B CA 1
ATOM 4672 C C . ILE B 1 294 ? 8.046 15.083 60.557 1.00 90.00 294 ILE B C 1
ATOM 4673 O O . ILE B 1 294 ? 7.510 15.668 61.500 1.00 90.00 294 ILE B O 1
ATOM 4678 N N . ALA B 1 295 ? 8.879 15.679 59.711 1.00 84.80 295 ALA B N 1
ATOM 4679 C CA . ALA B 1 295 ? 9.271 17.080 59.856 1.00 84.80 295 ALA B CA 1
ATOM 4680 C C . ALA B 1 295 ? 8.133 18.101 59.896 1.00 84.80 295 ALA B C 1
ATOM 4681 O O . ALA B 1 295 ? 7.005 17.786 60.281 1.00 84.80 295 ALA B O 1
ATOM 4683 N N . LYS B 1 296 ? 8.466 19.333 59.509 1.00 86.17 296 LYS B N 1
ATOM 4684 C CA . LYS B 1 296 ? 7.535 20.463 59.461 1.00 86.17 296 LYS B CA 1
ATOM 4685 C C . LYS B 1 296 ? 8.226 21.640 58.769 1.00 86.17 296 LYS B C 1
ATOM 4686 O O . LYS B 1 296 ? 8.850 22.491 59.413 1.00 86.17 296 LYS B O 1
ATOM 4692 N N . ARG B 1 297 ? 8.110 21.664 57.448 1.00 100.15 297 ARG B N 1
ATOM 4693 C CA . ARG B 1 297 ? 8.708 22.703 56.624 1.00 100.15 297 ARG B CA 1
ATOM 4694 C C . ARG B 1 297 ? 8.887 24.063 57.298 1.00 100.15 297 ARG B C 1
ATOM 4695 O O . ARG B 1 297 ? 10.002 24.564 57.369 1.00 100.15 297 ARG B O 1
ATOM 4703 N N . GLU B 1 298 ? 7.804 24.650 57.803 0.50 100.15 298 GLU B N 1
ATOM 4704 C CA . GLU B 1 298 ? 7.873 25.977 58.418 0.50 100.15 298 GLU B CA 1
ATOM 4705 C C . GLU B 1 298 ? 8.929 26.191 59.505 0.50 100.15 298 GLU B C 1
ATOM 4706 O O . GLU B 1 298 ? 9.365 27.323 59.718 0.50 100.15 298 GLU B O 1
ATOM 4712 N N . ASP B 1 299 ? 9.333 25.131 60.201 0.50 90.78 299 ASP B N 1
ATOM 4713 C CA . ASP B 1 299 ? 10.354 25.270 61.243 0.50 90.78 299 ASP B CA 1
ATOM 4714 C C . ASP B 1 299 ? 11.662 25.671 60.584 0.50 90.78 299 ASP B C 1
ATOM 4715 O O . ASP B 1 299 ? 12.585 26.159 61.238 0.50 90.78 299 ASP B O 1
ATOM 4720 N N . TYR B 1 300 ? 11.724 25.439 59.278 1.00 100.05 300 TYR B N 1
ATOM 4721 C CA . TYR B 1 300 ? 12.889 25.757 58.465 1.00 100.05 300 TYR B CA 1
ATOM 4722 C C . TYR B 1 300 ? 12.413 26.722 57.381 1.00 100.05 300 TYR B C 1
ATOM 4723 O O . TYR B 1 300 ? 13.200 27.495 56.820 1.00 100.05 300 TYR B O 1
ATOM 4732 N N . ILE B 1 301 ? 11.108 26.654 57.107 1.00 100.15 301 ILE B N 1
ATOM 4733 C CA . ILE B 1 301 ? 10.439 27.459 56.086 1.00 100.15 301 ILE B CA 1
ATOM 4734 C C . ILE B 1 301 ? 11.036 27.131 54.720 1.00 100.15 301 ILE B C 1
ATOM 4735 O O . ILE B 1 301 ? 10.588 26.123 54.123 1.00 100.15 301 ILE B O 1
ATOM 4740 N N . GLY B 1 302 ? 11.956 27.863 54.281 1.00 100.15 302 GLY B N 1
#

Secondary structure (P-SEA, 3-state):
cccccccccaaaaaaaaaccccccccccccccccccccccccccccccccbbbbccccccccccccccccbbbbbbcccaaaaaaaaaaaaccccccaaaaaaacccccccccbbbbbccccbbbbccccaaaaaaaaaaaaaccccccccccccccccccccccccccccccbbbbbccccccccccccccccccccbbbbbbcccccccaaaaaaaaaaccccbbbbbcccccccccccccccccccccccccccccccccccccccccaaaaaaaaaacccccccccccccc/cccccccccccaaaaaaaccccccccccccccccccccccccccccccccbbbbccccccccccccccccbbbbbbcccaaaaaaaaaaaaccccccaaaaaaacccccccccbbbbbccccbbbbccccaaaaaaaaaaaaaccccccccccccccccccccccccccccccbbbbbcccccccccccccccccccccbbbbbcccccccaaaaaaaaaaccccbbbbbcccccccccccccccccccccccccccccccccccccccccaaaaaaaccccccccccccccccc